Protein AF-0000000082845065 (afdb_homodimer)

Organism: NCBI:txid2654633

Sequence (536 aa):
MSRQDENAHIFEFKKENAKELAHMIKTLLFREFGVIYPYDKGLKITVDDGHCQQANAYLDSSIFTTFFCKENDLKLKVPLKTIAECLNICEGTVNSAKMSYAGFYDPMRILVEETDGPVIRAKIHVLVPEQELDFEFSDDNVTATCLMKTQLLKEIFKDFDASSRTVVITFDPNKLEFSTNGDVGEMIVSIPTRSLQMEKMDYSGPISHRYRLTLIQRMIPVITLGTKVILRIDDRGVLCAQFTVEHGDNKNSYIEFLTVPDDENFTDMSRQDENAHIFEFKKENAKELAHMIKTLLFREFGVIYPYDKGLKITVDDGHCQQANAYLDSSIFTTFFCKENDLKLKVPLKTIAECLNICEGTVNSAKMSYAGFYDPMRILVEETDGPVIRAKIHVLVPEQELDFEFSDDNVTATCLMKTQLLKEIFKDFDASSRTVVITFDPNKLEFSTNGDVGEMIVSIPTRSLQMEKMDYSGPISHRYRLTLIQRMIPVITLGTKVILRIDDRGVLCAQFTVEHGDNKNSYIEFLTVPDDENFTD

InterPro domains:
  IPR003021 Rad1/Rec1/Rad17 [PF02144] (10-244)
  IPR003021 Rad1/Rec1/Rad17 [PR01245] (13-30)
  IPR003021 Rad1/Rec1/Rad17 [PR01245] (38-55)
  IPR003021 Rad1/Rec1/Rad17 [PR01245] (55-71)
  IPR003021 Rad1/Rec1/Rad17 [PR01245] (97-114)
  IPR003021 Rad1/Rec1/Rad17 [PR01245] (117-137)
  IPR003021 Rad1/Rec1/Rad17 [PR01245] (211-228)
  IPR003021 Rad1/Rec1/Rad17 [PR01245] (228-245)
  IPR003021 Rad1/Rec1/Rad17 [PR01245] (249-264)
  IPR003021 Rad1/Rec1/Rad17 [PTHR10870] (3-265)
  IPR046938 DNA clamp superfamily [SSF55979] (139-264)

Foldseek 3Di:
DPPPPPVQFQWKFKAWQLLLVLLVLVLQPPDQKWKWWDDAFFIKIWDDPVPFKMKIKTAGNVRTPDTDHNDDGDIWIWRSNVVSCQSNVDPDRGKMKMWTHRDPQFWIWMWIDHDVDDIDIDTTTTDDDDDDDDPVDDPVQWFKKWKFWLVVVLVVLVPDDPQFQKWKWKDAPFWIKIWTQGPVGIDIDIGTCPDPGTDDIDGNHIDMFMFGSVLVSSNNSVSVQFTMWMWTAGPQGWIKIKGWHDDDPPGIMIMIMTGGTDPVPPDD/DPPPPPVQFQWKFKAAQLLLVLLVLVLQPPDQKWKWWDDAFFIWIWDDPVPFKMKIKTAGNVRTPDTDHNDHGDIWIWRSNVVSCQSNVDPDRGKMKMWTHRDPQFFIWMWIDHDVDDIDIDTTTTDDDDDDDDPVDDPVQWFKKWKFWLVVVLVVLVPDDPQFQKWKWKDAPFWIKIWTQGPVGIDIDIGTCPDPGTDDIDGNHIDMFMFGSVLVSSNNSVSVQFTMWMWTAGPQGWIKIKGWHDDDPPGIMIMIMTGGTDPVPPPD

Radius of gyration: 27.58 Å; Cα contacts (8 Å, |Δi|>4): 1266; chains: 2; bounding box: 65×75×54 Å

pLDDT: mean 91.18, std 12.07, range [26.44, 98.69]

Solvent-accessible surface area (backbone atoms only — not comparable to full-atom values): 28066 Å² total; per-residue (Å²): 124,92,79,71,69,66,88,52,43,40,32,38,38,28,29,70,40,28,46,61,57,17,54,59,51,55,39,49,57,86,48,57,51,29,34,41,33,49,39,84,64,25,37,38,38,40,27,61,75,85,79,51,40,37,33,37,35,41,39,45,39,83,74,30,82,38,68,51,38,76,48,84,82,44,64,38,19,32,54,46,53,47,52,25,48,60,37,47,48,67,83,68,77,60,27,33,29,35,42,38,30,51,52,95,75,43,49,34,38,38,39,34,42,32,75,99,46,44,38,37,37,35,39,34,63,52,42,80,64,70,89,73,86,77,84,79,79,49,79,88,45,48,42,32,38,36,31,29,41,18,75,67,47,45,61,54,63,70,64,52,58,82,69,18,65,40,33,35,45,32,44,44,97,61,29,42,35,41,35,34,59,27,86,92,42,76,46,77,49,74,43,50,52,83,35,90,56,38,76,44,77,48,61,82,54,77,44,75,46,40,27,45,30,72,67,59,54,54,45,51,57,41,34,71,66,23,57,31,32,38,41,32,26,30,82,84,42,37,33,38,40,38,29,36,32,77,75,56,94,88,38,58,30,38,39,33,38,42,35,50,48,53,67,78,75,69,70,125,127,90,79,68,67,68,88,53,42,40,30,40,38,28,26,69,38,27,46,60,56,18,53,58,50,57,40,51,59,88,45,58,52,29,34,40,34,50,39,83,64,24,36,37,36,38,26,60,75,84,79,53,40,35,33,37,36,41,39,46,39,80,74,30,82,39,68,51,38,75,48,84,83,43,64,38,19,33,54,45,54,47,51,23,49,62,38,46,49,65,82,66,76,62,29,32,30,34,41,37,30,52,52,94,77,44,46,33,36,37,39,34,42,32,75,97,45,44,38,37,38,34,40,34,62,50,42,79,62,72,89,73,85,77,83,80,80,48,78,88,44,48,42,34,37,37,31,32,39,20,72,70,47,46,61,54,63,70,64,50,58,81,72,18,64,40,33,34,45,32,45,45,96,62,28,41,32,41,35,33,60,27,86,92,42,75,46,78,48,75,42,49,53,85,36,89,55,38,75,44,77,47,61,81,56,76,43,73,46,40,28,44,32,72,65,60,53,55,44,51,57,42,34,69,66,24,57,32,33,38,40,33,28,29,81,84,42,38,33,37,42,37,28,36,32,77,75,56,96,87,38,60,30,39,40,33,39,39,35,51,48,51,67,78,77,69,71,124

Structure (mmCIF, N/CA/C/O backbone):
data_AF-0000000082845065-model_v1
#
loop_
_entity.id
_entity.type
_entity.pdbx_description
1 polymer 'Proliferating cell nuclear antigen'
#
loop_
_atom_site.group_PDB
_atom_site.id
_atom_site.type_symbol
_atom_site.label_atom_id
_atom_site.label_alt_id
_atom_site.label_comp_id
_atom_site.label_asym_id
_atom_site.label_entity_id
_atom_site.label_seq_id
_atom_site.pdbx_PDB_ins_code
_atom_site.Cartn_x
_atom_site.Cartn_y
_atom_site.Cartn_z
_atom_site.occupancy
_atom_site.B_iso_or_equiv
_atom_site.auth_seq_id
_atom_site.auth_comp_id
_atom_site.auth_asym_id
_atom_site.auth_atom_id
_atom_site.pdbx_PDB_model_num
ATOM 1 N N . MET A 1 1 ? 27.406 3.943 -14.336 1 26.44 1 MET A N 1
ATOM 2 C CA . MET A 1 1 ? 26.844 2.684 -13.852 1 26.44 1 MET A CA 1
ATOM 3 C C . MET A 1 1 ? 27.953 1.688 -13.523 1 26.44 1 MET A C 1
ATOM 5 O O . MET A 1 1 ? 28.75 1.337 -14.391 1 26.44 1 MET A O 1
ATOM 9 N N . SER A 1 2 ? 28.484 1.608 -12.328 1 33.88 2 SER A N 1
ATOM 10 C CA . SER A 1 2 ? 29.719 0.857 -12.141 1 33.88 2 SER A CA 1
ATOM 11 C C . SER A 1 2 ? 29.625 -0.529 -12.766 1 33.88 2 SER A C 1
ATOM 13 O O . SER A 1 2 ? 28.703 -1.288 -12.477 1 33.88 2 SER A O 1
ATOM 15 N N . ARG A 1 3 ? 29.938 -0.814 -13.875 1 33.53 3 ARG A N 1
ATOM 16 C CA . ARG A 1 3 ? 30.219 -1.958 -14.734 1 33.53 3 ARG A CA 1
ATOM 17 C C . ARG A 1 3 ? 30.766 -3.131 -13.93 1 33.53 3 ARG A C 1
ATOM 19 O O . ARG A 1 3 ? 31.312 -4.082 -14.5 1 33.53 3 ARG A O 1
ATOM 26 N N . GLN A 1 4 ? 31.234 -2.916 -12.758 1 40.22 4 GLN A N 1
ATOM 27 C CA . GLN A 1 4 ? 32.219 -3.846 -12.219 1 40.22 4 GLN A CA 1
ATOM 28 C C . GLN A 1 4 ? 31.672 -5.27 -12.188 1 40.22 4 GLN A C 1
ATOM 30 O O . GLN A 1 4 ? 32.312 -6.195 -12.703 1 40.22 4 GLN A O 1
ATOM 35 N N . ASP A 1 5 ? 31.094 -6.055 -10.836 1 43.34 5 ASP A N 1
ATOM 36 C CA . ASP A 1 5 ? 31.312 -7.418 -10.359 1 43.34 5 ASP A CA 1
ATOM 37 C C . ASP A 1 5 ? 30.266 -8.375 -10.906 1 43.34 5 ASP A C 1
ATOM 39 O O . ASP A 1 5 ? 29.312 -8.727 -10.203 1 43.34 5 ASP A O 1
ATOM 43 N N . GLU A 1 6 ? 29.812 -8.227 -11.953 1 50.25 6 GLU A N 1
ATOM 44 C CA . GLU A 1 6 ? 29.062 -9.297 -12.594 1 50.25 6 GLU A CA 1
ATOM 45 C C . GLU A 1 6 ? 29.547 -10.672 -12.148 1 50.25 6 GLU A C 1
ATOM 47 O O . GLU A 1 6 ? 28.75 -11.602 -12 1 50.25 6 GLU A O 1
ATOM 52 N N . ASN A 1 7 ? 30.859 -10.703 -12.133 1 57.91 7 ASN A N 1
ATOM 53 C CA . ASN A 1 7 ? 31.469 -11.992 -11.859 1 57.91 7 ASN A CA 1
ATOM 54 C C . ASN A 1 7 ? 31.172 -12.469 -10.445 1 57.91 7 ASN A C 1
ATOM 56 O O . ASN A 1 7 ? 31.312 -13.656 -10.141 1 57.91 7 ASN A O 1
ATOM 60 N N . ALA A 1 8 ? 30.406 -11.469 -9.664 1 80.12 8 ALA A N 1
ATOM 61 C CA . ALA A 1 8 ? 30.344 -11.773 -8.234 1 80.12 8 ALA A CA 1
ATOM 62 C C . ALA A 1 8 ? 28.969 -12.305 -7.836 1 80.12 8 ALA A C 1
ATOM 64 O O . ALA A 1 8 ? 28.812 -12.867 -6.75 1 80.12 8 ALA A O 1
ATOM 65 N N . HIS A 1 9 ? 28 -12.297 -8.938 1 92.69 9 HIS A N 1
ATOM 66 C CA . HIS A 1 9 ? 26.688 -12.766 -8.523 1 92.69 9 HIS A CA 1
ATOM 67 C C . HIS A 1 9 ? 26.391 -14.156 -9.07 1 92.69 9 HIS A C 1
ATOM 69 O O . HIS A 1 9 ? 26.781 -14.477 -10.195 1 92.69 9 HIS A O 1
ATOM 75 N N . ILE A 1 10 ? 25.75 -14.953 -8.375 1 95.06 10 ILE A N 1
ATOM 76 C CA . ILE A 1 10 ? 25.391 -16.297 -8.828 1 95.06 10 ILE A CA 1
ATOM 77 C C . ILE A 1 10 ? 23.984 -16.266 -9.422 1 95.06 10 ILE A C 1
ATOM 79 O O . ILE A 1 10 ? 23.594 -17.188 -10.148 1 95.06 10 ILE A O 1
ATOM 83 N N . PHE A 1 11 ? 23.281 -15.344 -9.086 1 96.25 11 PHE A N 1
ATOM 84 C CA . PHE A 1 11 ? 21.938 -15.148 -9.617 1 96.25 11 PHE A CA 1
ATOM 85 C C . PHE A 1 11 ? 21.656 -13.672 -9.852 1 96.25 11 PHE A C 1
ATOM 87 O O . PHE A 1 11 ? 22 -12.828 -9.023 1 96.25 11 PHE A O 1
ATOM 94 N N . GLU A 1 12 ? 21 -13.328 -11.008 1 97.25 12 GLU A N 1
ATOM 95 C CA . GLU A 1 12 ? 20.625 -11.953 -11.305 1 97.25 12 GLU A CA 1
ATOM 96 C C . GLU A 1 12 ? 19.531 -11.898 -12.375 1 97.25 12 GLU A C 1
ATOM 98 O O . GLU A 1 12 ? 19.547 -12.688 -13.32 1 97.25 12 GLU A O 1
ATOM 103 N N . PHE A 1 13 ? 18.656 -10.914 -12.227 1 97.88 13 PHE A N 1
ATOM 104 C CA . PHE A 1 13 ? 17.75 -10.594 -13.328 1 97.88 13 PHE A CA 1
ATOM 105 C C . PHE A 1 13 ? 17.484 -9.094 -13.391 1 97.88 13 PHE A C 1
ATOM 107 O O . PHE A 1 13 ? 17.719 -8.375 -12.414 1 97.88 13 PHE A O 1
ATOM 114 N N . LYS A 1 14 ? 17.141 -8.625 -14.492 1 98.06 14 LYS A N 1
ATOM 115 C CA . LYS A 1 14 ? 16.625 -7.273 -14.719 1 98.06 14 LYS A CA 1
ATOM 116 C C . LYS A 1 14 ? 15.305 -7.301 -15.477 1 98.06 14 LYS A C 1
ATOM 118 O O . LYS A 1 14 ? 15.141 -8.086 -16.406 1 98.06 14 LYS A O 1
ATOM 123 N N . LYS A 1 15 ? 14.422 -6.531 -15.07 1 96.81 15 LYS A N 1
ATOM 124 C CA . LYS A 1 15 ? 13.117 -6.461 -15.711 1 96.81 15 LYS A CA 1
ATOM 125 C C . LYS A 1 15 ? 12.664 -5.012 -15.883 1 96.81 15 LYS A C 1
ATOM 127 O O . LYS A 1 15 ? 12.781 -4.207 -14.953 1 96.81 15 LYS A O 1
ATOM 132 N N . GLU A 1 16 ? 12.148 -4.727 -17.062 1 94.94 16 GLU A N 1
ATOM 133 C CA . GLU A 1 16 ? 11.438 -3.469 -17.266 1 94.94 16 GLU A CA 1
ATOM 134 C C . GLU A 1 16 ? 10.023 -3.549 -16.703 1 94.94 16 GLU A C 1
ATOM 136 O O . GLU A 1 16 ? 9.398 -4.613 -16.719 1 94.94 16 GLU A O 1
ATOM 141 N N . ASN A 1 17 ? 9.492 -2.434 -16.203 1 93.69 17 ASN A N 1
ATOM 142 C CA . ASN A 1 17 ? 8.172 -2.379 -15.594 1 93.69 17 ASN A CA 1
ATOM 143 C C . ASN A 1 17 ? 8.094 -3.24 -14.336 1 93.69 17 ASN A C 1
ATOM 145 O O . ASN A 1 17 ? 7.418 -4.27 -14.32 1 93.69 17 ASN A O 1
ATOM 149 N N . ALA A 1 18 ? 8.727 -2.785 -13.336 1 95 18 ALA A N 1
ATOM 150 C CA . ALA A 1 18 ? 8.875 -3.484 -12.062 1 95 18 ALA A CA 1
ATOM 151 C C . ALA A 1 18 ? 7.516 -3.822 -11.461 1 95 18 ALA A C 1
ATOM 153 O O . ALA A 1 18 ? 7.371 -4.832 -10.766 1 95 18 ALA A O 1
ATOM 154 N N . LYS A 1 19 ? 6.535 -3.062 -11.734 1 94.19 19 LYS A N 1
ATOM 155 C CA . LYS A 1 19 ? 5.215 -3.211 -11.133 1 94.19 19 LYS A CA 1
ATOM 156 C C . LYS A 1 19 ? 4.57 -4.535 -11.539 1 94.19 19 LYS A C 1
ATOM 158 O O . LYS A 1 19 ? 3.83 -5.137 -10.758 1 94.19 19 LYS A O 1
ATOM 163 N N . GLU A 1 20 ? 4.844 -4.941 -12.758 1 94.56 20 GLU A N 1
ATOM 164 C CA . GLU A 1 20 ? 4.305 -6.219 -13.219 1 94.56 20 GLU A CA 1
ATOM 165 C C . GLU A 1 20 ? 4.758 -7.363 -12.312 1 94.56 20 GLU A C 1
ATOM 167 O O . GLU A 1 20 ? 3.955 -8.227 -11.953 1 94.56 20 GLU A O 1
ATOM 172 N N . LEU A 1 21 ? 6.004 -7.312 -12 1 96.56 21 LEU A N 1
ATOM 173 C CA . LEU A 1 21 ? 6.539 -8.336 -11.109 1 96.56 21 LEU A CA 1
ATOM 174 C C . LEU A 1 21 ? 5.941 -8.203 -9.711 1 96.56 21 LEU A C 1
ATOM 176 O O . LEU A 1 21 ? 5.602 -9.211 -9.078 1 96.56 21 LEU A O 1
ATOM 180 N N . ALA A 1 22 ? 5.84 -6.988 -9.258 1 96.94 22 ALA A N 1
ATOM 181 C CA . ALA A 1 22 ? 5.234 -6.734 -7.953 1 96.94 22 ALA A CA 1
ATOM 182 C C . ALA A 1 22 ? 3.826 -7.32 -7.879 1 96.94 22 ALA A C 1
ATOM 184 O O . ALA A 1 22 ? 3.467 -7.973 -6.895 1 96.94 22 ALA A O 1
ATOM 185 N N . HIS A 1 23 ? 3.057 -7.129 -8.922 1 96.56 23 HIS A N 1
ATOM 186 C CA . HIS A 1 23 ? 1.683 -7.617 -8.969 1 96.56 23 HIS A CA 1
ATOM 187 C C . HIS A 1 23 ? 1.637 -9.141 -8.906 1 96.56 23 HIS A C 1
ATOM 189 O O . HIS A 1 23 ? 0.801 -9.711 -8.195 1 96.56 23 HIS A O 1
ATOM 195 N N . MET A 1 24 ? 2.5 -9.758 -9.594 1 97.75 24 MET A N 1
ATOM 196 C CA . MET A 1 24 ? 2.537 -11.219 -9.578 1 97.75 24 MET A CA 1
ATOM 197 C C . MET A 1 24 ? 2.889 -11.742 -8.188 1 97.75 24 MET A C 1
ATOM 199 O O . MET A 1 24 ? 2.236 -12.648 -7.676 1 97.75 24 MET A O 1
ATOM 203 N N . ILE A 1 25 ? 3.873 -11.094 -7.598 1 98.25 25 ILE A N 1
ATOM 204 C CA . ILE A 1 25 ? 4.297 -11.531 -6.27 1 98.25 25 ILE A CA 1
ATOM 205 C C . ILE A 1 25 ? 3.162 -11.312 -5.27 1 98.25 25 ILE A C 1
ATOM 207 O O . ILE A 1 25 ? 2.93 -12.141 -4.391 1 98.25 25 ILE A O 1
ATOM 211 N N . LYS A 1 26 ? 2.453 -10.266 -5.43 1 97.69 26 LYS A N 1
ATOM 212 C CA . LYS A 1 26 ? 1.373 -9.922 -4.512 1 97.69 26 LYS A CA 1
ATOM 213 C C . LYS A 1 26 ? 0.274 -10.977 -4.531 1 97.69 26 LYS A C 1
ATOM 215 O O . LYS A 1 26 ? -0.423 -11.18 -3.531 1 97.69 26 LYS A O 1
ATOM 220 N N . THR A 1 27 ? 0.095 -11.625 -5.629 1 98.19 27 THR A N 1
ATOM 221 C CA . THR A 1 27 ? -0.935 -12.656 -5.723 1 98.19 27 THR A CA 1
ATOM 222 C C . THR A 1 27 ? -0.588 -13.852 -4.84 1 98.19 27 THR A C 1
ATOM 224 O O . THR A 1 27 ? -1.45 -14.68 -4.539 1 98.19 27 THR A O 1
ATOM 227 N N . LEU A 1 28 ? 0.641 -13.922 -4.355 1 98 28 LEU A N 1
ATOM 228 C CA . LEU A 1 28 ? 1.119 -15.062 -3.582 1 98 28 LEU A CA 1
ATOM 229 C C . LEU A 1 28 ? 1.161 -14.734 -2.094 1 98 28 LEU A C 1
ATOM 231 O O . LEU A 1 28 ? 1.527 -15.578 -1.274 1 98 28 LEU A O 1
ATOM 235 N N . LEU A 1 29 ? 0.771 -13.508 -1.755 1 96.44 29 LEU A N 1
ATOM 236 C CA . LEU A 1 29 ? 1.119 -12.977 -0.443 1 96.44 29 LEU A CA 1
ATOM 237 C C . LEU A 1 29 ? 0.061 -13.344 0.592 1 96.44 29 LEU A C 1
ATOM 239 O O . LEU A 1 29 ? -0.464 -12.469 1.287 1 96.44 29 LEU A O 1
ATOM 243 N N . PHE A 1 30 ? -0.156 -14.625 0.77 1 96 30 PHE A N 1
ATOM 244 C CA . PHE A 1 30 ? -0.953 -15.039 1.918 1 96 30 PHE A CA 1
ATOM 245 C C . PHE A 1 30 ? -0.055 -15.422 3.09 1 96 30 PHE A C 1
ATOM 247 O O . PHE A 1 30 ? -0.542 -15.695 4.188 1 96 30 PHE A O 1
ATOM 254 N N . ARG A 1 31 ? 1.261 -15.422 2.83 1 94.12 31 ARG A N 1
ATOM 255 C CA . ARG A 1 31 ? 2.318 -15.469 3.834 1 94.12 31 ARG A CA 1
ATOM 256 C C . ARG A 1 31 ? 3.389 -14.422 3.551 1 94.12 31 ARG A C 1
ATOM 258 O O . ARG A 1 31 ? 3.588 -14.023 2.4 1 94.12 31 ARG A O 1
ATOM 265 N N . GLU A 1 32 ? 4.09 -14.102 4.586 1 91.38 32 GLU A N 1
ATOM 266 C CA . GLU A 1 32 ? 5.105 -13.062 4.445 1 91.38 32 GLU A CA 1
ATOM 267 C C . GLU A 1 32 ? 6.309 -13.562 3.656 1 91.38 32 GLU A C 1
ATOM 269 O O . GLU A 1 32 ? 6.859 -12.836 2.826 1 91.38 32 GLU A O 1
ATOM 274 N N . PHE A 1 33 ? 6.664 -14.836 3.949 1 95.38 33 PHE A N 1
ATOM 275 C CA . PHE A 1 33 ? 7.867 -15.383 3.344 1 95.38 33 PHE A CA 1
ATOM 276 C C . PHE A 1 33 ? 7.516 -16.344 2.219 1 95.38 33 PHE A C 1
ATOM 278 O O . PHE A 1 33 ? 6.461 -16.984 2.246 1 95.38 33 PHE A O 1
ATOM 285 N N . GLY A 1 34 ? 8.305 -16.391 1.264 1 96.69 34 GLY A N 1
ATOM 286 C CA . GLY A 1 34 ? 8.297 -17.375 0.19 1 96.69 34 GLY A CA 1
ATOM 287 C C . GLY A 1 34 ? 9.68 -17.812 -0.232 1 96.69 34 GLY A C 1
ATOM 288 O O . GLY A 1 34 ? 10.68 -17.328 0.302 1 96.69 34 GLY A O 1
ATOM 289 N N . VAL A 1 35 ? 9.719 -18.781 -1.074 1 97.12 35 VAL A N 1
ATOM 290 C CA . VAL A 1 35 ? 10.992 -19.297 -1.555 1 97.12 35 VAL A CA 1
ATOM 291 C C . VAL A 1 35 ? 11.117 -19.047 -3.057 1 97.12 35 VAL A C 1
ATOM 293 O O . VAL A 1 35 ? 10.203 -19.344 -3.822 1 97.12 35 VAL A O 1
ATOM 296 N N . ILE A 1 36 ? 12.188 -18.453 -3.426 1 97.62 36 ILE A N 1
ATOM 297 C CA . ILE A 1 36 ? 12.516 -18.234 -4.832 1 97.62 36 ILE A CA 1
ATOM 298 C C . ILE A 1 36 ? 13.477 -19.328 -5.312 1 97.62 36 ILE A C 1
ATOM 300 O O . ILE A 1 36 ? 14.492 -19.594 -4.668 1 97.62 36 ILE A O 1
ATOM 304 N N . TYR A 1 37 ? 13.148 -19.953 -6.418 1 96.75 37 TYR A N 1
ATOM 305 C CA . TYR A 1 37 ? 13.969 -20.969 -7.074 1 96.75 37 TYR A CA 1
ATOM 306 C C . TYR A 1 37 ? 14.406 -20.5 -8.453 1 96.75 37 TYR A C 1
ATOM 308 O O . TYR A 1 37 ? 13.719 -20.734 -9.453 1 96.75 37 TYR A O 1
ATOM 316 N N . PRO A 1 38 ? 15.492 -19.812 -8.539 1 97.06 38 PRO A N 1
ATOM 317 C CA . PRO A 1 38 ? 16.016 -19.5 -9.875 1 97.06 38 PRO A CA 1
ATOM 318 C C . PRO A 1 38 ? 16.578 -20.719 -10.586 1 97.06 38 PRO A C 1
ATOM 320 O O . PRO A 1 38 ? 17.203 -21.578 -9.945 1 97.06 38 PRO A O 1
ATOM 323 N N . TYR A 1 39 ? 16.312 -20.859 -11.828 1 94.94 39 TYR A N 1
ATOM 324 C CA . TYR A 1 39 ? 16.922 -21.875 -12.695 1 94.94 39 TYR A CA 1
ATOM 325 C C . TYR A 1 39 ? 17.156 -21.312 -14.094 1 94.94 39 TYR A C 1
ATOM 327 O O . TYR A 1 39 ? 16.859 -20.156 -14.367 1 94.94 39 TYR A O 1
ATOM 335 N N . ASP A 1 40 ? 17.766 -22.016 -14.922 1 92.69 40 ASP A N 1
ATOM 336 C CA . ASP A 1 40 ? 18.297 -21.516 -16.188 1 92.69 40 ASP A CA 1
ATOM 337 C C . ASP A 1 40 ? 17.188 -20.906 -17.047 1 92.69 40 ASP A C 1
ATOM 339 O O . ASP A 1 40 ? 17.391 -19.906 -17.734 1 92.69 40 ASP A O 1
ATOM 343 N N . LYS A 1 41 ? 15.977 -21.469 -16.859 1 94.25 41 LYS A N 1
ATOM 344 C CA . LYS A 1 41 ? 14.906 -21.062 -17.766 1 94.25 41 LYS A CA 1
ATOM 345 C C . LYS A 1 41 ? 13.984 -20.031 -17.125 1 94.25 41 LYS A C 1
ATOM 347 O O . LYS A 1 41 ? 13.047 -19.547 -17.75 1 94.25 41 LYS A O 1
ATOM 352 N N . GLY A 1 42 ? 14.203 -19.75 -15.852 1 96.69 42 GLY A N 1
ATOM 353 C CA . GLY A 1 42 ? 13.336 -18.766 -15.227 1 96.69 42 GLY A CA 1
ATOM 354 C C . GLY A 1 42 ? 13.344 -18.844 -13.711 1 96.69 42 GLY A C 1
ATOM 355 O O . GLY A 1 42 ? 14.375 -19.141 -13.102 1 96.69 42 GLY A O 1
ATOM 356 N N . LEU A 1 43 ? 12.211 -18.406 -13.164 1 96.12 43 LEU A N 1
ATOM 357 C CA . LEU A 1 43 ? 12.07 -18.297 -11.719 1 96.12 43 LEU A CA 1
ATOM 358 C C . LEU A 1 43 ? 10.773 -18.953 -11.25 1 96.12 43 LEU A C 1
ATOM 360 O O . LEU A 1 43 ? 9.727 -18.781 -11.867 1 96.12 43 LEU A O 1
ATOM 364 N N . LYS A 1 44 ? 10.961 -19.812 -10.266 1 97.25 44 LYS A N 1
ATOM 365 C CA . LYS A 1 44 ? 9.781 -20.297 -9.547 1 97.25 44 LYS A CA 1
ATOM 366 C C . LYS A 1 44 ? 9.688 -19.656 -8.164 1 97.25 44 LYS A C 1
ATOM 368 O O . LYS A 1 44 ? 10.688 -19.547 -7.461 1 97.25 44 LYS A O 1
ATOM 373 N N . ILE A 1 45 ? 8.562 -19.234 -7.773 1 98.19 45 ILE A N 1
ATOM 374 C CA . ILE A 1 45 ? 8.305 -18.703 -6.438 1 98.19 45 ILE A CA 1
ATOM 375 C C . ILE A 1 45 ? 7.223 -19.531 -5.754 1 98.19 45 ILE A C 1
ATOM 377 O O . ILE A 1 45 ? 6.168 -19.781 -6.34 1 98.19 45 ILE A O 1
ATOM 381 N N . THR A 1 46 ? 7.496 -19.938 -4.57 1 97.19 46 THR A N 1
ATOM 382 C CA . THR A 1 46 ? 6.547 -20.781 -3.848 1 97.19 46 THR A CA 1
ATOM 383 C C . THR A 1 46 ? 6.203 -20.156 -2.492 1 97.19 46 THR A C 1
ATOM 385 O O . THR A 1 46 ? 7.086 -19.688 -1.781 1 97.19 46 THR A O 1
ATOM 388 N N . VAL A 1 47 ? 4.961 -20.109 -2.213 1 96.94 47 VAL A N 1
ATOM 389 C CA . VAL A 1 47 ? 4.453 -19.766 -0.888 1 96.94 47 VAL A CA 1
ATOM 390 C C . VAL A 1 47 ? 3.494 -20.859 -0.404 1 96.94 47 VAL A C 1
ATOM 392 O O . VAL A 1 47 ? 2.627 -21.312 -1.155 1 96.94 47 VAL A O 1
ATOM 395 N N . ASP A 1 48 ? 3.672 -21.344 0.748 1 93.94 48 ASP A N 1
ATOM 396 C CA . ASP A 1 48 ? 2.74 -22.328 1.284 1 93.94 48 ASP A CA 1
ATOM 397 C C . ASP A 1 48 ? 2.371 -22 2.73 1 93.94 48 ASP A C 1
ATOM 399 O O . ASP A 1 48 ? 3.096 -21.281 3.414 1 93.94 48 ASP A O 1
ATOM 403 N N . ASP A 1 49 ? 1.176 -22.422 3.111 1 91.12 49 ASP A N 1
ATOM 404 C CA . ASP A 1 49 ? 0.725 -22.109 4.465 1 91.12 49 ASP A CA 1
ATOM 405 C C . ASP A 1 49 ? 1.02 -23.266 5.422 1 91.12 49 ASP A C 1
ATOM 407 O O . ASP A 1 49 ? 0.488 -23.312 6.535 1 91.12 49 ASP A O 1
ATOM 411 N N . GLY A 1 50 ? 1.815 -24.25 4.949 1 86.75 50 GLY A N 1
ATOM 412 C CA . GLY A 1 50 ? 2.285 -25.344 5.797 1 86.75 50 GLY A CA 1
ATOM 413 C C . GLY A 1 50 ? 1.304 -26.484 5.891 1 86.75 50 GLY A C 1
ATOM 414 O O . GLY A 1 50 ? 1.656 -27.578 6.355 1 86.75 50 GLY A O 1
ATOM 415 N N . HIS A 1 51 ? 0.058 -26.406 5.355 1 87.44 51 HIS A N 1
ATOM 416 C CA . HIS A 1 51 ? -0.933 -27.438 5.645 1 87.44 51 HIS A CA 1
ATOM 417 C C . HIS A 1 51 ? -1.888 -27.625 4.469 1 87.44 51 HIS A C 1
ATOM 419 O O . HIS A 1 51 ? -2.076 -28.75 3.992 1 87.44 51 HIS A O 1
ATOM 425 N N . CYS A 1 52 ? -2.42 -26.531 3.959 1 93 52 CYS A N 1
ATOM 426 C CA . CYS A 1 52 ? -3.629 -26.688 3.16 1 93 52 CYS A CA 1
ATOM 427 C C . CYS A 1 52 ? -3.432 -26.125 1.758 1 93 52 CYS A C 1
ATOM 429 O O . CYS A 1 52 ? -4.168 -26.469 0.833 1 93 52 CYS A O 1
ATOM 431 N N . GLN A 1 53 ? -2.496 -25.266 1.592 1 96.44 53 GLN A N 1
ATOM 432 C CA . GLN A 1 53 ? -2.418 -24.609 0.289 1 96.44 53 GLN A CA 1
ATOM 433 C C . GLN A 1 53 ? -0.987 -24.188 -0.026 1 96.44 53 GLN A C 1
ATOM 435 O O . GLN A 1 53 ? -0.239 -23.797 0.871 1 96.44 53 GLN A O 1
ATOM 440 N N . GLN A 1 54 ? -0.666 -24.328 -1.299 1 96.81 54 GLN A N 1
ATOM 441 C CA . GLN A 1 54 ? 0.599 -23.859 -1.857 1 96.81 54 GLN A CA 1
ATOM 442 C C . GLN A 1 54 ? 0.375 -23.078 -3.148 1 96.81 54 GLN A C 1
ATOM 444 O O . GLN A 1 54 ? -0.45 -23.453 -3.98 1 96.81 54 GLN A O 1
ATOM 449 N N . ALA A 1 55 ? 0.982 -21.984 -3.25 1 97.44 55 ALA A N 1
ATOM 450 C CA . ALA A 1 55 ? 0.961 -21.203 -4.48 1 97.44 55 ALA A CA 1
ATOM 451 C C . ALA A 1 55 ? 2.34 -21.156 -5.133 1 97.44 55 ALA A C 1
ATOM 453 O O . ALA A 1 55 ? 3.355 -21.031 -4.445 1 97.44 55 ALA A O 1
ATOM 454 N N . ASN A 1 56 ? 2.352 -21.297 -6.434 1 97.5 56 ASN A N 1
ATOM 455 C CA . ASN A 1 56 ? 3.574 -21.266 -7.227 1 97.5 56 ASN A CA 1
ATOM 456 C C . ASN A 1 56 ? 3.457 -20.297 -8.391 1 97.5 56 ASN A C 1
ATOM 458 O O . ASN A 1 56 ? 2.457 -20.297 -9.109 1 97.5 56 ASN A O 1
ATOM 462 N N . ALA A 1 57 ? 4.391 -19.5 -8.523 1 98.5 57 ALA A N 1
ATOM 463 C CA . ALA A 1 57 ? 4.523 -18.688 -9.727 1 98.5 57 ALA A CA 1
ATOM 464 C C . ALA A 1 57 ? 5.691 -19.156 -10.586 1 98.5 57 ALA A C 1
ATOM 466 O O . ALA A 1 57 ? 6.77 -19.453 -10.07 1 98.5 57 ALA A O 1
ATOM 467 N N . TYR A 1 58 ? 5.445 -19.266 -11.836 1 98.31 58 TYR A N 1
ATOM 468 C CA . TYR A 1 58 ? 6.461 -19.625 -12.82 1 98.31 58 TYR A CA 1
ATOM 469 C C . TYR A 1 58 ? 6.703 -18.484 -13.797 1 98.31 58 TYR A C 1
ATOM 471 O O . TYR A 1 58 ? 5.832 -18.156 -14.602 1 98.31 58 TYR A O 1
ATOM 479 N N . LEU A 1 59 ? 7.832 -17.938 -13.75 1 98.06 59 LEU A N 1
ATOM 480 C CA . LEU A 1 59 ? 8.203 -16.828 -14.617 1 98.06 59 LEU A CA 1
ATOM 481 C C . LEU A 1 59 ? 9.289 -17.25 -15.602 1 98.06 59 LEU A C 1
ATOM 483 O O . LEU A 1 59 ? 10.375 -17.672 -15.188 1 98.06 59 LEU A O 1
ATOM 487 N N . ASP A 1 60 ? 8.977 -17.094 -16.797 1 96.94 60 ASP A N 1
ATOM 488 C CA . ASP A 1 60 ? 9.938 -17.453 -17.844 1 96.94 60 ASP A CA 1
ATOM 489 C C . ASP A 1 60 ? 11.039 -16.406 -17.953 1 96.94 60 ASP A C 1
ATOM 491 O O . ASP A 1 60 ? 10.789 -15.203 -17.828 1 96.94 60 ASP A O 1
ATOM 495 N N . SER A 1 61 ? 12.273 -16.828 -18.281 1 96.62 61 SER A N 1
ATOM 496 C CA . SER A 1 61 ? 13.414 -15.914 -18.375 1 96.62 61 SER A CA 1
ATOM 497 C C . SER A 1 61 ? 13.203 -14.883 -19.469 1 96.62 61 SER A C 1
ATOM 499 O O . SER A 1 61 ? 13.805 -13.805 -19.438 1 96.62 61 SER A O 1
ATOM 501 N N . SER A 1 62 ? 12.328 -15.164 -20.422 1 96.12 62 SER A N 1
ATOM 502 C CA . SER A 1 62 ? 12.102 -14.305 -21.578 1 96.12 62 SER A CA 1
ATOM 503 C C . SER A 1 62 ? 11.445 -12.992 -21.172 1 96.12 62 SER A C 1
ATOM 505 O O . SER A 1 62 ? 11.469 -12.016 -21.922 1 96.12 62 SER A O 1
ATOM 507 N N . ILE A 1 63 ? 10.828 -12.883 -20 1 96.56 63 ILE A N 1
ATOM 508 C CA . ILE A 1 63 ? 10.141 -11.656 -19.609 1 96.56 63 ILE A CA 1
ATOM 509 C C . ILE A 1 63 ? 11.133 -10.688 -18.969 1 96.56 63 ILE A C 1
ATOM 511 O O . ILE A 1 63 ? 10.781 -9.555 -18.641 1 96.56 63 ILE A O 1
ATOM 515 N N . PHE A 1 64 ? 12.367 -11.164 -18.828 1 96.94 64 PHE A N 1
ATOM 516 C CA . PHE A 1 64 ? 13.43 -10.352 -18.25 1 96.94 64 PHE A CA 1
ATOM 517 C C . PHE A 1 64 ? 14.398 -9.883 -19.328 1 96.94 64 PHE A C 1
ATOM 519 O O . PHE A 1 64 ? 14.633 -10.586 -20.312 1 96.94 64 PHE A O 1
ATOM 526 N N . THR A 1 65 ? 14.914 -8.703 -19.172 1 96.5 65 THR A N 1
ATOM 527 C CA . THR A 1 65 ? 15.914 -8.188 -20.094 1 96.5 65 THR A CA 1
ATOM 528 C C . THR A 1 65 ? 17.266 -8.875 -19.891 1 96.5 65 THR A C 1
ATOM 530 O O . THR A 1 65 ? 17.984 -9.133 -20.844 1 96.5 65 THR A O 1
ATOM 533 N N . THR A 1 66 ? 17.609 -9.078 -18.641 1 96.06 66 THR A N 1
ATOM 534 C CA . THR A 1 66 ? 18.75 -9.891 -18.234 1 96.06 66 THR A CA 1
ATOM 535 C C . THR A 1 66 ? 18.312 -10.953 -17.234 1 96.06 66 THR A C 1
ATOM 537 O O . THR A 1 66 ? 17.5 -10.695 -16.344 1 96.06 66 THR A O 1
ATOM 540 N N . PHE A 1 67 ? 18.906 -12.172 -17.484 1 97.25 67 PHE A N 1
ATOM 541 C CA . PHE A 1 67 ? 18.609 -13.258 -16.562 1 97.25 67 PHE A CA 1
ATOM 542 C C . PHE A 1 67 ? 19.719 -14.297 -16.578 1 97.25 67 PHE A C 1
ATOM 544 O O . PHE A 1 67 ? 20.094 -14.805 -17.625 1 97.25 67 PHE A O 1
ATOM 551 N N . PHE A 1 68 ? 20.219 -14.609 -15.375 1 95.62 68 PHE A N 1
ATOM 552 C CA . PHE A 1 68 ? 21.125 -15.75 -15.312 1 95.62 68 PHE A CA 1
ATOM 553 C C . PHE A 1 68 ? 21.141 -16.344 -13.906 1 95.62 68 PHE A C 1
ATOM 555 O O . PHE A 1 68 ? 20.859 -15.656 -12.93 1 95.62 68 PHE A O 1
ATOM 562 N N . CYS A 1 69 ? 21.359 -17.531 -13.82 1 95.88 69 CYS A N 1
ATOM 563 C CA . CYS A 1 69 ? 21.547 -18.312 -12.602 1 95.88 69 CYS A CA 1
ATOM 564 C C . CYS A 1 69 ? 22.672 -19.344 -12.789 1 95.88 69 CYS A C 1
ATOM 566 O O . CYS A 1 69 ? 22.562 -20.234 -13.625 1 95.88 69 CYS A O 1
ATOM 568 N N . LYS A 1 70 ? 23.703 -19.203 -12.023 1 93.38 70 LYS A N 1
ATOM 569 C CA . LYS A 1 70 ? 24.891 -20.031 -12.203 1 93.38 70 LYS A CA 1
ATOM 570 C C . LYS A 1 70 ? 24.812 -21.297 -11.352 1 93.38 70 LYS A C 1
ATOM 572 O O . LYS A 1 70 ? 25.609 -22.219 -11.547 1 93.38 70 LYS A O 1
ATOM 577 N N . GLU A 1 71 ? 24.016 -21.375 -10.367 1 91.12 71 GLU A N 1
ATOM 578 C CA . GLU A 1 71 ? 23.891 -22.516 -9.461 1 91.12 71 GLU A CA 1
ATOM 579 C C . GLU A 1 71 ? 22.625 -23.312 -9.758 1 91.12 71 GLU A C 1
ATOM 581 O O . GLU A 1 71 ? 21.578 -22.75 -10.047 1 91.12 71 GLU A O 1
ATOM 586 N N . ASN A 1 72 ? 22.938 -24.625 -9.539 1 88.5 72 ASN A N 1
ATOM 587 C CA . ASN A 1 72 ? 21.781 -25.5 -9.664 1 88.5 72 ASN A CA 1
ATOM 588 C C . ASN A 1 72 ? 21.062 -25.688 -8.328 1 88.5 72 ASN A C 1
ATOM 590 O O . ASN A 1 72 ? 21.703 -25.703 -7.277 1 88.5 72 ASN A O 1
ATOM 594 N N . ASP A 1 73 ? 19.797 -25.609 -8.172 1 90.69 73 ASP A N 1
ATOM 595 C CA . ASP A 1 73 ? 18.984 -25.906 -7.004 1 90.69 73 ASP A CA 1
ATOM 596 C C . ASP A 1 73 ? 19.062 -24.766 -5.98 1 90.69 73 ASP A C 1
ATOM 598 O O . ASP A 1 73 ? 19.141 -25.016 -4.777 1 90.69 73 ASP A O 1
ATOM 602 N N . LEU A 1 74 ? 19.359 -23.641 -6.422 1 93.88 74 LEU A N 1
ATOM 603 C CA . LEU A 1 74 ? 19.344 -22.469 -5.547 1 93.88 74 LEU A CA 1
ATOM 604 C C . LEU A 1 74 ? 17.938 -22.266 -4.961 1 93.88 74 LEU A C 1
ATOM 606 O O . LEU A 1 74 ? 16.953 -22.328 -5.684 1 93.88 74 LEU A O 1
ATOM 610 N N . LYS A 1 75 ? 17.859 -22.203 -3.596 1 95.69 75 LYS A N 1
ATOM 611 C CA . LYS A 1 75 ? 16.625 -21.922 -2.857 1 95.69 75 LYS A CA 1
ATOM 612 C C . LYS A 1 75 ? 16.812 -20.75 -1.909 1 95.69 75 LYS A C 1
ATOM 614 O O . LYS A 1 75 ? 17.641 -20.781 -1.006 1 95.69 75 LYS A O 1
ATOM 619 N N . LEU A 1 76 ? 16.031 -19.75 -2.135 1 96.56 76 LEU A N 1
ATOM 620 C CA . LEU A 1 76 ? 16.203 -18.531 -1.363 1 96.56 76 LEU A CA 1
ATOM 621 C C . LEU A 1 76 ? 14.898 -18.156 -0.646 1 96.56 76 LEU A C 1
ATOM 623 O O . LEU A 1 76 ? 13.945 -17.703 -1.278 1 96.56 76 LEU A O 1
ATOM 627 N N . LYS A 1 77 ? 14.875 -18.391 0.619 1 96.69 77 LYS A N 1
ATOM 628 C CA . LYS A 1 77 ? 13.727 -17.938 1.399 1 96.69 77 LYS A CA 1
ATOM 629 C C . LYS A 1 77 ? 13.844 -16.453 1.731 1 96.69 77 LYS A C 1
ATOM 631 O O . LYS A 1 77 ? 14.82 -16.031 2.348 1 96.69 77 LYS A O 1
ATOM 636 N N . VAL A 1 78 ? 12.859 -15.688 1.33 1 96.69 78 VAL A N 1
ATOM 637 C CA . VAL A 1 78 ? 12.938 -14.234 1.437 1 96.69 78 VAL A CA 1
ATOM 638 C C . VAL A 1 78 ? 11.586 -13.672 1.854 1 96.69 78 VAL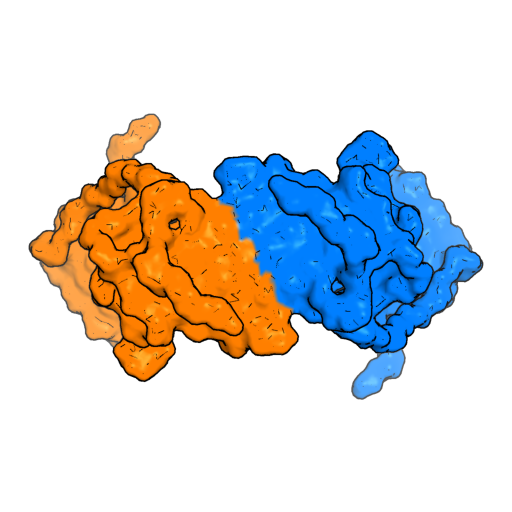 A C 1
ATOM 640 O O . VAL A 1 78 ? 10.547 -14.312 1.661 1 96.69 78 VAL A O 1
ATOM 643 N N . PRO A 1 79 ? 11.594 -12.484 2.494 1 96.19 79 PRO A N 1
ATOM 644 C CA . PRO A 1 79 ? 10.32 -11.789 2.734 1 96.19 79 PRO A CA 1
ATOM 645 C C . PRO A 1 79 ? 9.711 -11.219 1.457 1 96.19 79 PRO A C 1
ATOM 647 O O . PRO A 1 79 ? 10 -10.078 1.091 1 96.19 79 PRO A O 1
ATOM 650 N N . LEU A 1 80 ? 8.82 -11.938 0.846 1 97.19 80 LEU A N 1
ATOM 651 C CA . LEU A 1 80 ? 8.258 -11.586 -0.453 1 97.19 80 LEU A CA 1
ATOM 652 C C . LEU A 1 80 ? 7.473 -10.281 -0.371 1 97.19 80 LEU A C 1
ATOM 654 O O . LEU A 1 80 ? 7.441 -9.508 -1.329 1 97.19 80 LEU A O 1
ATOM 658 N N . LYS A 1 81 ? 6.801 -10.109 0.722 1 95.38 81 LYS A N 1
ATOM 659 C CA . LYS A 1 81 ? 6.043 -8.875 0.891 1 95.38 81 LYS A CA 1
ATOM 660 C C . LYS A 1 81 ? 6.949 -7.648 0.766 1 95.38 81 LYS A C 1
ATOM 662 O O . LYS A 1 81 ? 6.613 -6.691 0.069 1 95.38 81 LYS A O 1
ATOM 667 N N . THR A 1 82 ? 8.07 -7.684 1.435 1 95.81 82 THR A N 1
ATOM 668 C CA . THR A 1 82 ? 9.055 -6.609 1.37 1 95.81 82 THR A CA 1
ATOM 669 C C . THR A 1 82 ? 9.516 -6.387 -0.065 1 95.81 82 THR A C 1
ATOM 671 O O . THR A 1 82 ? 9.617 -5.246 -0.522 1 95.81 82 THR A O 1
ATOM 674 N N . ILE A 1 83 ? 9.75 -7.449 -0.754 1 97.31 83 ILE A N 1
ATOM 675 C CA . ILE A 1 83 ? 10.211 -7.375 -2.135 1 97.31 83 ILE A CA 1
ATOM 676 C C . ILE A 1 83 ? 9.133 -6.746 -3.012 1 97.31 83 ILE A C 1
ATOM 678 O O . ILE A 1 83 ? 9.414 -5.84 -3.799 1 97.31 83 ILE A O 1
ATOM 682 N N . ALA A 1 84 ? 7.953 -7.219 -2.828 1 97.06 84 ALA A N 1
ATOM 683 C CA . ALA A 1 84 ? 6.84 -6.688 -3.609 1 97.06 84 ALA A CA 1
ATOM 684 C C . ALA A 1 84 ? 6.664 -5.191 -3.369 1 97.06 84 ALA A C 1
ATOM 686 O O . ALA A 1 84 ? 6.43 -4.426 -4.309 1 97.06 84 ALA A O 1
ATOM 687 N N . GLU A 1 85 ? 6.75 -4.77 -2.154 1 95.31 85 GLU A N 1
ATOM 688 C CA . GLU A 1 85 ? 6.609 -3.361 -1.801 1 95.31 85 GLU A CA 1
ATOM 689 C C . GLU A 1 85 ? 7.707 -2.518 -2.441 1 95.31 85 GLU A C 1
ATOM 691 O O . GLU A 1 85 ? 7.445 -1.421 -2.939 1 95.31 85 GLU A O 1
ATOM 696 N N . CYS A 1 86 ? 8.93 -3 -2.412 1 96 86 CYS A N 1
ATOM 697 C CA . CYS A 1 86 ? 10.047 -2.303 -3.047 1 96 86 CYS A CA 1
ATOM 698 C C . CYS A 1 86 ? 9.797 -2.121 -4.539 1 96 86 CYS A C 1
ATOM 700 O O . CYS A 1 86 ? 9.992 -1.031 -5.078 1 96 86 CYS A O 1
ATOM 702 N N . LEU A 1 87 ? 9.32 -3.154 -5.121 1 96.75 87 LEU A N 1
ATOM 703 C CA . LEU A 1 87 ? 9.102 -3.16 -6.566 1 96.75 87 LEU A CA 1
ATOM 704 C C . LEU A 1 87 ? 7.941 -2.246 -6.945 1 96.75 87 LEU A C 1
ATOM 706 O O . LEU A 1 87 ? 7.844 -1.803 -8.094 1 96.75 87 LEU A O 1
ATOM 710 N N . ASN A 1 88 ? 7.145 -1.952 -5.984 1 94.56 88 ASN A N 1
ATOM 711 C CA . ASN A 1 88 ? 5.91 -1.225 -6.254 1 94.56 88 ASN A CA 1
ATOM 712 C C . ASN A 1 88 ? 6.059 0.264 -5.949 1 94.56 88 ASN A C 1
ATOM 714 O O . ASN A 1 88 ? 5.094 1.023 -6.059 1 94.56 88 ASN A O 1
ATOM 718 N N . ILE A 1 89 ? 7.145 0.752 -5.574 1 93.38 89 ILE A N 1
ATOM 719 C CA . ILE A 1 89 ? 7.336 2.104 -5.059 1 93.38 89 ILE A CA 1
ATOM 720 C C . ILE A 1 89 ? 7.211 3.113 -6.199 1 93.38 89 ILE A C 1
ATOM 722 O O . ILE A 1 89 ? 6.594 4.168 -6.039 1 93.38 89 ILE A O 1
ATOM 726 N N . CYS A 1 90 ? 7.75 2.744 -7.379 1 88.75 90 CYS A N 1
ATOM 727 C CA . CYS A 1 90 ? 7.719 3.686 -8.492 1 88.75 90 CYS A CA 1
ATOM 728 C C . CYS A 1 90 ? 6.316 3.795 -9.07 1 88.75 90 CYS A C 1
ATOM 730 O O . CYS A 1 90 ? 5.602 2.797 -9.172 1 88.75 90 CYS A O 1
ATOM 732 N N . GLU A 1 91 ? 5.902 4.906 -9.312 1 80 91 GLU A N 1
ATOM 733 C CA . GLU A 1 91 ? 4.555 5.133 -9.828 1 80 91 GLU A CA 1
ATOM 734 C C . GLU A 1 91 ? 4.547 5.211 -11.352 1 80 91 GLU A C 1
ATOM 736 O O . GLU A 1 91 ? 3.529 4.934 -11.984 1 80 91 GLU A O 1
ATOM 741 N N . GLY A 1 92 ? 5.668 5.582 -11.875 1 80.88 92 GLY A N 1
ATOM 742 C CA . GLY A 1 92 ? 5.715 5.738 -13.32 1 80.88 92 GLY A CA 1
ATOM 743 C C . GLY A 1 92 ? 5.793 4.414 -14.062 1 80.88 92 GLY A C 1
ATOM 744 O O . GLY A 1 92 ? 6.023 3.369 -13.453 1 80.88 92 GLY A O 1
ATOM 745 N N . THR A 1 93 ? 5.535 4.527 -15.344 1 77.94 93 THR A N 1
ATOM 746 C CA . THR A 1 93 ? 5.504 3.324 -16.172 1 77.94 93 THR A CA 1
ATOM 747 C C . THR A 1 93 ? 6.887 3.018 -16.734 1 77.94 93 THR A C 1
ATOM 749 O O . THR A 1 93 ? 7.152 1.897 -17.172 1 77.94 93 THR A O 1
ATOM 752 N N . VAL A 1 94 ? 7.75 3.951 -16.719 1 91.31 94 VAL A N 1
ATOM 753 C CA . VAL A 1 94 ? 9.078 3.711 -17.266 1 91.31 94 VAL A CA 1
ATOM 754 C C . VAL A 1 94 ? 10.086 3.498 -16.141 1 91.31 94 VAL A C 1
ATOM 756 O O . VAL A 1 94 ? 10.711 4.449 -15.672 1 91.31 94 VAL A O 1
ATOM 759 N N . ASN A 1 95 ? 10.156 2.307 -15.688 1 95.31 95 ASN A N 1
ATOM 760 C CA . ASN A 1 95 ? 11.055 1.922 -14.602 1 95.31 95 ASN A CA 1
ATOM 761 C C . ASN A 1 95 ? 11.617 0.518 -14.812 1 95.31 95 ASN A C 1
ATOM 763 O O . ASN A 1 95 ? 11.211 -0.184 -15.742 1 95.31 95 ASN A O 1
ATOM 767 N N . SER A 1 96 ? 12.594 0.187 -14.062 1 96.69 96 SER A N 1
ATOM 768 C CA . SER A 1 96 ? 13.219 -1.131 -14.125 1 96.69 96 SER A CA 1
ATOM 769 C C . SER A 1 96 ? 13.594 -1.627 -12.727 1 96.69 96 SER A C 1
ATOM 771 O O . SER A 1 96 ? 13.758 -0.829 -11.805 1 96.69 96 SER A O 1
ATOM 773 N N . ALA A 1 97 ? 13.648 -2.891 -12.633 1 97.62 97 ALA A N 1
ATOM 774 C CA . ALA A 1 97 ? 14.086 -3.535 -11.398 1 97.62 97 ALA A CA 1
ATOM 775 C C . ALA A 1 97 ? 15.195 -4.551 -11.664 1 97.62 97 ALA A C 1
ATOM 777 O O . ALA A 1 97 ? 15.164 -5.262 -12.672 1 97.62 97 ALA A O 1
ATOM 778 N N . LYS A 1 98 ? 16.125 -4.574 -10.82 1 98.06 98 LYS A N 1
ATOM 779 C CA . LYS A 1 98 ? 17.203 -5.559 -10.828 1 98.06 98 LYS A CA 1
ATOM 780 C C . LYS A 1 98 ? 17.312 -6.258 -9.477 1 98.06 98 LYS A C 1
ATOM 782 O O . LYS A 1 98 ? 17.234 -5.613 -8.43 1 98.06 98 LYS A O 1
ATOM 787 N N . MET A 1 99 ? 17.375 -7.527 -9.508 1 98.06 99 MET A N 1
ATOM 788 C CA . MET A 1 99 ? 17.625 -8.328 -8.312 1 98.06 99 MET A CA 1
ATOM 789 C C . MET A 1 99 ? 18.875 -9.188 -8.484 1 98.06 99 MET A C 1
ATOM 791 O O . MET A 1 99 ? 19.094 -9.773 -9.547 1 98.06 99 MET A O 1
ATOM 795 N N . SER A 1 100 ? 19.703 -9.195 -7.496 1 97.62 100 SER A N 1
ATOM 796 C CA . SER A 1 100 ? 20.953 -9.953 -7.594 1 97.62 100 SER A CA 1
ATOM 797 C C . SER A 1 100 ? 21.297 -10.609 -6.266 1 97.62 100 SER A C 1
ATOM 799 O O . SER A 1 100 ? 20.906 -10.125 -5.203 1 97.62 100 SER A O 1
ATOM 801 N N . TYR A 1 101 ? 21.953 -11.695 -6.352 1 97.19 101 TYR A N 1
ATOM 802 C CA . TYR A 1 101 ? 22.391 -12.5 -5.215 1 97.19 101 TYR A CA 1
ATOM 803 C C . TYR A 1 101 ? 23.781 -13.086 -5.453 1 97.19 101 TYR A C 1
ATOM 805 O O . TYR A 1 101 ? 24.016 -13.734 -6.477 1 97.19 101 TYR A O 1
ATOM 813 N N . ALA A 1 102 ? 24.703 -12.82 -4.516 1 95.31 102 ALA A N 1
ATOM 814 C CA . ALA A 1 102 ? 26.109 -13.211 -4.699 1 95.31 102 ALA A CA 1
ATOM 815 C C . ALA A 1 102 ? 26.375 -14.578 -4.086 1 95.31 102 ALA A C 1
ATOM 817 O O . ALA A 1 102 ? 27.422 -15.172 -4.328 1 95.31 102 ALA A O 1
ATOM 818 N N . GLY A 1 103 ? 25.516 -15.078 -3.242 1 92.31 103 GLY A N 1
ATOM 8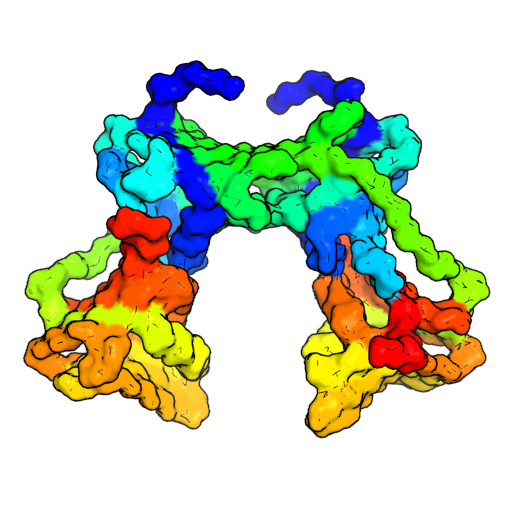19 C CA . GLY A 1 103 ? 25.719 -16.344 -2.559 1 92.31 103 GLY A CA 1
ATOM 820 C C . GLY A 1 103 ? 26.281 -16.188 -1.158 1 92.31 103 GLY A C 1
ATOM 821 O O . GLY A 1 103 ? 26.312 -15.078 -0.624 1 92.31 103 GLY A O 1
ATOM 822 N N . PHE A 1 104 ? 26.562 -17.25 -0.419 1 84.06 104 PHE A N 1
ATOM 823 C CA . PHE A 1 104 ? 27.281 -17.312 0.847 1 84.06 104 PHE A CA 1
ATOM 824 C C . PHE A 1 104 ? 26.578 -16.5 1.92 1 84.06 104 PHE A C 1
ATOM 826 O O . PHE A 1 104 ? 27.219 -15.789 2.695 1 84.06 104 PHE A O 1
ATOM 833 N N . TYR A 1 105 ? 25.312 -16.453 1.941 1 85 105 TYR A N 1
ATOM 834 C CA . TYR A 1 105 ? 24.484 -15.812 2.961 1 85 105 TYR A CA 1
ATOM 835 C C . TYR A 1 105 ? 24.516 -14.297 2.811 1 85 105 TYR A C 1
ATOM 837 O O . TYR A 1 105 ? 24.172 -13.562 3.74 1 85 105 TYR A O 1
ATOM 845 N N . ASP A 1 106 ? 25.125 -13.922 1.684 1 92.5 106 ASP A N 1
ATOM 846 C CA . ASP A 1 106 ? 24.984 -12.5 1.366 1 92.5 106 ASP A CA 1
ATOM 847 C C . ASP A 1 106 ? 23.516 -12.109 1.236 1 92.5 106 ASP A C 1
ATOM 849 O O . ASP A 1 106 ? 22.672 -12.945 0.917 1 92.5 106 ASP A O 1
ATOM 853 N N . PRO A 1 107 ? 23.266 -10.867 1.479 1 96.19 107 PRO A N 1
ATOM 854 C CA . PRO A 1 107 ? 21.891 -10.422 1.248 1 96.19 107 PRO A CA 1
ATOM 855 C C . PRO A 1 107 ? 21.547 -10.312 -0.235 1 96.19 107 PRO A C 1
ATOM 857 O O . PRO A 1 107 ? 22.422 -10.117 -1.068 1 96.19 107 PRO A O 1
ATOM 860 N N . MET A 1 108 ? 20.328 -10.523 -0.49 1 97.06 108 MET A N 1
ATOM 861 C CA . MET A 1 108 ? 19.797 -10.211 -1.814 1 97.06 108 MET A CA 1
ATOM 862 C C . MET A 1 108 ? 19.703 -8.703 -2.027 1 97.06 108 MET A C 1
ATOM 864 O O . MET A 1 108 ? 19.281 -7.973 -1.13 1 97.06 108 MET A O 1
ATOM 868 N N . ARG A 1 109 ? 20.109 -8.273 -3.213 1 98 109 ARG A N 1
ATOM 869 C CA . ARG A 1 109 ? 20.094 -6.848 -3.533 1 98 109 ARG A CA 1
ATOM 870 C C . ARG A 1 109 ? 19.031 -6.539 -4.582 1 98 109 ARG A C 1
ATOM 872 O O . ARG A 1 109 ? 18.891 -7.27 -5.566 1 98 109 ARG A O 1
ATOM 879 N N . ILE A 1 110 ? 18.266 -5.473 -4.375 1 98.25 110 ILE A N 1
ATOM 880 C CA . ILE A 1 110 ? 17.234 -5.012 -5.309 1 98.25 110 ILE A CA 1
ATOM 881 C C . ILE A 1 110 ? 17.5 -3.557 -5.688 1 98.25 110 ILE A C 1
ATOM 883 O O . ILE A 1 110 ? 17.812 -2.729 -4.824 1 98.25 110 ILE A O 1
ATOM 887 N N . LEU A 1 111 ? 17.516 -3.305 -6.906 1 98.44 111 LEU A N 1
ATOM 888 C CA . LEU A 1 111 ? 17.609 -1.954 -7.445 1 98.44 111 LEU A CA 1
ATOM 889 C C . LEU A 1 111 ? 16.391 -1.609 -8.297 1 98.44 111 LEU A C 1
ATOM 891 O O . LEU A 1 111 ? 16.078 -2.32 -9.25 1 98.44 111 LEU A O 1
ATOM 895 N N . VAL A 1 112 ? 15.648 -0.595 -7.914 1 97.62 112 VAL A N 1
ATOM 896 C CA . VAL A 1 112 ? 14.547 -0.078 -8.711 1 97.62 112 VAL A CA 1
ATOM 897 C C . VAL A 1 112 ? 14.859 1.344 -9.172 1 97.62 112 VAL A C 1
ATOM 899 O O . VAL A 1 112 ? 15.203 2.203 -8.359 1 97.62 112 VAL A O 1
ATOM 902 N N . GLU A 1 113 ? 14.75 1.551 -10.438 1 96.38 113 GLU A N 1
ATOM 903 C CA . GLU A 1 113 ? 15.062 2.857 -11.008 1 96.38 113 GLU A CA 1
ATOM 904 C C . GLU A 1 113 ? 13.953 3.344 -11.93 1 96.38 113 GLU A C 1
ATOM 906 O O . GLU A 1 113 ? 13.43 2.576 -12.742 1 96.38 113 GLU A O 1
ATOM 911 N N . GLU A 1 114 ? 13.602 4.566 -11.727 1 93.81 114 GLU A N 1
ATOM 912 C CA . GLU A 1 114 ? 12.641 5.238 -12.602 1 93.81 114 GLU A CA 1
ATOM 913 C C . GLU A 1 114 ? 13.289 6.398 -13.344 1 93.81 114 GLU A C 1
ATOM 915 O O . GLU A 1 114 ? 14.094 7.137 -12.773 1 93.81 114 GLU A O 1
ATOM 920 N N . THR A 1 115 ? 12.938 6.512 -14.609 1 89.38 115 THR A N 1
ATOM 921 C CA . THR A 1 115 ? 13.461 7.637 -15.375 1 89.38 115 THR A CA 1
ATOM 922 C C . THR A 1 115 ? 13.039 8.961 -14.75 1 89.38 115 THR A C 1
ATOM 924 O O . THR A 1 115 ? 11.852 9.211 -14.547 1 89.38 115 THR A O 1
ATOM 927 N N . ASP A 1 116 ? 13.969 9.789 -14.422 1 86.12 116 ASP A N 1
ATOM 928 C CA . ASP A 1 116 ? 13.75 11.094 -13.805 1 86.12 116 ASP A CA 1
ATOM 929 C C . ASP A 1 116 ? 13.008 10.953 -12.477 1 86.12 116 ASP A C 1
ATOM 931 O O . ASP A 1 116 ? 12.297 11.875 -12.062 1 86.12 116 ASP A O 1
ATOM 935 N N . GLY A 1 117 ? 13.102 9.766 -11.953 1 91 117 GLY A N 1
ATOM 936 C CA . GLY A 1 117 ? 12.414 9.484 -10.703 1 91 117 GLY A CA 1
ATOM 937 C C . GLY A 1 117 ? 13.328 8.922 -9.625 1 91 117 GLY A C 1
ATOM 938 O O . GLY A 1 117 ? 14.539 9.125 -9.68 1 91 117 GLY A O 1
ATOM 939 N N . PRO A 1 118 ? 12.789 8.32 -8.68 1 94.12 118 PRO A N 1
ATOM 940 C CA . PRO A 1 118 ? 13.57 7.828 -7.543 1 94.12 118 PRO A CA 1
ATOM 941 C C . PRO A 1 118 ? 14.406 6.598 -7.891 1 94.12 118 PRO A C 1
ATOM 943 O O . PRO A 1 118 ? 14.078 5.875 -8.836 1 94.12 118 PRO A O 1
ATOM 946 N N . VAL A 1 119 ? 15.477 6.434 -7.195 1 96.81 119 VAL A N 1
ATOM 947 C CA . VAL A 1 119 ? 16.281 5.219 -7.199 1 96.81 119 VAL A CA 1
ATOM 948 C C . VAL A 1 119 ? 16.203 4.539 -5.836 1 96.81 119 VAL A C 1
ATOM 950 O O . VAL A 1 119 ? 16.516 5.148 -4.809 1 96.81 119 VAL A O 1
ATOM 953 N N . ILE A 1 120 ? 15.766 3.291 -5.797 1 97.25 120 ILE A N 1
ATOM 954 C CA . ILE A 1 120 ? 15.594 2.537 -4.559 1 97.25 120 ILE A CA 1
ATOM 955 C C . ILE A 1 120 ? 16.547 1.351 -4.535 1 97.25 120 ILE A C 1
ATOM 957 O O . ILE A 1 120 ? 16.641 0.594 -5.508 1 97.25 120 ILE A O 1
ATOM 961 N N . ARG A 1 121 ? 17.281 1.246 -3.51 1 97.94 121 ARG A N 1
ATOM 962 C CA . ARG A 1 121 ? 18.141 0.091 -3.264 1 97.94 121 ARG A CA 1
ATOM 963 C C . ARG A 1 121 ? 17.75 -0.622 -1.977 1 97.94 121 ARG A C 1
ATOM 965 O O . ARG A 1 121 ? 17.484 0.024 -0.958 1 97.94 121 ARG A O 1
ATOM 972 N N . ALA A 1 122 ? 17.703 -1.902 -2.084 1 97.69 122 ALA A N 1
ATOM 973 C CA . ALA A 1 122 ? 17.344 -2.676 -0.898 1 97.69 122 ALA A CA 1
ATOM 974 C C . ALA A 1 122 ? 18.297 -3.863 -0.714 1 97.69 122 ALA A C 1
ATOM 976 O O . ALA A 1 122 ? 18.719 -4.477 -1.692 1 97.69 122 ALA A O 1
ATOM 977 N N . LYS A 1 123 ? 18.641 -4.066 0.485 1 97.44 123 LYS A N 1
ATOM 978 C CA . LYS A 1 123 ? 19.312 -5.289 0.903 1 97.44 123 LYS A CA 1
ATOM 979 C C . LYS A 1 123 ? 18.406 -6.152 1.778 1 97.44 123 LYS A C 1
ATOM 981 O O . LYS A 1 123 ? 17.953 -5.707 2.832 1 97.44 123 LYS A O 1
ATOM 986 N N . ILE A 1 124 ? 18.188 -7.395 1.364 1 96.19 124 ILE A N 1
ATOM 987 C CA . ILE A 1 124 ? 17.234 -8.289 2.029 1 96.19 124 ILE A CA 1
ATOM 988 C C . ILE A 1 124 ? 17.953 -9.578 2.445 1 96.19 124 ILE A C 1
ATOM 990 O O . ILE A 1 124 ? 18.562 -10.25 1.613 1 96.19 124 ILE A O 1
ATOM 994 N N . HIS A 1 125 ? 17.828 -9.93 3.695 1 94.19 125 HIS A N 1
ATOM 995 C CA . HIS A 1 125 ? 18.453 -11.164 4.172 1 94.19 125 HIS A CA 1
ATOM 996 C C . HIS A 1 125 ? 17.766 -12.391 3.576 1 94.19 125 HIS A C 1
ATOM 998 O O . HIS A 1 125 ? 16.531 -12.422 3.459 1 94.19 125 HIS A O 1
ATOM 1004 N N . VAL A 1 126 ? 18.578 -13.312 3.205 1 95.62 126 VAL A N 1
ATOM 1005 C CA . VAL A 1 126 ? 18.094 -14.57 2.641 1 95.62 126 VAL A CA 1
ATOM 1006 C C . VAL A 1 126 ? 18.219 -15.68 3.678 1 95.62 126 VAL A C 1
ATOM 1008 O O . VAL A 1 126 ? 19.25 -15.812 4.332 1 95.62 126 VAL A O 1
ATOM 1011 N N . LEU A 1 127 ? 17.156 -16.422 3.83 1 94.19 127 LEU A N 1
ATOM 1012 C CA . LEU A 1 127 ? 17.156 -17.531 4.77 1 94.19 127 LEU A CA 1
ATOM 1013 C C . LEU A 1 127 ? 17.188 -18.875 4.035 1 94.19 127 LEU A C 1
ATOM 1015 O O . LEU A 1 127 ? 16.969 -18.922 2.822 1 94.19 127 LEU A O 1
ATOM 1019 N N . VAL A 1 128 ? 17.516 -19.875 4.754 1 91.44 128 VAL A N 1
ATOM 1020 C CA . VAL A 1 128 ? 17.469 -21.234 4.227 1 91.44 128 VAL A CA 1
ATOM 1021 C C . VAL A 1 128 ? 16.062 -21.797 4.383 1 91.44 128 VAL A C 1
ATOM 1023 O O . VAL A 1 128 ? 15.508 -21.812 5.484 1 91.44 128 VAL A O 1
ATOM 1026 N N . PRO A 1 129 ? 15.5 -22.125 3.256 1 91.81 129 PRO A N 1
ATOM 1027 C CA . PRO A 1 129 ? 14.117 -22.609 3.363 1 91.81 129 PRO A CA 1
ATOM 1028 C C . PRO A 1 129 ? 14.023 -23.938 4.117 1 91.81 129 PRO A C 1
ATOM 1030 O O . PRO A 1 129 ? 14.969 -24.734 4.102 1 91.81 129 PRO A O 1
ATOM 1033 N N . GLU A 1 130 ? 12.828 -24.062 4.785 1 85.25 130 GLU A N 1
ATOM 1034 C CA . GLU A 1 130 ? 12.484 -25.344 5.363 1 85.25 130 GLU A CA 1
ATOM 1035 C C . GLU A 1 130 ? 11.898 -26.281 4.309 1 85.25 130 GLU A C 1
ATOM 1037 O O . GLU A 1 130 ? 11.797 -25.922 3.137 1 85.25 130 GLU A O 1
ATOM 1042 N N . GLN A 1 131 ? 11.617 -27.469 4.699 1 80.12 131 GLN A N 1
ATOM 1043 C CA . GLN A 1 131 ? 11.008 -28.422 3.785 1 80.12 131 GLN A CA 1
ATOM 1044 C C . GLN A 1 131 ? 9.68 -27.906 3.246 1 80.12 131 GLN A C 1
ATOM 1046 O O . GLN A 1 131 ? 8.867 -27.359 3.996 1 80.12 131 GLN A O 1
ATOM 1051 N N . GLU A 1 132 ? 9.625 -27.922 1.947 1 74.88 132 GLU A N 1
ATOM 1052 C CA . GLU A 1 132 ? 8.383 -27.484 1.312 1 74.88 132 GLU A CA 1
ATOM 1053 C C . GLU A 1 132 ? 7.316 -28.578 1.392 1 74.88 132 GLU A C 1
ATOM 1055 O O . GLU A 1 132 ? 7.637 -29.766 1.488 1 74.88 132 GLU A O 1
ATOM 1060 N N . LEU A 1 133 ? 6.117 -28.094 1.35 1 78.94 133 LEU A N 1
ATOM 1061 C CA . LEU A 1 133 ? 4.988 -29.016 1.237 1 78.94 133 LEU A CA 1
ATOM 1062 C C . LEU A 1 133 ? 4.973 -29.688 -0.13 1 78.94 133 LEU A C 1
ATOM 1064 O O . LEU A 1 133 ? 5.293 -29.062 -1.141 1 78.94 133 LEU A O 1
ATOM 1068 N N . ASP A 1 134 ? 4.816 -30.938 -0.115 1 83.56 134 ASP A N 1
ATOM 1069 C CA . ASP A 1 134 ? 4.598 -31.672 -1.358 1 83.56 134 ASP A CA 1
ATOM 1070 C C . ASP A 1 134 ? 3.172 -32.219 -1.429 1 83.56 134 ASP A C 1
ATOM 1072 O O . ASP A 1 134 ? 2.814 -33.125 -0.682 1 83.56 134 ASP A O 1
ATOM 1076 N N . PHE A 1 135 ? 2.346 -31.656 -2.26 1 85.25 135 PHE A N 1
ATOM 1077 C CA . PHE A 1 135 ? 0.952 -32.062 -2.41 1 85.25 135 PHE A CA 1
ATOM 1078 C C . PHE A 1 135 ? 0.837 -33.281 -3.301 1 85.25 135 PHE A C 1
ATOM 1080 O O . PHE A 1 135 ? -0.238 -33.875 -3.418 1 85.25 135 PHE A O 1
ATOM 1087 N N . GLU A 1 136 ? 1.9 -33.656 -3.893 1 84.94 136 GLU A N 1
ATOM 1088 C CA . GLU A 1 136 ? 1.994 -34.844 -4.754 1 84.94 136 GLU A CA 1
ATOM 1089 C C . GLU A 1 136 ? 0.925 -34.812 -5.844 1 84.94 136 GLU A C 1
ATOM 1091 O O . GLU A 1 136 ? 0.303 -35.844 -6.133 1 84.94 136 GLU A O 1
ATOM 1096 N N . PHE A 1 137 ? 0.666 -33.594 -6.277 1 91.5 137 PHE A N 1
ATOM 1097 C CA . PHE A 1 137 ? -0.31 -33.469 -7.352 1 91.5 137 PHE A CA 1
ATOM 1098 C C . PHE A 1 137 ? 0.282 -33.906 -8.68 1 91.5 137 PHE A C 1
ATOM 1100 O O . PHE A 1 137 ? 1.406 -33.531 -9.023 1 91.5 137 PHE A O 1
ATOM 1107 N N . SER A 1 138 ? -0.432 -34.812 -9.336 1 90 138 SER A N 1
ATOM 1108 C CA . SER A 1 138 ? 0.013 -35.344 -10.625 1 90 138 SER A CA 1
ATOM 1109 C C . SER A 1 138 ? -1.113 -35.312 -11.648 1 90 138 SER A C 1
ATOM 1111 O O . SER A 1 138 ? -2.258 -35.656 -11.336 1 90 138 SER A O 1
ATOM 1113 N N . ASP A 1 139 ? -0.72 -35.031 -12.812 1 90.12 139 ASP A N 1
ATOM 1114 C CA . ASP A 1 139 ? -1.683 -34.969 -13.906 1 90.12 139 ASP A CA 1
ATOM 1115 C C . ASP A 1 139 ? -2.254 -36.375 -14.195 1 90.12 139 ASP A C 1
ATOM 1117 O O . ASP A 1 139 ? -3.355 -36.5 -14.734 1 90.12 139 ASP A O 1
ATOM 1121 N N . ASP A 1 140 ? -1.494 -37.312 -13.758 1 91.44 140 ASP A N 1
ATOM 1122 C CA . ASP A 1 140 ? -1.904 -38.688 -14.031 1 91.44 140 ASP A CA 1
ATOM 1123 C C . ASP A 1 140 ? -3.172 -39.062 -13.266 1 91.44 140 ASP A C 1
ATOM 1125 O O . ASP A 1 140 ? -3.91 -39.969 -13.656 1 91.44 140 ASP A O 1
ATOM 1129 N N . ASN A 1 141 ? -3.451 -38.375 -12.242 1 92.25 141 ASN A N 1
ATOM 1130 C CA . ASN A 1 141 ? -4.566 -38.719 -11.367 1 92.25 141 ASN A CA 1
ATOM 1131 C C . ASN A 1 141 ? -5.688 -37.688 -11.445 1 92.25 141 ASN A C 1
ATOM 1133 O O . ASN A 1 141 ? -6.57 -37.656 -10.594 1 92.25 141 ASN A O 1
ATOM 1137 N N . VAL A 1 142 ? -5.594 -36.875 -12.453 1 94.5 142 VAL A N 1
ATOM 1138 C CA . VAL A 1 142 ? -6.594 -35.812 -12.594 1 94.5 142 VAL A CA 1
ATOM 1139 C C . VAL A 1 142 ? -7.91 -36.406 -13.086 1 94.5 142 VAL A C 1
ATOM 1141 O O . VAL A 1 142 ? -7.93 -37.188 -14.055 1 94.5 142 VAL A O 1
ATOM 1144 N N . THR A 1 143 ? -9.031 -36.094 -12.438 1 93.56 143 THR A N 1
ATOM 1145 C CA . THR A 1 143 ? -10.344 -36.656 -12.75 1 93.56 143 THR A CA 1
ATOM 1146 C C . THR A 1 143 ? -11.234 -35.625 -13.438 1 93.56 143 THR A C 1
ATOM 1148 O O . THR A 1 143 ? -12.234 -35.969 -14.055 1 93.56 143 THR A O 1
ATOM 1151 N N . ALA A 1 144 ? -10.906 -34.406 -13.273 1 93.12 144 ALA A N 1
ATOM 1152 C CA . ALA A 1 144 ? -11.688 -33.344 -13.914 1 93.12 144 ALA A CA 1
ATOM 1153 C C . ALA A 1 144 ? -10.797 -32.156 -14.297 1 93.12 144 ALA A C 1
ATOM 1155 O O . ALA A 1 144 ? -9.883 -31.797 -13.555 1 93.12 144 ALA A O 1
ATOM 1156 N N . THR A 1 145 ? -11.055 -31.609 -15.461 1 93.69 145 THR A N 1
ATOM 1157 C CA . THR A 1 145 ? -10.328 -30.438 -15.953 1 93.69 145 THR A CA 1
ATOM 1158 C C . THR A 1 145 ? -11.289 -29.438 -16.594 1 93.69 145 THR A C 1
ATOM 1160 O O . THR A 1 145 ? -12.203 -29.812 -17.312 1 93.69 145 THR A O 1
ATOM 1163 N N . CYS A 1 146 ? -11.109 -28.234 -16.266 1 93.5 146 CYS A N 1
ATOM 1164 C CA . CYS A 1 146 ? -11.891 -27.156 -16.859 1 93.5 146 CYS A CA 1
ATOM 1165 C C . CYS A 1 146 ? -11 -25.969 -17.219 1 93.5 146 CYS A C 1
ATOM 1167 O O . CYS A 1 146 ? -10.211 -25.516 -16.391 1 93.5 146 CYS A O 1
ATOM 1169 N N . LEU A 1 147 ? -11.047 -25.547 -18.469 1 95.5 147 LEU A N 1
ATOM 1170 C CA . LEU A 1 147 ? -10.328 -24.375 -18.938 1 95.5 147 LEU A CA 1
ATOM 1171 C C . LEU A 1 147 ? -11.297 -23.234 -19.266 1 95.5 147 LEU A C 1
ATOM 1173 O O . LEU A 1 147 ? -12.25 -23.438 -20.031 1 95.5 147 LEU A O 1
ATOM 1177 N N . MET A 1 148 ? -11.094 -22.078 -18.688 1 94.94 148 MET A N 1
ATOM 1178 C CA . MET A 1 148 ? -12 -20.969 -18.938 1 94.94 148 MET A CA 1
ATOM 1179 C C . MET A 1 148 ? -11.289 -19.625 -18.766 1 94.94 148 MET A C 1
ATOM 1181 O O . MET A 1 148 ? -10.141 -19.594 -18.328 1 94.94 148 MET A O 1
ATOM 1185 N N . LYS A 1 149 ? -11.938 -18.547 -19.141 1 95.38 149 LYS A N 1
ATOM 1186 C CA . LYS A 1 149 ? -11.445 -17.203 -18.875 1 95.38 149 LYS A CA 1
ATOM 1187 C C . LYS A 1 149 ? -11.641 -16.797 -17.422 1 95.38 149 LYS A C 1
ATOM 1189 O O . LYS A 1 149 ? -12.664 -17.141 -16.812 1 95.38 149 LYS A O 1
ATOM 1194 N N . THR A 1 150 ? -10.711 -16.031 -16.844 1 95.94 150 THR A N 1
ATOM 1195 C CA . THR A 1 150 ? -10.75 -15.695 -15.422 1 95.94 150 THR A CA 1
ATOM 1196 C C . THR A 1 150 ? -11.898 -14.734 -15.125 1 95.94 150 THR A C 1
ATOM 1198 O O . THR A 1 150 ? -12.406 -14.68 -14 1 95.94 150 THR A O 1
ATOM 1201 N N . GLN A 1 151 ? -12.305 -13.945 -16.109 1 92.19 151 GLN A N 1
ATOM 1202 C CA . GLN A 1 151 ? -13.344 -12.938 -15.922 1 92.19 151 GLN A CA 1
ATOM 1203 C C . GLN A 1 151 ? -14.609 -13.555 -15.336 1 92.19 151 GLN A C 1
ATOM 1205 O O . GLN A 1 151 ? -15.297 -12.93 -14.523 1 92.19 151 GLN A O 1
ATOM 1210 N N . LEU A 1 152 ? -14.922 -14.773 -15.641 1 87.56 152 LEU A N 1
ATOM 1211 C CA . LEU A 1 152 ? -16.094 -15.484 -15.164 1 87.56 152 LEU A CA 1
ATOM 1212 C C . LEU A 1 152 ? -16 -15.742 -13.664 1 87.56 152 LEU A C 1
ATOM 1214 O O . LEU A 1 152 ? -17.016 -15.672 -12.953 1 87.56 152 LEU A O 1
ATOM 1218 N N . LEU A 1 153 ? -14.852 -15.914 -13.266 1 92.81 153 LEU A N 1
ATOM 1219 C CA . LEU A 1 153 ? -14.641 -16.297 -11.875 1 92.81 153 LEU A CA 1
ATOM 1220 C C . LEU A 1 153 ? -14.555 -15.055 -10.984 1 92.81 153 LEU A C 1
ATOM 1222 O O . LEU A 1 153 ? -14.836 -15.125 -9.789 1 92.81 153 LEU A O 1
ATOM 1226 N N . LYS A 1 154 ? -14.125 -13.961 -11.516 1 92.81 154 LYS A N 1
ATOM 1227 C CA . LYS A 1 154 ? -13.891 -12.742 -10.758 1 92.81 154 LYS A CA 1
ATOM 1228 C C . LYS A 1 154 ? -15.133 -12.344 -9.961 1 92.81 154 LYS A C 1
ATOM 1230 O O . LYS A 1 154 ? -15.078 -12.18 -8.742 1 92.81 154 LYS A O 1
ATOM 1235 N N . GLU A 1 155 ? -16.281 -12.258 -10.586 1 90.25 155 GLU A N 1
ATOM 1236 C CA . GLU A 1 155 ? -17.516 -11.852 -9.93 1 90.25 155 GLU A CA 1
ATOM 1237 C C . GLU A 1 155 ? -18.031 -12.945 -8.992 1 90.25 155 GLU A C 1
ATOM 1239 O O . GLU A 1 155 ? -18.516 -12.648 -7.898 1 90.25 155 GLU A O 1
ATOM 1244 N N . ILE A 1 156 ? -17.859 -14.156 -9.461 1 92.56 156 ILE A N 1
ATOM 1245 C CA . ILE A 1 156 ? -18.359 -15.289 -8.688 1 92.56 156 ILE A CA 1
ATOM 1246 C C . ILE A 1 156 ? -17.625 -15.359 -7.352 1 92.56 156 ILE A C 1
ATOM 1248 O O . ILE A 1 156 ? -18.25 -15.453 -6.297 1 92.56 156 ILE A O 1
ATOM 1252 N N . PHE A 1 157 ? -16.344 -15.266 -7.336 1 94.06 157 PHE A N 1
ATOM 1253 C CA . PHE A 1 157 ? -15.539 -15.43 -6.121 1 94.06 157 PHE A CA 1
ATOM 1254 C C . PHE A 1 157 ? -15.742 -14.242 -5.184 1 94.06 157 PHE A C 1
ATOM 1256 O O . PHE A 1 157 ? -15.711 -14.406 -3.961 1 94.06 157 PHE A O 1
ATOM 1263 N N . LYS A 1 158 ? -15.938 -13.094 -5.723 1 89.38 158 LYS A N 1
ATOM 1264 C CA . LYS A 1 158 ? -16.172 -11.906 -4.906 1 89.38 158 LYS A CA 1
ATOM 1265 C C . LYS A 1 158 ? -17.531 -11.953 -4.227 1 89.38 158 LYS A C 1
ATOM 1267 O O . LYS A 1 158 ? -17.719 -11.375 -3.154 1 89.38 158 LYS A O 1
ATOM 1272 N N . ASP A 1 159 ? -18.484 -12.648 -4.758 1 89.69 159 ASP A N 1
ATOM 1273 C CA . ASP A 1 159 ? -19.875 -12.625 -4.309 1 89.69 159 ASP A CA 1
ATOM 1274 C C . ASP A 1 159 ? -20.156 -13.766 -3.328 1 89.69 159 ASP A C 1
ATOM 1276 O O . ASP A 1 159 ? -21.266 -13.883 -2.797 1 89.69 159 ASP A O 1
ATOM 1280 N N . PHE A 1 160 ? -19.188 -14.578 -3.129 1 90.75 160 PHE A N 1
ATOM 1281 C CA . PHE A 1 160 ? -19.391 -15.672 -2.184 1 90.75 160 PHE A CA 1
ATOM 1282 C C . PHE A 1 160 ? -19.828 -15.125 -0.825 1 90.75 160 PHE A C 1
ATOM 1284 O O . PHE A 1 160 ? -19.359 -14.078 -0.392 1 90.75 160 PHE A O 1
ATOM 1291 N N . ASP A 1 161 ? -20.641 -15.875 -0.242 1 86.38 161 ASP A N 1
ATOM 1292 C CA . ASP A 1 161 ? -21.062 -15.547 1.117 1 86.38 161 ASP A CA 1
ATOM 1293 C C . ASP A 1 161 ? -19.922 -15.742 2.107 1 86.38 161 ASP A C 1
ATOM 1295 O O . ASP A 1 161 ? -19.547 -16.875 2.428 1 86.38 161 ASP A O 1
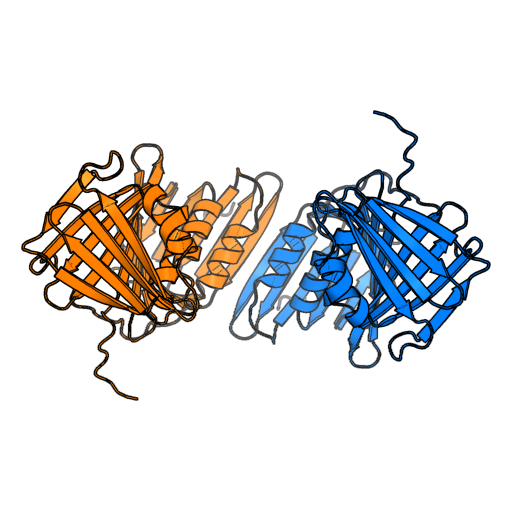ATOM 1299 N N . ALA A 1 162 ? -19.438 -14.688 2.658 1 85.44 162 ALA A N 1
ATOM 1300 C CA . ALA A 1 162 ? -18.266 -14.711 3.525 1 85.44 162 ALA A CA 1
ATOM 1301 C C . ALA A 1 162 ? -18.578 -15.414 4.844 1 85.44 162 ALA A C 1
ATOM 1303 O O . ALA A 1 162 ? -17.656 -15.82 5.566 1 85.44 162 ALA A O 1
ATOM 1304 N N . SER A 1 163 ? -19.766 -15.57 5.117 1 92 163 SER A N 1
ATOM 1305 C CA . SER A 1 163 ? -20.141 -16.266 6.352 1 92 163 SER A CA 1
ATOM 1306 C C . SER A 1 163 ? -20.062 -17.781 6.18 1 92 163 SER A C 1
ATOM 1308 O O . SER A 1 163 ? -20.125 -18.516 7.16 1 92 163 SER A O 1
ATOM 1310 N N . SER A 1 164 ? -19.906 -18.234 4.973 1 93.81 164 SER A N 1
ATOM 1311 C CA . SER A 1 164 ? -19.734 -19.672 4.734 1 93.81 164 SER A CA 1
ATOM 1312 C C . SER A 1 164 ? -18.312 -20.125 5.09 1 93.81 164 SER A C 1
ATOM 1314 O O . SER A 1 164 ? -17.344 -19.406 4.836 1 93.81 164 SER A O 1
ATOM 1316 N N . ARG A 1 165 ? -18.25 -21.266 5.586 1 94.44 165 ARG A N 1
ATOM 1317 C CA . ARG A 1 165 ? -16.938 -21.828 5.918 1 94.44 165 ARG A CA 1
ATOM 1318 C C . ARG A 1 165 ? -16.297 -22.469 4.699 1 94.44 165 ARG A C 1
ATOM 1320 O O . ARG A 1 165 ? -15.07 -22.453 4.555 1 94.44 165 ARG A O 1
ATOM 1327 N N . THR A 1 166 ? -17.234 -23.016 3.801 1 96.25 166 THR A N 1
ATOM 1328 C CA . THR A 1 166 ? -16.719 -23.812 2.697 1 96.25 166 THR A CA 1
ATOM 1329 C C . THR A 1 166 ? -17.406 -23.453 1.39 1 96.25 166 THR A C 1
ATOM 1331 O O . THR A 1 166 ? -18.422 -22.734 1.395 1 96.25 166 THR A O 1
ATOM 1334 N N . VAL A 1 167 ? -16.828 -23.859 0.36 1 96.88 167 VAL A N 1
ATOM 1335 C CA . VAL A 1 167 ? -17.406 -23.828 -0.976 1 96.88 167 VAL A CA 1
ATOM 1336 C C . VAL A 1 167 ? -17.312 -25.219 -1.608 1 96.88 167 VAL A C 1
ATOM 1338 O O . VAL A 1 167 ? -16.297 -25.906 -1.472 1 96.88 167 VAL A O 1
ATOM 1341 N N . VAL A 1 168 ? -18.359 -25.609 -2.197 1 96.19 168 VAL A N 1
ATOM 1342 C CA . VAL A 1 168 ? -18.359 -26.875 -2.926 1 96.19 168 VAL A CA 1
ATOM 1343 C C . VAL A 1 168 ? -18.203 -26.609 -4.422 1 96.19 168 VAL A C 1
ATOM 1345 O O . VAL A 1 168 ? -18.906 -25.766 -4.988 1 96.19 168 VAL A O 1
ATOM 1348 N N . ILE A 1 169 ? -17.281 -27.266 -5.004 1 95.94 169 ILE A N 1
ATOM 1349 C CA . ILE A 1 169 ? -17.078 -27.203 -6.449 1 95.94 169 ILE A CA 1
ATOM 1350 C C . ILE A 1 169 ? -17.531 -28.516 -7.086 1 95.94 169 ILE A C 1
ATOM 1352 O O . ILE A 1 169 ? -17.031 -29.594 -6.73 1 95.94 169 ILE A O 1
ATOM 1356 N N . THR A 1 170 ? -18.438 -28.375 -8 1 94.31 170 THR A N 1
ATOM 1357 C CA . THR A 1 170 ? -19 -29.547 -8.648 1 94.31 170 THR A CA 1
ATOM 1358 C C . THR A 1 170 ? -18.781 -29.5 -10.156 1 94.31 170 THR A C 1
ATOM 1360 O O . THR A 1 170 ? -19.109 -28.5 -10.797 1 94.31 170 THR A O 1
ATOM 1363 N N . PHE A 1 171 ? -18.141 -30.531 -10.633 1 91.75 171 PHE A N 1
ATOM 1364 C CA . PHE A 1 171 ? -18.016 -30.75 -12.062 1 91.75 171 PHE A CA 1
ATOM 1365 C C . PHE A 1 171 ? -19.109 -31.688 -12.57 1 91.75 171 PHE A C 1
ATOM 1367 O O . PHE A 1 171 ? -19.219 -32.812 -12.109 1 91.75 171 PHE A O 1
ATOM 1374 N N . ASP A 1 172 ? -19.875 -31.078 -13.461 1 86.88 172 ASP A N 1
ATOM 1375 C CA . ASP A 1 172 ? -20.938 -31.859 -14.117 1 86.88 172 ASP A CA 1
ATOM 1376 C C . ASP A 1 172 ? -20.844 -31.75 -15.633 1 86.88 172 ASP A C 1
ATOM 1378 O O . ASP A 1 172 ? -20.188 -30.844 -16.156 1 86.88 172 ASP A O 1
ATOM 1382 N N . PRO A 1 173 ? -21.391 -32.719 -16.406 1 79.88 173 PRO A N 1
ATOM 1383 C CA . PRO A 1 173 ? -21.297 -32.719 -17.859 1 79.88 173 PRO A CA 1
ATOM 1384 C C . PRO A 1 173 ? -21.781 -31.406 -18.484 1 79.88 173 PRO A C 1
ATOM 1386 O O . PRO A 1 173 ? -21.266 -30.984 -19.531 1 79.88 173 PRO A O 1
ATOM 1389 N N . ASN A 1 174 ? -22.625 -30.75 -17.844 1 84.56 174 ASN A N 1
ATOM 1390 C CA . ASN A 1 174 ? -23.234 -29.594 -18.5 1 84.56 174 ASN A CA 1
ATOM 1391 C C . ASN A 1 174 ? -22.859 -28.297 -17.812 1 84.56 174 ASN A C 1
ATOM 1393 O O . ASN A 1 174 ? -23.188 -27.203 -18.297 1 84.56 174 ASN A O 1
ATOM 1397 N N . LYS A 1 175 ? -22.125 -28.453 -16.688 1 90.19 175 LYS A N 1
ATOM 1398 C CA . LYS A 1 175 ? -21.891 -27.203 -15.977 1 90.19 175 LYS A CA 1
ATOM 1399 C C . LYS A 1 175 ? -20.781 -27.359 -14.945 1 90.19 175 LYS A C 1
ATOM 1401 O O . LYS A 1 175 ? -20.516 -28.469 -14.484 1 90.19 175 LYS A O 1
ATOM 1406 N N . LEU A 1 176 ? -20.172 -26.281 -14.609 1 93.19 176 LEU A N 1
ATOM 1407 C CA . LEU A 1 176 ? -19.359 -26.094 -13.406 1 93.19 176 LEU A CA 1
ATOM 1408 C C . LEU A 1 176 ? -20.141 -25.312 -12.352 1 93.19 176 LEU A C 1
ATOM 1410 O O . LEU A 1 176 ? -20.703 -24.25 -12.648 1 93.19 176 LEU A O 1
ATOM 1414 N N . GLU A 1 177 ? -20.172 -25.875 -11.188 1 94.38 177 GLU A N 1
ATOM 1415 C CA . GLU A 1 177 ? -21.016 -25.25 -10.188 1 94.38 177 GLU A CA 1
ATOM 1416 C C . GLU A 1 177 ? -20.25 -24.969 -8.906 1 94.38 177 GLU A C 1
ATOM 1418 O O . GLU A 1 177 ? -19.438 -25.797 -8.461 1 94.38 177 GLU A O 1
ATOM 1423 N N . PHE A 1 178 ? -20.547 -23.828 -8.328 1 95.88 178 PHE A N 1
ATOM 1424 C CA . PHE A 1 178 ? -20.047 -23.453 -7.012 1 95.88 178 PHE A CA 1
ATOM 1425 C C . PHE A 1 178 ? -21.203 -23.25 -6.035 1 95.88 178 PHE A C 1
ATOM 1427 O O . PHE A 1 178 ? -22.188 -22.578 -6.359 1 95.88 178 PHE A O 1
ATOM 1434 N N . SER A 1 179 ? -21.047 -23.766 -4.895 1 95.38 179 SER A N 1
ATOM 1435 C CA . SER A 1 179 ? -22.109 -23.625 -3.906 1 95.38 179 SER A CA 1
ATOM 1436 C C . SER A 1 179 ? -21.547 -23.312 -2.525 1 95.38 179 SER A C 1
ATOM 1438 O O . SER A 1 179 ? -20.531 -23.875 -2.117 1 95.38 179 SER A O 1
ATOM 1440 N N . THR A 1 180 ? -22.078 -22.344 -1.863 1 95.38 180 THR A N 1
ATOM 1441 C CA . THR A 1 180 ? -21.766 -21.984 -0.485 1 95.38 180 THR A CA 1
ATOM 1442 C C . THR A 1 180 ? -23 -22.047 0.395 1 95.38 180 THR A C 1
ATOM 1444 O O . THR A 1 180 ? -24.125 -22.016 -0.108 1 95.38 180 THR A O 1
ATOM 1447 N N . ASN A 1 181 ? -22.828 -22.297 1.676 1 94.19 181 ASN A N 1
ATOM 1448 C CA . ASN A 1 181 ? -23.891 -22.344 2.664 1 94.19 181 ASN A CA 1
ATOM 1449 C C . ASN A 1 181 ? -23.594 -21.469 3.869 1 94.19 181 ASN A C 1
ATOM 1451 O O . ASN A 1 181 ? -23 -21.922 4.848 1 94.19 181 ASN A O 1
ATOM 1455 N N . GLY A 1 182 ? -24.016 -20.188 3.785 1 91.44 182 GLY A N 1
ATOM 1456 C CA . GLY A 1 182 ? -23.766 -19.234 4.852 1 91.44 182 GLY A CA 1
ATOM 1457 C C . GLY A 1 182 ? -24.969 -19.016 5.746 1 91.44 182 GLY A C 1
ATOM 1458 O O . GLY A 1 182 ? -25.906 -19.812 5.75 1 91.44 182 GLY A O 1
ATOM 1459 N N . ASP A 1 183 ? -24.906 -17.953 6.48 1 90.38 183 ASP A N 1
ATOM 1460 C CA . ASP A 1 183 ? -25.922 -17.609 7.473 1 90.38 183 ASP A CA 1
ATOM 1461 C C . ASP A 1 183 ? -27.266 -17.344 6.809 1 90.38 183 ASP A C 1
ATOM 1463 O O . ASP A 1 183 ? -28.312 -17.703 7.359 1 90.38 183 ASP A O 1
ATOM 1467 N N . VAL A 1 184 ? -27.219 -16.734 5.672 1 86.62 184 VAL A N 1
ATOM 1468 C CA . VAL A 1 184 ? -28.438 -16.312 4.992 1 86.62 184 VAL A CA 1
ATOM 1469 C C . VAL A 1 184 ? -29 -17.484 4.172 1 86.62 184 VAL A C 1
ATOM 1471 O O . VAL A 1 184 ? -30.125 -17.406 3.664 1 86.62 184 VAL A O 1
ATOM 1474 N N . GLY A 1 185 ? -28.172 -18.547 3.914 1 90.19 185 GLY A N 1
ATOM 1475 C CA . GLY A 1 185 ? -28.625 -19.688 3.152 1 90.19 185 GLY A CA 1
ATOM 1476 C C . GLY A 1 185 ? -27.625 -20.141 2.104 1 90.19 185 GLY A C 1
ATOM 1477 O O . GLY A 1 185 ? -26.453 -19.781 2.164 1 90.19 185 GLY A O 1
ATOM 1478 N N . GLU A 1 186 ? -28.219 -20.922 1.208 1 92 186 GLU A N 1
ATOM 1479 C CA . GLU A 1 186 ? -27.359 -21.516 0.188 1 92 186 GLU A CA 1
ATOM 1480 C C . GLU A 1 186 ? -27.281 -20.641 -1.055 1 92 186 GLU A C 1
ATOM 1482 O O . GLU A 1 186 ? -28.297 -20.094 -1.492 1 92 186 GLU A O 1
ATOM 1487 N N . MET A 1 187 ? -26.125 -20.406 -1.53 1 93.19 187 MET A N 1
ATOM 1488 C CA . MET A 1 187 ? -25.859 -19.75 -2.801 1 93.19 187 MET A CA 1
ATOM 1489 C C . MET A 1 187 ? -25.281 -20.719 -3.816 1 93.19 187 MET A C 1
ATOM 1491 O O . MET A 1 187 ? -24.312 -21.438 -3.514 1 93.19 187 MET A O 1
ATOM 1495 N N . ILE A 1 188 ? -25.906 -20.812 -5.004 1 94.06 188 ILE A N 1
ATOM 1496 C CA . ILE A 1 188 ? -25.422 -21.688 -6.062 1 94.06 188 ILE A CA 1
ATOM 1497 C C . ILE A 1 188 ? -25.188 -20.891 -7.34 1 94.06 188 ILE A C 1
ATOM 1499 O O . ILE A 1 188 ? -26.062 -20.125 -7.77 1 94.06 188 ILE A O 1
ATOM 1503 N N . VAL A 1 189 ? -24.047 -20.953 -7.812 1 94.25 189 VAL A N 1
ATOM 1504 C CA . VAL A 1 189 ? -23.703 -20.344 -9.094 1 94.25 189 VAL A CA 1
ATOM 1505 C C . VAL A 1 189 ? -23.219 -21.422 -10.07 1 94.25 189 VAL A C 1
ATOM 1507 O O . VAL A 1 189 ? -22.359 -22.234 -9.727 1 94.25 189 VAL A O 1
ATOM 1510 N N . SER A 1 190 ? -23.766 -21.391 -11.281 1 92.12 190 SER A N 1
ATOM 1511 C CA . SER A 1 190 ? -23.422 -22.391 -12.281 1 92.12 190 SER A CA 1
ATOM 1512 C C . SER A 1 190 ? -22.906 -21.734 -13.562 1 92.12 190 SER A C 1
ATOM 1514 O O . SER A 1 190 ? -23.422 -20.688 -13.984 1 92.12 190 SER A O 1
ATOM 1516 N N . ILE A 1 191 ? -21.891 -22.312 -14.078 1 92.25 191 ILE A N 1
ATOM 1517 C CA . ILE A 1 191 ? -21.344 -21.922 -15.375 1 92.25 191 ILE A CA 1
ATOM 1518 C C . ILE A 1 191 ? -21.562 -23.047 -16.375 1 92.25 191 ILE A C 1
ATOM 1520 O O . ILE A 1 191 ? -20.938 -24.109 -16.297 1 92.25 191 ILE A O 1
ATOM 1524 N N . PRO A 1 192 ? -22.375 -22.688 -17.391 1 90.44 192 PRO A N 1
AT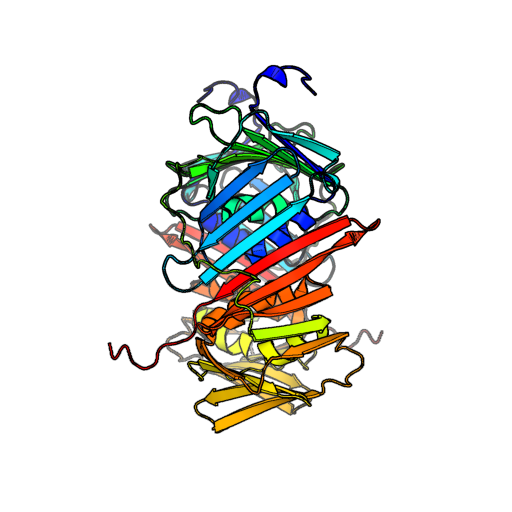OM 1525 C CA . PRO A 1 192 ? -22.594 -23.734 -18.391 1 90.44 192 PRO A CA 1
ATOM 1526 C C . PRO A 1 192 ? -21.344 -24.062 -19.203 1 90.44 192 PRO A C 1
ATOM 1528 O O . PRO A 1 192 ? -20.562 -23.156 -19.516 1 90.44 192 PRO A O 1
ATOM 1531 N N . THR A 1 193 ? -21.203 -25.344 -19.562 1 85.19 193 THR A N 1
ATOM 1532 C CA . THR A 1 193 ? -20.062 -25.781 -20.344 1 85.19 193 THR A CA 1
ATOM 1533 C C . THR A 1 193 ? -20.062 -25.156 -21.719 1 85.19 193 THR A C 1
ATOM 1535 O O . THR A 1 193 ? -19.016 -25 -22.344 1 85.19 193 THR A O 1
ATOM 1538 N N . ARG A 1 194 ? -21.188 -24.797 -22.219 1 82.75 194 ARG A N 1
ATOM 1539 C CA . ARG A 1 194 ? -21.328 -24.219 -23.547 1 82.75 194 ARG A CA 1
ATOM 1540 C C . ARG A 1 194 ? -21.156 -22.703 -23.516 1 82.75 194 ARG A C 1
ATOM 1542 O O . ARG A 1 194 ? -21.297 -22.047 -24.547 1 82.75 194 ARG A O 1
ATOM 1549 N N . SER A 1 195 ? -20.828 -22.25 -22.375 1 81.56 195 SER A N 1
ATOM 1550 C CA . SER A 1 195 ? -20.594 -20.812 -22.266 1 81.56 195 SER A CA 1
ATOM 1551 C C . SER A 1 195 ? -19.422 -20.375 -23.125 1 81.56 195 SER A C 1
ATOM 1553 O O . SER A 1 195 ? -18.469 -21.141 -23.344 1 81.56 195 SER A O 1
ATOM 1555 N N . LEU A 1 196 ? -19.422 -19.156 -23.703 1 81.25 196 LEU A N 1
ATOM 1556 C CA . LEU A 1 196 ? -18.375 -18.609 -24.547 1 81.25 196 LEU A CA 1
ATOM 1557 C C . LEU A 1 196 ? -17.062 -18.5 -23.797 1 81.25 196 LEU A C 1
ATOM 1559 O O . LEU A 1 196 ? -15.992 -18.547 -24.406 1 81.25 196 LEU A O 1
ATOM 1563 N N . GLN A 1 197 ? -17.156 -18.438 -22.516 1 82.56 197 GLN A N 1
ATOM 1564 C CA . GLN A 1 197 ? -15.953 -18.234 -21.719 1 82.56 197 GLN A CA 1
ATOM 1565 C C . GLN A 1 197 ? -15.367 -19.562 -21.266 1 82.56 197 GLN A C 1
ATOM 1567 O O . GLN A 1 197 ? -14.273 -19.594 -20.688 1 82.56 197 GLN A O 1
ATOM 1572 N N . MET A 1 198 ? -16.078 -20.656 -21.531 1 85.62 198 MET A N 1
ATOM 1573 C CA . MET A 1 198 ? -15.609 -22 -21.266 1 85.62 198 MET A CA 1
ATOM 1574 C C . MET A 1 198 ? -14.891 -22.578 -22.484 1 85.62 198 MET A C 1
ATOM 1576 O O . MET A 1 198 ? -15.469 -22.672 -23.562 1 85.62 198 MET A O 1
ATOM 1580 N N . GLU A 1 199 ? -13.648 -22.922 -22.312 1 86.69 199 GLU A N 1
ATOM 1581 C CA . GLU A 1 199 ? -12.875 -23.391 -23.469 1 86.69 199 GLU A CA 1
ATOM 1582 C C . GLU A 1 199 ? -12.812 -24.906 -23.516 1 86.69 199 GLU A C 1
ATOM 1584 O O . GLU A 1 199 ? -12.766 -25.5 -24.594 1 86.69 199 GLU A O 1
ATOM 1589 N N . LYS A 1 200 ? -12.727 -25.516 -22.375 1 86.81 200 LYS A N 1
ATOM 1590 C CA . LYS A 1 200 ? -12.609 -26.984 -22.312 1 86.81 200 LYS A CA 1
ATOM 1591 C C . LYS A 1 200 ? -13.148 -27.516 -20.984 1 86.81 200 LYS A C 1
ATOM 1593 O O . LYS A 1 200 ? -12.969 -26.891 -19.938 1 86.81 200 LYS A O 1
ATOM 1598 N N . MET A 1 201 ? -13.852 -28.578 -21.094 1 88 201 MET A N 1
ATOM 1599 C CA . MET A 1 201 ? -14.266 -29.328 -19.906 1 88 201 MET A CA 1
ATOM 1600 C C . MET A 1 201 ? -14.102 -30.828 -20.141 1 88 201 MET A C 1
ATOM 1602 O O . MET A 1 201 ? -14.609 -31.375 -21.109 1 88 201 MET A O 1
ATOM 1606 N N . ASP A 1 202 ? -13.281 -31.422 -19.281 1 86.5 202 ASP A N 1
ATOM 1607 C CA . ASP A 1 202 ? -13.062 -32.875 -19.312 1 86.5 202 ASP A CA 1
ATOM 1608 C C . ASP A 1 202 ? -13.258 -33.5 -17.922 1 86.5 202 ASP A C 1
ATOM 1610 O O . ASP A 1 202 ? -12.734 -32.969 -16.938 1 86.5 202 ASP A O 1
ATOM 1614 N N . TYR A 1 203 ? -14.078 -34.438 -17.828 1 82.88 203 TYR A N 1
ATOM 1615 C CA . TYR A 1 203 ? -14.266 -35.031 -16.516 1 82.88 203 TYR A CA 1
ATOM 1616 C C . TYR A 1 203 ? -14.664 -36.5 -16.641 1 82.88 203 TYR A C 1
ATOM 1618 O O . TYR A 1 203 ? -15.273 -36.906 -17.641 1 82.88 203 TYR A O 1
ATOM 1626 N N . SER A 1 204 ? -14.203 -37.312 -15.789 1 79.31 204 SER A N 1
ATOM 1627 C CA . SER A 1 204 ? -14.484 -38.75 -15.758 1 79.31 204 SER A CA 1
ATOM 1628 C C . SER A 1 204 ? -15.867 -39.031 -15.18 1 79.31 204 SER A C 1
ATOM 1630 O O . SER A 1 204 ? -16.375 -40.125 -15.273 1 79.31 204 SER A O 1
ATOM 1632 N N . GLY A 1 205 ? -16.562 -38.188 -14.602 1 78.94 205 GLY A N 1
ATOM 1633 C CA . GLY A 1 205 ? -17.859 -38.219 -13.953 1 78.94 205 GLY A CA 1
ATOM 1634 C C . GLY A 1 205 ? -18.141 -37.031 -13.094 1 78.94 205 GLY A C 1
ATOM 1635 O O . GLY A 1 205 ? -17.312 -36.125 -12.977 1 78.94 205 GLY A O 1
ATOM 1636 N N . PRO A 1 206 ? -19.391 -37 -12.656 1 82.69 206 PRO A N 1
ATOM 1637 C CA . PRO A 1 206 ? -19.688 -35.906 -11.734 1 82.69 206 PRO A CA 1
ATOM 1638 C C . PRO A 1 206 ? -18.875 -35.969 -10.445 1 82.69 206 PRO A C 1
ATOM 1640 O O . PRO A 1 206 ? -18.766 -37.031 -9.836 1 82.69 206 PRO A O 1
ATOM 1643 N N . ILE A 1 207 ? -18.156 -35 -10.18 1 90.69 207 ILE A N 1
ATOM 1644 C CA . ILE A 1 207 ? -17.359 -34.969 -8.969 1 90.69 207 ILE A CA 1
ATOM 1645 C C . ILE A 1 207 ? -17.672 -33.688 -8.188 1 90.69 207 ILE A C 1
ATOM 1647 O O . ILE A 1 207 ? -17.969 -32.656 -8.773 1 90.69 207 ILE A O 1
ATOM 1651 N N . SER A 1 208 ? -17.734 -33.875 -6.879 1 93.94 208 SER A N 1
ATOM 1652 C CA . SER A 1 208 ? -17.969 -32.75 -5.973 1 93.94 208 SER A CA 1
ATOM 1653 C C . SER A 1 208 ? -17 -32.781 -4.793 1 93.94 208 SER A C 1
ATOM 1655 O O . SER A 1 208 ? -16.859 -33.812 -4.129 1 93.94 208 SER A O 1
ATOM 1657 N N . HIS A 1 209 ? -16.312 -31.719 -4.617 1 95.38 209 HIS A N 1
ATOM 1658 C CA . HIS A 1 209 ? -15.406 -31.609 -3.479 1 95.38 209 HIS A CA 1
ATOM 1659 C C . HIS A 1 209 ? -15.609 -30.297 -2.73 1 95.38 209 HIS A C 1
ATOM 1661 O O . HIS A 1 209 ? -16.031 -29.297 -3.322 1 95.38 209 HIS A O 1
ATOM 1667 N N . ARG A 1 210 ? -15.312 -30.328 -1.512 1 96.94 210 ARG A N 1
ATOM 1668 C CA . ARG A 1 210 ? -15.5 -29.188 -0.623 1 96.94 210 ARG A CA 1
ATOM 1669 C C . ARG A 1 210 ? -14.156 -28.594 -0.201 1 96.94 210 ARG A C 1
ATOM 1671 O O . ARG A 1 210 ? -13.234 -29.344 0.161 1 96.94 210 ARG A O 1
ATOM 1678 N N . TYR A 1 211 ? -14.094 -27.297 -0.272 1 97.38 211 TYR A N 1
ATOM 1679 C CA . TYR A 1 211 ? -12.875 -26.594 0.1 1 97.38 211 TYR A CA 1
ATOM 1680 C C . TYR A 1 211 ? -13.164 -25.484 1.091 1 97.38 211 TYR A C 1
ATOM 1682 O O . TYR A 1 211 ? -14.258 -24.906 1.088 1 97.38 211 TYR A O 1
ATOM 1690 N N . ARG A 1 212 ? -12.188 -25.234 1.938 1 96.5 212 ARG A N 1
ATOM 1691 C CA . ARG A 1 212 ? -12.32 -24.04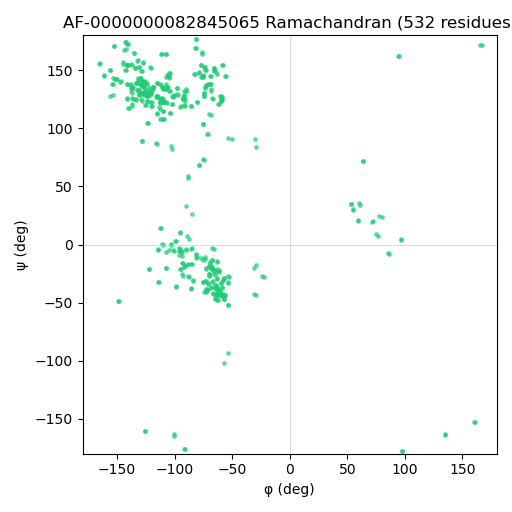7 2.787 1 96.5 212 ARG A CA 1
ATOM 1692 C C . ARG A 1 212 ? -12.438 -22.781 1.947 1 96.5 212 ARG A C 1
ATOM 1694 O O . ARG A 1 212 ? -11.602 -22.531 1.077 1 96.5 212 ARG A O 1
ATOM 1701 N N . LEU A 1 213 ? -13.43 -22 2.195 1 97 213 LEU A N 1
ATOM 1702 C CA . LEU A 1 213 ? -13.734 -20.828 1.368 1 97 213 LEU A CA 1
ATOM 1703 C C . LEU A 1 213 ? -12.602 -19.828 1.412 1 97 213 LEU A C 1
ATOM 1705 O O . LEU A 1 213 ? -12.258 -19.219 0.39 1 97 213 LEU A O 1
ATOM 1709 N N . THR A 1 214 ? -11.977 -19.609 2.584 1 95.94 214 THR A N 1
ATOM 1710 C CA . THR A 1 214 ? -10.906 -18.641 2.762 1 95.94 214 THR A CA 1
ATOM 1711 C C . THR A 1 214 ? -9.719 -18.969 1.854 1 95.94 214 THR A C 1
ATOM 1713 O O . THR A 1 214 ? -9.062 -18.062 1.334 1 95.94 214 THR A O 1
ATOM 1716 N N . LEU A 1 215 ? -9.461 -20.25 1.59 1 96.94 215 LEU A N 1
ATOM 1717 C CA . LEU A 1 215 ? -8.359 -20.656 0.726 1 96.94 215 LEU A CA 1
ATOM 1718 C C . LEU A 1 215 ? -8.664 -20.344 -0.733 1 96.94 215 LEU A C 1
ATOM 1720 O O . LEU A 1 215 ? -7.785 -19.891 -1.473 1 96.94 215 LEU A O 1
ATOM 1724 N N . ILE A 1 216 ? -9.914 -20.547 -1.081 1 97.31 216 ILE A N 1
ATOM 1725 C CA . ILE A 1 216 ? -10.344 -20.281 -2.447 1 97.31 216 ILE A CA 1
ATOM 1726 C C . ILE A 1 216 ? -10.305 -18.766 -2.703 1 97.31 216 ILE A C 1
ATOM 1728 O O . ILE A 1 216 ? -9.898 -18.328 -3.779 1 97.31 216 ILE A O 1
ATOM 1732 N N . GLN A 1 217 ? -10.656 -18.031 -1.71 1 96.25 217 GLN A N 1
ATOM 1733 C CA . GLN A 1 217 ? -10.688 -16.578 -1.832 1 96.25 217 GLN A CA 1
ATOM 1734 C C . GLN A 1 217 ? -9.281 -16 -1.974 1 96.25 217 GLN A C 1
ATOM 1736 O O . GLN A 1 217 ? -9.109 -14.891 -2.473 1 96.25 217 GLN A O 1
ATOM 1741 N N . ARG A 1 218 ? -8.242 -16.703 -1.594 1 97 218 ARG A N 1
ATOM 1742 C CA . ARG A 1 218 ? -6.859 -16.281 -1.765 1 97 218 ARG A CA 1
ATOM 1743 C C . ARG A 1 218 ? -6.504 -16.141 -3.242 1 97 218 ARG A C 1
ATOM 1745 O O . ARG A 1 218 ? -5.516 -15.5 -3.592 1 97 218 ARG A O 1
ATOM 1752 N N . MET A 1 219 ? -7.367 -16.703 -4.109 1 97.75 219 MET A N 1
ATOM 1753 C CA . MET A 1 219 ? -7.066 -16.703 -5.539 1 97.75 219 MET A CA 1
ATOM 1754 C C . MET A 1 219 ? -7.625 -15.453 -6.219 1 97.75 219 MET A C 1
ATOM 1756 O O . MET A 1 219 ? -7.379 -15.227 -7.402 1 97.75 219 MET A O 1
ATOM 1760 N N . ILE A 1 220 ? -8.344 -14.633 -5.477 1 97.19 220 ILE A N 1
ATOM 1761 C CA . ILE A 1 220 ? -9.023 -13.484 -6.062 1 97.19 220 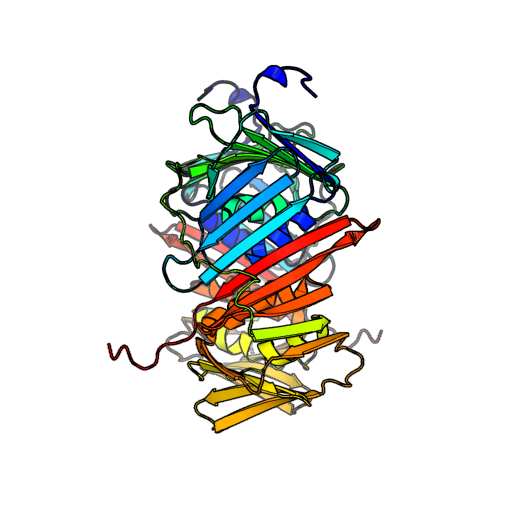ILE A CA 1
ATOM 1762 C C . ILE A 1 220 ? -7.996 -12.562 -6.715 1 97.19 220 ILE A C 1
ATOM 1764 O O . ILE A 1 220 ? -8.172 -12.133 -7.859 1 97.19 220 ILE A O 1
ATOM 1768 N N . PRO A 1 221 ? -6.844 -12.289 -6.055 1 97.5 221 PRO A N 1
ATOM 1769 C CA . PRO A 1 221 ? -5.875 -11.406 -6.703 1 97.5 221 PRO A CA 1
ATOM 1770 C C . PRO A 1 221 ? -5.367 -11.953 -8.039 1 97.5 221 PRO A C 1
ATOM 1772 O O . PRO A 1 221 ? -5.188 -11.195 -8.992 1 97.5 221 PRO A O 1
ATOM 1775 N N . VAL A 1 222 ? -5.141 -13.195 -8.133 1 98.06 222 VAL A N 1
ATOM 1776 C CA . VAL A 1 222 ? -4.598 -13.758 -9.367 1 98.06 222 VAL A CA 1
ATOM 1777 C C . VAL A 1 222 ? -5.691 -13.828 -10.43 1 98.06 222 VAL A C 1
ATOM 1779 O O . VAL A 1 222 ? -5.418 -13.688 -11.625 1 98.06 222 VAL A O 1
ATOM 1782 N N . ILE A 1 223 ? -6.941 -14.039 -10.008 1 97.62 223 ILE A N 1
ATOM 1783 C CA . ILE A 1 223 ? -8.062 -14.039 -10.93 1 97.62 223 ILE A CA 1
ATOM 1784 C C . ILE A 1 223 ? -8.148 -12.688 -11.641 1 97.62 223 ILE A C 1
ATOM 1786 O O . ILE A 1 223 ? -8.422 -12.625 -12.844 1 97.62 223 ILE A O 1
ATOM 1790 N N . THR A 1 224 ? -7.84 -11.641 -10.883 1 96.5 224 THR A N 1
ATOM 1791 C CA . THR A 1 224 ? -7.879 -10.289 -11.422 1 96.5 224 THR A CA 1
ATOM 1792 C C . THR A 1 224 ? -6.703 -10.047 -12.367 1 96.5 224 THR A C 1
ATOM 1794 O O . THR A 1 224 ? -6.828 -9.312 -13.352 1 96.5 224 THR A O 1
ATOM 1797 N N . LEU A 1 225 ? -5.625 -10.648 -12.148 1 97.25 225 LEU A N 1
ATOM 1798 C CA . LEU A 1 225 ? -4.391 -10.453 -12.906 1 97.25 225 LEU A CA 1
ATOM 1799 C C . LEU A 1 225 ? -4.371 -11.328 -14.148 1 97.25 225 LEU A C 1
ATOM 1801 O O . LEU A 1 225 ? -3.855 -10.922 -15.195 1 97.25 225 LEU A O 1
ATOM 1805 N N . GLY A 1 226 ? -4.887 -12.516 -14 1 97.62 226 GLY A N 1
ATOM 1806 C CA . GLY A 1 226 ? -4.777 -13.531 -15.031 1 97.62 226 GLY A CA 1
ATOM 1807 C C . GLY A 1 226 ? -5.824 -13.391 -16.125 1 97.62 226 GLY A C 1
ATOM 1808 O O . GLY A 1 226 ? -6.789 -12.633 -15.969 1 97.62 226 GLY A O 1
ATOM 1809 N N . THR A 1 227 ? -5.633 -14.156 -17.234 1 96.75 227 THR A N 1
ATOM 1810 C CA . THR A 1 227 ? -6.539 -14.094 -18.375 1 96.75 227 THR A CA 1
ATOM 1811 C C . THR A 1 227 ? -7.285 -15.414 -18.547 1 96.75 227 THR A C 1
ATOM 1813 O O . THR A 1 227 ? -8.445 -15.43 -18.969 1 96.75 227 THR A O 1
ATOM 1816 N N . LYS A 1 228 ? -6.613 -16.5 -18.188 1 96.69 228 LYS A N 1
ATOM 1817 C CA . LYS A 1 228 ? -7.195 -17.844 -18.281 1 96.69 228 LYS A CA 1
ATOM 1818 C C . LYS A 1 228 ? -6.863 -18.672 -17.047 1 96.69 228 LYS A C 1
ATOM 1820 O O . LYS A 1 228 ? -5.879 -18.406 -16.359 1 96.69 228 LYS A O 1
ATOM 1825 N N . VAL A 1 229 ? -7.715 -19.625 -16.812 1 97.88 229 VAL A N 1
ATOM 1826 C CA . VAL A 1 229 ? -7.461 -20.531 -15.711 1 97.88 229 VAL A CA 1
ATOM 1827 C C . VAL A 1 229 ? -7.793 -21.969 -16.125 1 97.88 229 VAL A C 1
ATOM 1829 O O . VAL A 1 229 ? -8.773 -22.188 -16.844 1 97.88 229 VAL A O 1
ATOM 1832 N N . ILE A 1 230 ? -6.977 -22.875 -15.766 1 97.06 230 ILE A N 1
ATOM 1833 C CA . ILE A 1 230 ? -7.27 -24.297 -15.867 1 97.06 230 ILE A CA 1
ATOM 1834 C C . ILE A 1 230 ? -7.461 -24.891 -14.469 1 97.06 230 ILE A C 1
ATOM 1836 O O . ILE A 1 230 ? -6.559 -24.828 -13.633 1 97.06 230 ILE A O 1
ATOM 1840 N N . LEU A 1 231 ? -8.648 -25.359 -14.156 1 96.44 231 LEU A N 1
ATOM 1841 C CA . LEU A 1 231 ? -8.953 -26.062 -12.922 1 96.44 231 LEU A CA 1
ATOM 1842 C C . LEU A 1 231 ? -8.812 -27.578 -13.117 1 96.44 231 LEU A C 1
ATOM 1844 O O . LEU A 1 231 ? -9.398 -28.141 -14.039 1 96.44 231 LEU A O 1
ATOM 1848 N N . ARG A 1 232 ? -8.039 -28.125 -12.273 1 96.25 232 ARG A N 1
ATOM 1849 C CA . ARG A 1 232 ? -7.895 -29.578 -12.273 1 96.25 232 ARG A CA 1
ATOM 1850 C C . ARG A 1 232 ? -8.102 -30.156 -10.875 1 96.25 232 ARG A C 1
ATOM 1852 O O . ARG A 1 232 ? -7.637 -29.578 -9.883 1 96.25 232 ARG A O 1
ATOM 1859 N N . ILE A 1 233 ? -8.797 -31.219 -10.789 1 95.75 233 ILE A N 1
ATOM 1860 C CA . ILE A 1 233 ? -8.977 -31.922 -9.531 1 95.75 233 ILE A CA 1
ATOM 1861 C C . ILE A 1 233 ? -8.492 -33.375 -9.68 1 95.75 233 ILE A C 1
ATOM 1863 O O . ILE A 1 233 ? -8.867 -34.062 -10.633 1 95.75 233 ILE A O 1
ATOM 1867 N N . ASP A 1 234 ? -7.66 -33.781 -8.758 1 94.88 234 ASP A N 1
ATOM 1868 C CA . ASP A 1 234 ? -7.188 -35.156 -8.844 1 94.88 234 ASP A CA 1
ATOM 1869 C C . ASP A 1 234 ? -8.086 -36.094 -8.039 1 94.88 234 ASP A C 1
ATOM 1871 O O . ASP A 1 234 ? -9.117 -35.688 -7.512 1 94.88 234 ASP A O 1
ATOM 1875 N N . ASP A 1 235 ? -7.738 -37.375 -7.945 1 92.75 235 ASP A N 1
ATOM 1876 C CA . ASP A 1 235 ? -8.602 -38.375 -7.359 1 92.75 235 ASP A CA 1
ATOM 1877 C C . ASP A 1 235 ? -8.672 -38.25 -5.844 1 92.75 235 ASP A C 1
ATOM 1879 O O . ASP A 1 235 ? -9.539 -38.844 -5.199 1 92.75 235 ASP A O 1
ATOM 1883 N N . ARG A 1 236 ? -7.809 -37.469 -5.227 1 93.5 236 ARG A N 1
ATOM 1884 C CA . ARG A 1 236 ? -7.848 -37.219 -3.789 1 93.5 236 ARG A CA 1
ATOM 1885 C C . ARG A 1 236 ? -8.641 -35.969 -3.475 1 93.5 236 ARG A C 1
ATOM 1887 O O . ARG A 1 236 ? -8.852 -35.625 -2.307 1 93.5 236 ARG A O 1
ATOM 1894 N N . GLY A 1 237 ? -8.992 -35.188 -4.547 1 94.69 237 GLY A N 1
ATOM 1895 C CA . GLY A 1 237 ? -9.75 -33.969 -4.375 1 94.69 237 GLY A CA 1
ATOM 1896 C C . GLY A 1 237 ? -8.875 -32.719 -4.324 1 94.69 237 GLY A C 1
ATOM 1897 O O . GLY A 1 237 ? -9.367 -31.625 -4.086 1 94.69 237 GLY A O 1
ATOM 1898 N N . VAL A 1 238 ? -7.598 -32.938 -4.523 1 96.19 238 VAL A N 1
ATOM 1899 C CA . VAL A 1 238 ? -6.711 -31.797 -4.539 1 96.19 238 VAL A CA 1
ATOM 1900 C C . VAL A 1 238 ? -7.008 -30.922 -5.758 1 96.19 238 VAL A C 1
ATOM 1902 O O . VAL A 1 238 ? -7.059 -31.422 -6.887 1 96.19 238 VAL A O 1
ATOM 1905 N N . LEU A 1 239 ? -7.25 -29.734 -5.484 1 97.38 239 LEU A N 1
ATOM 1906 C CA . LEU A 1 239 ? -7.535 -28.766 -6.543 1 97.38 239 LEU A CA 1
ATOM 1907 C C . LEU A 1 239 ? -6.258 -28.078 -7.016 1 97.38 239 LEU A C 1
ATOM 1909 O O . LEU A 1 239 ? -5.508 -27.531 -6.203 1 97.38 239 LEU A O 1
ATOM 1913 N N . CYS A 1 240 ? -5.992 -28.156 -8.273 1 98 240 CYS A N 1
ATOM 1914 C CA . CYS A 1 240 ? -4.941 -27.359 -8.914 1 98 240 CYS A CA 1
ATOM 1915 C C . CYS A 1 240 ? -5.539 -26.297 -9.812 1 98 240 CYS A C 1
ATOM 1917 O O . CYS A 1 240 ? -6.125 -26.594 -10.852 1 98 240 CYS A O 1
ATOM 1919 N N . ALA A 1 241 ? -5.461 -25.062 -9.406 1 98.38 241 ALA A N 1
ATOM 1920 C CA . ALA A 1 241 ? -5.887 -23.938 -10.227 1 98.38 241 ALA A CA 1
ATOM 1921 C C . ALA A 1 241 ? -4.688 -23.203 -10.82 1 98.38 241 ALA A C 1
ATOM 1923 O O . ALA A 1 241 ? -3.91 -22.578 -10.086 1 98.38 241 ALA A O 1
ATOM 1924 N N . GLN A 1 242 ? -4.539 -23.266 -12.109 1 98.31 242 GLN A N 1
ATOM 1925 C CA . GLN A 1 242 ? -3.414 -22.625 -12.773 1 98.31 242 GLN A CA 1
ATOM 1926 C C . GLN A 1 242 ? -3.881 -21.453 -13.633 1 98.31 242 GLN A C 1
ATOM 1928 O O . GLN A 1 242 ? -4.676 -21.641 -14.562 1 98.31 242 GLN A O 1
ATOM 1933 N N . PHE A 1 243 ? -3.334 -20.297 -13.391 1 98.62 243 PHE A N 1
ATOM 1934 C CA . PHE A 1 243 ? -3.713 -19.078 -14.078 1 98.62 243 PHE A CA 1
ATOM 1935 C C . PHE A 1 243 ? -2.627 -18.656 -15.062 1 98.62 243 PHE A C 1
ATOM 1937 O O . PHE A 1 243 ? -1.438 -18.734 -14.75 1 98.62 243 PHE A O 1
ATOM 1944 N N . THR A 1 244 ? -3.062 -18.234 -16.219 1 98.12 244 THR A N 1
ATOM 1945 C CA . THR A 1 244 ? -2.15 -17.672 -17.203 1 98.12 244 THR A CA 1
ATOM 1946 C C . THR A 1 244 ? -2.078 -16.156 -17.062 1 98.12 244 THR A C 1
ATOM 1948 O O . THR A 1 244 ? -3.107 -15.484 -17 1 98.12 244 THR A O 1
ATOM 1951 N N . VAL A 1 245 ? -0.88 -15.656 -16.906 1 97.75 245 VAL A N 1
ATOM 1952 C CA . VAL A 1 245 ? -0.638 -14.219 -16.906 1 97.75 245 VAL A CA 1
ATOM 1953 C C . VAL A 1 245 ? 0.11 -13.82 -18.188 1 97.75 245 VAL A C 1
ATOM 1955 O O . VAL A 1 245 ? 1.237 -14.266 -18.406 1 97.75 245 VAL A O 1
ATOM 1958 N N . GLU A 1 246 ? -0.435 -12.953 -18.922 1 96.81 246 GLU A N 1
ATOM 1959 C CA . GLU A 1 246 ? 0.131 -12.586 -20.219 1 96.81 246 GLU A CA 1
ATOM 1960 C C . GLU A 1 246 ? 0.958 -11.305 -20.109 1 96.81 246 GLU A C 1
ATOM 1962 O O . GLU A 1 246 ? 0.546 -10.344 -19.469 1 96.81 246 GLU A O 1
ATOM 1967 N N . HIS A 1 247 ? 2.152 -11.25 -20.703 1 94.44 247 HIS A N 1
ATOM 1968 C CA . HIS A 1 247 ? 3.062 -10.109 -20.672 1 94.44 247 HIS A CA 1
ATOM 1969 C C . HIS A 1 247 ? 3.17 -9.445 -22.047 1 94.44 247 HIS A C 1
ATOM 1971 O O . HIS A 1 247 ? 3.924 -8.484 -22.219 1 94.44 247 HIS A O 1
ATOM 1977 N N . GLY A 1 248 ? 2.529 -9.867 -23 1 91 248 GLY A N 1
ATOM 1978 C CA . GLY A 1 248 ? 2.688 -9.406 -24.375 1 91 248 GLY A CA 1
ATOM 1979 C C . GLY A 1 248 ? 3.656 -10.25 -25.188 1 91 248 GLY A C 1
ATOM 1980 O O . GLY A 1 248 ? 4.449 -11.008 -24.625 1 91 248 GLY A O 1
ATOM 1981 N N . ASP A 1 249 ? 3.662 -10.195 -26.5 1 92.12 249 ASP A N 1
ATOM 1982 C CA . ASP A 1 249 ? 4.562 -10.859 -27.438 1 92.12 249 ASP A CA 1
ATOM 1983 C C . ASP A 1 249 ? 4.582 -12.367 -27.203 1 92.12 249 ASP A C 1
ATOM 1985 O O . ASP A 1 249 ? 5.648 -12.992 -27.219 1 92.12 249 ASP A O 1
ATOM 1989 N N . ASN A 1 250 ? 3.547 -12.867 -26.75 1 90.44 250 ASN A N 1
ATOM 1990 C CA . ASN A 1 250 ? 3.352 -14.297 -26.547 1 90.44 250 ASN A CA 1
ATOM 1991 C C . ASN A 1 250 ? 4.168 -14.82 -25.375 1 90.44 250 ASN A C 1
ATOM 1993 O O . ASN A 1 250 ? 4.598 -15.977 -25.375 1 90.44 250 ASN A O 1
ATOM 1997 N N . LYS A 1 251 ? 4.543 -13.922 -24.531 1 94.62 251 LYS A N 1
ATOM 1998 C CA . LYS A 1 251 ? 5.199 -14.32 -23.281 1 94.62 251 LYS A CA 1
ATOM 1999 C C . LYS A 1 251 ? 4.188 -14.492 -22.156 1 94.62 251 LYS A C 1
ATOM 2001 O O . LYS A 1 251 ? 3.326 -13.633 -21.953 1 94.62 251 LYS A O 1
ATOM 2006 N N . ASN A 1 252 ? 4.293 -15.688 -21.516 1 96.12 252 ASN A N 1
ATOM 2007 C CA . ASN A 1 252 ? 3.338 -15.977 -20.453 1 96.12 252 ASN A CA 1
ATOM 2008 C C . ASN A 1 252 ? 4.043 -16.438 -19.172 1 96.12 252 ASN A C 1
ATOM 2010 O O . ASN A 1 252 ? 5.117 -17.031 -19.234 1 96.12 252 ASN A O 1
ATOM 2014 N N . SER A 1 253 ? 3.516 -16.047 -18.109 1 97.31 253 SER A N 1
ATOM 2015 C CA . SER A 1 253 ? 3.811 -16.641 -16.812 1 97.31 253 SER A CA 1
ATOM 2016 C C . SER A 1 253 ? 2.605 -17.391 -16.266 1 97.31 253 SER A C 1
ATOM 2018 O O . SER A 1 253 ? 1.493 -17.266 -16.781 1 97.31 253 SER A O 1
ATOM 2020 N N . TYR A 1 254 ? 2.885 -18.219 -15.281 1 98.19 254 TYR A N 1
ATOM 2021 C CA . TYR A 1 254 ? 1.815 -19.016 -14.703 1 98.19 254 TYR A CA 1
ATOM 2022 C C . TYR A 1 254 ? 1.828 -18.938 -13.18 1 98.19 254 TYR A C 1
ATOM 2024 O O . TYR A 1 254 ? 2.895 -18.938 -12.562 1 98.19 254 TYR A O 1
ATOM 2032 N N . ILE A 1 255 ? 0.681 -18.859 -12.648 1 98.69 255 ILE A N 1
ATOM 2033 C CA . ILE A 1 255 ? 0.512 -18.922 -11.203 1 98.69 255 ILE A CA 1
ATOM 2034 C C . ILE A 1 255 ? -0.458 -20.047 -10.844 1 98.69 255 ILE A C 1
ATOM 2036 O O . ILE A 1 255 ? -1.57 -20.094 -11.367 1 98.69 255 ILE A O 1
ATOM 2040 N N . GLU A 1 256 ? 0 -20.875 -9.93 1 98.12 256 GLU A N 1
ATOM 2041 C CA . GLU A 1 256 ? -0.736 -22.094 -9.602 1 98.12 256 GLU A CA 1
ATOM 2042 C C . GLU A 1 256 ? -1.026 -22.172 -8.109 1 98.12 256 GLU A C 1
ATOM 2044 O O . GLU A 1 256 ? -0.158 -21.875 -7.285 1 98.12 256 GLU A O 1
ATOM 2049 N N . PHE A 1 257 ? -2.242 -22.5 -7.777 1 98.38 257 PHE A N 1
ATOM 2050 C CA . PHE A 1 257 ? -2.619 -22.797 -6.398 1 98.38 257 PHE A CA 1
ATOM 2051 C C . PHE A 1 257 ? -2.98 -24.266 -6.242 1 98.38 257 PHE A C 1
ATOM 2053 O O . PHE A 1 257 ? -3.814 -24.797 -6.984 1 98.38 257 PHE A O 1
ATOM 2060 N N . LEU A 1 258 ? -2.359 -24.953 -5.336 1 97.75 258 LEU A N 1
ATOM 2061 C CA . LEU A 1 258 ? -2.738 -26.297 -4.906 1 97.75 258 LEU A CA 1
ATOM 2062 C C . LEU A 1 258 ? -3.465 -26.25 -3.568 1 97.75 258 LEU A C 1
ATOM 2064 O O . LEU A 1 258 ? -2.932 -25.734 -2.584 1 97.75 258 LEU A O 1
ATOM 2068 N N . THR A 1 259 ? -4.684 -26.75 -3.557 1 97.56 259 THR A N 1
ATOM 2069 C CA . THR A 1 259 ? -5.512 -26.656 -2.359 1 97.56 259 THR A CA 1
ATOM 2070 C C . THR A 1 259 ? -6.086 -28.031 -1.999 1 97.56 259 THR A C 1
ATOM 2072 O O . THR A 1 259 ? -6.664 -28.703 -2.848 1 97.56 259 THR A O 1
ATOM 2075 N N . VAL A 1 260 ? -5.945 -28.406 -0.773 1 96.25 260 VAL A N 1
ATOM 2076 C CA . VAL A 1 260 ? -6.492 -29.688 -0.334 1 96.25 260 VAL A CA 1
ATOM 2077 C C . VAL A 1 260 ? -7.973 -29.531 0.006 1 96.25 260 VAL A C 1
ATOM 2079 O O . VAL A 1 260 ? -8.406 -28.453 0.424 1 96.25 260 VAL A O 1
ATOM 2082 N N . PRO A 1 261 ? -8.773 -30.547 -0.225 1 96.5 261 PRO A N 1
ATOM 2083 C CA . PRO A 1 261 ? -10.18 -30.469 0.169 1 96.5 261 PRO A CA 1
ATOM 2084 C C . PRO A 1 261 ? -10.367 -30.406 1.683 1 96.5 261 PRO A C 1
ATOM 2086 O O . PRO A 1 261 ? -9.453 -30.75 2.438 1 96.5 261 PRO A O 1
ATOM 2089 N N . ASP A 1 262 ? -11.461 -29.766 2.092 1 93.81 262 ASP A N 1
ATOM 2090 C CA . ASP A 1 262 ? -11.805 -29.672 3.51 1 93.81 262 ASP A CA 1
ATOM 2091 C C . ASP A 1 262 ? -12.352 -31 4.031 1 93.81 262 ASP A C 1
ATOM 2093 O O . ASP A 1 262 ? -13.336 -31.516 3.5 1 93.81 262 ASP A O 1
ATOM 2097 N N . ASP A 1 263 ? -11.555 -31.828 4.816 1 76.94 263 ASP A N 1
ATOM 2098 C CA . ASP A 1 263 ? -12 -33.125 5.336 1 76.94 263 ASP A CA 1
ATOM 2099 C C . ASP A 1 263 ? -12.969 -32.938 6.496 1 76.94 263 ASP A C 1
ATOM 2101 O O . ASP A 1 263 ? -12.672 -32.219 7.457 1 76.94 263 ASP A O 1
ATOM 2105 N N . GLU A 1 264 ? -14.211 -32.531 6.426 1 58.12 264 GLU A N 1
ATOM 2106 C CA . GLU A 1 264 ? -15.133 -32.5 7.555 1 58.12 264 GLU A CA 1
ATOM 2107 C C . GLU A 1 264 ? -14.703 -33.469 8.664 1 58.12 264 GLU A C 1
ATOM 2109 O O . GLU A 1 264 ? -15.211 -33.375 9.781 1 58.12 264 GLU A O 1
ATOM 2114 N N . ASN A 1 265 ? -13.969 -34.625 8.391 1 46.88 265 ASN A N 1
ATOM 2115 C CA . ASN A 1 265 ? -13.961 -35.469 9.578 1 46.88 265 ASN A CA 1
ATOM 2116 C C . ASN A 1 265 ? -13.07 -34.906 10.672 1 46.88 265 ASN A C 1
ATOM 2118 O O . ASN A 1 265 ? -12.836 -35.562 11.695 1 46.88 265 ASN A O 1
ATOM 2122 N N . PHE A 1 266 ? -12.203 -34.125 10.445 1 38.84 266 PHE A N 1
ATOM 2123 C CA . PHE A 1 266 ? -11.367 -33.844 11.602 1 38.84 266 PHE A CA 1
ATOM 2124 C C . PHE A 1 266 ? -12.055 -32.875 12.547 1 38.84 266 PHE A C 1
ATOM 2126 O O . PHE A 1 266 ? -12.18 -31.672 12.227 1 38.84 266 PHE A O 1
ATOM 2133 N N . THR A 1 267 ? -13.156 -33.25 13.25 1 33.47 267 THR A N 1
ATOM 2134 C CA . THR A 1 267 ? -13.633 -32.625 14.492 1 33.47 267 THR A CA 1
ATOM 2135 C C . THR A 1 267 ? -12.461 -32.062 15.305 1 33.47 267 THR A C 1
ATOM 2137 O O . THR A 1 267 ? -11.516 -32.812 15.609 1 33.47 267 THR A O 1
ATOM 2140 N N . ASP A 1 268 ? -12.055 -30.844 15.141 1 30.03 268 ASP A N 1
ATOM 2141 C CA . ASP A 1 268 ? -11.391 -30.422 16.359 1 30.03 268 ASP A CA 1
ATOM 2142 C C . ASP A 1 268 ? -12.172 -30.875 17.594 1 30.03 268 ASP A C 1
ATOM 2144 O O . ASP A 1 268 ? -13.398 -30.766 17.625 1 30.03 268 ASP A O 1
ATOM 2148 N N . MET B 1 1 ? 29.875 2.088 9.836 1 26.55 1 MET B N 1
ATOM 2149 C CA . MET B 1 1 ? 28.844 3.086 9.578 1 26.55 1 MET B CA 1
ATOM 2150 C C . MET B 1 1 ? 29.469 4.418 9.172 1 26.55 1 MET B C 1
ATOM 2152 O O . MET B 1 1 ? 30.156 5.051 9.977 1 26.55 1 MET B O 1
ATOM 2156 N N . SER B 1 2 ? 29.938 4.73 8.008 1 31.25 2 SER B N 1
ATOM 2157 C CA . SER B 1 2 ? 30.891 5.797 7.762 1 31.25 2 SER B CA 1
ATOM 2158 C C . SER B 1 2 ? 30.406 7.125 8.336 1 31.25 2 SER B C 1
ATOM 2160 O O . SER B 1 2 ? 29.297 7.559 8.039 1 31.25 2 SER B O 1
ATOM 2162 N N . ARG B 1 3 ? 30.688 7.496 9.438 1 34.84 3 ARG B N 1
ATOM 2163 C CA . ARG B 1 3 ? 30.641 8.742 10.195 1 34.84 3 ARG B CA 1
ATOM 2164 C C . ARG B 1 3 ? 30.828 9.945 9.281 1 34.84 3 ARG B C 1
ATOM 2166 O O . ARG B 1 3 ? 31.109 11.055 9.758 1 34.84 3 ARG B O 1
ATOM 2173 N N . GLN B 1 4 ? 31.328 9.852 8.195 1 40.62 4 GLN B N 1
ATOM 2174 C CA . GLN B 1 4 ? 31.984 10.977 7.535 1 40.62 4 GLN B CA 1
ATOM 2175 C C . GLN B 1 4 ? 31.062 12.188 7.469 1 40.62 4 GLN B C 1
ATOM 2177 O O . GLN B 1 4 ? 31.453 13.297 7.852 1 40.62 4 GLN B O 1
ATOM 2182 N N . ASP B 1 5 ? 30.094 12.516 6.203 1 42.62 5 ASP B N 1
ATOM 2183 C CA . ASP B 1 5 ? 29.844 13.852 5.652 1 42.62 5 ASP B CA 1
ATOM 2184 C C . ASP B 1 5 ? 28.734 14.562 6.41 1 42.62 5 ASP B C 1
ATOM 2186 O O . ASP B 1 5 ? 27.656 14.805 5.859 1 42.62 5 ASP B O 1
ATOM 2190 N N . GLU B 1 6 ? 28.516 14.297 7.492 1 49.03 6 GLU B N 1
ATOM 2191 C CA . GLU B 1 6 ? 27.641 15.141 8.297 1 49.03 6 GLU B CA 1
ATOM 2192 C C . GLU B 1 6 ? 27.734 16.594 7.859 1 49.03 6 GLU B C 1
ATOM 2194 O O . GLU B 1 6 ? 26.734 17.312 7.875 1 49.03 6 GLU B O 1
ATOM 2199 N N . ASN B 1 7 ? 29 16.906 7.629 1 57.59 7 ASN B N 1
ATOM 2200 C CA . ASN B 1 7 ? 29.266 18.297 7.312 1 57.59 7 ASN B CA 1
ATOM 2201 C C . ASN B 1 7 ? 28.672 18.703 5.969 1 57.59 7 ASN B C 1
ATOM 2203 O O . ASN B 1 7 ? 28.484 19.891 5.691 1 57.59 7 ASN B O 1
ATOM 2207 N N . ALA B 1 8 ? 28.031 17.562 5.297 1 81.19 8 ALA B N 1
ATOM 2208 C CA . ALA B 1 8 ? 27.719 17.828 3.896 1 81.19 8 ALA B CA 1
ATOM 2209 C C . ALA B 1 8 ? 26.219 18.016 3.697 1 81.19 8 ALA B C 1
ATOM 2211 O O . ALA B 1 8 ? 25.781 18.516 2.656 1 81.19 8 ALA B O 1
ATOM 2212 N N . HIS B 1 9 ? 25.453 17.75 4.906 1 92.62 9 HIS B N 1
ATOM 2213 C CA . HIS B 1 9 ? 24.016 17.906 4.684 1 92.62 9 HIS B CA 1
ATOM 2214 C C . HIS B 1 9 ? 23.5 19.203 5.293 1 92.62 9 HIS B C 1
ATOM 2216 O O . HIS B 1 9 ? 23.953 19.609 6.363 1 92.62 9 HIS B O 1
ATOM 2222 N N . ILE B 1 10 ? 22.594 19.812 4.699 1 95 10 ILE B N 1
ATOM 2223 C CA . ILE B 1 10 ? 22 21.047 5.223 1 95 10 ILE B CA 1
ATOM 2224 C C . ILE B 1 10 ? 20.734 20.703 6.004 1 95 10 ILE B C 1
ATOM 2226 O O . ILE B 1 10 ? 20.25 21.516 6.805 1 95 10 ILE B O 1
ATOM 2230 N N . PHE B 1 11 ? 20.219 19.641 5.758 1 96.19 11 PHE B N 1
ATOM 2231 C CA . PHE B 1 11 ? 19.047 19.141 6.469 1 96.19 11 PHE B CA 1
ATOM 2232 C C . PHE B 1 11 ? 19.156 17.641 6.715 1 96.19 11 PHE B C 1
ATOM 2234 O O . PHE B 1 11 ? 19.578 16.891 5.828 1 96.19 11 PHE B O 1
ATOM 2241 N N . GLU B 1 12 ? 18.766 17.188 7.934 1 97.25 12 GLU B N 1
ATOM 2242 C CA . GLU B 1 12 ? 18.766 15.758 8.258 1 97.25 12 GLU B CA 1
ATOM 2243 C C . GLU B 1 12 ? 17.875 15.477 9.469 1 97.25 12 GLU B C 1
ATOM 2245 O O . GLU B 1 12 ? 17.844 16.266 10.414 1 97.25 12 GLU B O 1
ATOM 2250 N N . PHE B 1 13 ? 17.234 14.312 9.43 1 97.81 13 PHE B N 1
ATOM 2251 C CA . PHE B 1 13 ? 16.594 13.805 10.641 1 97.81 13 PHE B CA 1
ATOM 2252 C C . PHE B 1 13 ? 16.703 12.289 10.711 1 97.81 13 PHE B C 1
ATOM 2254 O O . PHE B 1 13 ? 16.969 11.633 9.703 1 97.81 13 PHE B O 1
ATOM 2261 N N . LYS B 1 14 ? 16.609 11.773 11.844 1 98.06 14 LYS B N 1
ATOM 2262 C CA . LYS B 1 14 ? 16.469 10.344 12.117 1 98.06 14 LYS B CA 1
ATOM 2263 C C . LYS B 1 14 ? 15.289 10.078 13.055 1 98.06 14 LYS B C 1
ATOM 2265 O O . LYS B 1 14 ? 15.078 10.82 14.016 1 98.06 14 LYS B O 1
ATOM 2270 N N . LYS B 1 15 ? 14.57 9.117 12.758 1 96.75 15 LYS B N 1
ATOM 2271 C CA . LYS B 1 15 ? 13.414 8.758 13.57 1 96.75 15 LYS B CA 1
ATOM 2272 C C . LYS B 1 15 ? 13.328 7.25 13.773 1 96.75 15 LYS B C 1
ATOM 2274 O O . LYS B 1 15 ? 13.508 6.48 12.828 1 96.75 15 LYS B O 1
ATOM 2279 N N . GLU B 1 16 ? 13.062 6.875 15.023 1 94.88 16 GLU B N 1
ATOM 2280 C CA . GLU B 1 16 ? 12.688 5.488 15.289 1 94.88 16 GLU B CA 1
ATOM 2281 C C . GLU B 1 16 ? 11.227 5.23 14.93 1 94.88 16 GLU B C 1
ATOM 2283 O O . GLU B 1 16 ? 10.391 6.129 15.039 1 94.88 16 GLU B O 1
ATOM 2288 N N . ASN B 1 17 ? 10.906 4.012 14.492 1 93.62 17 ASN B N 1
ATOM 2289 C CA . ASN B 1 17 ? 9.562 3.645 14.07 1 93.62 17 ASN B CA 1
ATOM 2290 C C . ASN B 1 17 ? 9.117 4.449 12.852 1 93.62 17 ASN B C 1
ATOM 2292 O O . ASN B 1 17 ? 8.234 5.301 12.953 1 93.62 17 ASN B O 1
ATOM 2296 N N . ALA B 1 18 ? 9.688 4.141 11.758 1 94.94 18 ALA B N 1
ATOM 2297 C CA . ALA B 1 18 ? 9.492 4.84 10.484 1 94.94 18 ALA B CA 1
ATOM 2298 C C . ALA B 1 18 ? 8.016 4.852 10.086 1 94.94 18 ALA B C 1
ATOM 2300 O O . ALA B 1 18 ? 7.551 5.789 9.438 1 94.94 18 ALA B O 1
ATOM 2301 N N . LYS B 1 19 ? 7.285 3.891 10.477 1 94.19 19 LYS B N 1
ATOM 2302 C CA . LYS B 1 19 ? 5.891 3.723 10.07 1 94.19 19 LYS B CA 1
ATOM 2303 C C . LYS B 1 19 ? 5.027 4.871 10.586 1 94.19 19 LYS B C 1
ATOM 2305 O O . LYS B 1 19 ? 4.066 5.273 9.93 1 94.19 19 LYS B O 1
ATOM 2310 N N . GLU B 1 20 ? 5.371 5.344 11.758 1 94.5 20 GLU B N 1
ATOM 2311 C CA . GLU B 1 20 ? 4.625 6.473 12.312 1 94.5 20 GLU B CA 1
ATOM 2312 C C . GLU B 1 20 ? 4.672 7.676 11.375 1 94.5 20 GLU B C 1
ATOM 2314 O O . GLU B 1 20 ? 3.652 8.328 11.148 1 94.5 20 GLU B O 1
ATOM 2319 N N . LEU B 1 21 ? 5.844 7.91 10.891 1 96.5 21 LEU B N 1
ATOM 2320 C CA . LEU B 1 21 ? 6.004 9.016 9.953 1 96.5 21 LEU B CA 1
ATOM 2321 C C . LEU B 1 21 ? 5.262 8.734 8.648 1 96.5 21 LEU B C 1
ATOM 2323 O O . LEU B 1 21 ? 4.613 9.625 8.094 1 96.5 21 LEU B O 1
ATOM 2327 N N . ALA B 1 22 ? 5.371 7.508 8.188 1 96.94 22 ALA B N 1
ATOM 2328 C CA . ALA B 1 22 ? 4.66 7.109 6.98 1 96.94 22 ALA B CA 1
ATOM 2329 C C . ALA B 1 22 ? 3.16 7.355 7.113 1 96.94 22 ALA B C 1
ATOM 2331 O O . ALA B 1 22 ? 2.529 7.895 6.203 1 96.94 22 ALA B O 1
ATOM 2332 N N . HIS B 1 23 ? 2.611 7.012 8.258 1 96.5 23 HIS B N 1
ATOM 2333 C CA . HIS B 1 23 ? 1.182 7.172 8.5 1 96.5 23 HIS B CA 1
ATOM 2334 C C . HIS B 1 23 ? 0.78 8.641 8.469 1 96.5 23 HIS B C 1
ATOM 2336 O O . HIS B 1 23 ? -0.257 9 7.902 1 96.5 23 HIS B O 1
ATOM 2342 N N . MET B 1 24 ? 1.558 9.453 9.047 1 97.69 24 MET B N 1
ATOM 2343 C CA . MET B 1 24 ? 1.261 10.883 9.055 1 97.69 24 MET B CA 1
ATOM 2344 C C . MET B 1 24 ? 1.287 11.453 7.637 1 97.69 24 MET B C 1
ATOM 2346 O O . MET B 1 24 ? 0.379 12.18 7.238 1 97.69 24 MET B O 1
ATOM 2350 N N . ILE B 1 25 ? 2.299 11.039 6.898 1 98.25 25 ILE B N 1
ATOM 2351 C CA . ILE B 1 25 ? 2.424 11.531 5.531 1 98.25 25 ILE B CA 1
ATOM 2352 C C . ILE B 1 25 ? 1.242 11.047 4.695 1 98.25 25 ILE B C 1
ATOM 2354 O O . ILE B 1 25 ? 0.709 11.789 3.867 1 98.25 25 ILE B O 1
ATOM 2358 N N . LYS B 1 26 ? 0.812 9.875 4.93 1 97.69 26 LYS B N 1
ATOM 2359 C CA . LYS B 1 26 ? -0.276 9.273 4.164 1 97.69 26 LYS B CA 1
ATOM 2360 C C . LYS B 1 26 ? -1.575 10.047 4.352 1 97.69 26 LYS B C 1
ATOM 2362 O O . LYS B 1 26 ? -2.432 10.062 3.465 1 97.69 26 LYS B O 1
ATOM 2367 N N . THR B 1 27 ? -1.738 10.664 5.473 1 98.19 27 THR B N 1
ATOM 2368 C CA . THR B 1 27 ? -2.951 11.43 5.727 1 98.19 27 THR B CA 1
ATOM 2369 C C . THR B 1 27 ? -3.014 12.656 4.824 1 98.19 27 THR B C 1
ATOM 2371 O O . THR B 1 27 ? -4.074 13.266 4.664 1 98.19 27 THR B O 1
ATOM 2374 N N . LEU B 1 28 ? -1.907 13 4.172 1 98 28 LEU B N 1
ATOM 2375 C CA . LEU B 1 28 ? -1.812 14.211 3.361 1 98 28 LEU B CA 1
ATOM 2376 C C . LEU B 1 28 ? -1.904 13.875 1.877 1 98 28 LEU B C 1
ATOM 2378 O O . LEU B 1 28 ? -1.864 14.773 1.03 1 98 28 LEU B O 1
ATOM 2382 N N . LEU B 1 29 ? -2.051 12.586 1.564 1 96.44 29 LEU B N 1
ATOM 2383 C CA . LEU B 1 29 ? -1.767 12.125 0.21 1 96.44 29 LEU B CA 1
ATOM 2384 C C . LEU B 1 29 ? -3.008 12.227 -0.671 1 96.44 29 LEU B C 1
ATOM 2386 O O . LEU B 1 29 ? -3.393 11.25 -1.325 1 96.44 29 LEU B O 1
ATOM 2390 N N . PHE B 1 30 ? -3.547 13.414 -0.771 1 95.94 30 PHE B N 1
ATOM 2391 C CA . PHE B 1 30 ? -4.57 13.625 -1.791 1 95.94 30 PHE B CA 1
ATOM 2392 C C . PHE B 1 30 ? -3.955 14.18 -3.068 1 95.94 30 PHE B C 1
ATOM 2394 O O . PHE B 1 30 ? -4.637 14.312 -4.086 1 95.94 30 PHE B O 1
ATOM 2401 N N . ARG B 1 31 ? -2.65 14.492 -3.006 1 94.12 31 ARG B N 1
ATOM 2402 C CA . ARG B 1 31 ? -1.781 14.758 -4.148 1 94.12 31 ARG B CA 1
ATOM 2403 C C . ARG B 1 31 ? -0.475 13.977 -4.035 1 94.12 31 ARG B C 1
ATOM 2405 O O . ARG B 1 31 ? -0.037 13.648 -2.932 1 94.12 31 ARG B O 1
ATOM 2412 N N . GLU B 1 32 ? 0.136 13.805 -5.16 1 91.56 32 GLU B N 1
ATOM 2413 C CA . GLU B 1 32 ? 1.368 13.023 -5.184 1 91.56 32 GLU B CA 1
ATOM 2414 C C . GLU B 1 32 ? 2.525 13.797 -4.559 1 91.56 32 GLU B C 1
ATOM 2416 O O . GLU B 1 32 ? 3.336 13.227 -3.826 1 91.56 32 GLU B O 1
ATOM 2421 N N . PHE B 1 33 ? 2.539 15.117 -4.867 1 95.44 33 PHE B N 1
ATOM 2422 C CA . PHE B 1 33 ? 3.66 15.938 -4.422 1 95.44 33 PHE B CA 1
ATOM 2423 C C . PHE B 1 33 ? 3.254 16.812 -3.242 1 95.44 33 PHE B C 1
ATOM 2425 O O . PHE B 1 33 ? 2.084 17.188 -3.109 1 95.44 33 PHE B O 1
ATOM 2432 N N . GLY B 1 34 ? 4.133 17.062 -2.402 1 96.69 34 GLY B N 1
ATOM 2433 C CA . GLY B 1 34 ? 4.051 18.031 -1.324 1 96.69 34 GLY B CA 1
ATOM 2434 C C . GLY B 1 34 ? 5.348 18.781 -1.094 1 96.69 34 GLY B C 1
ATOM 2435 O O . GLY B 1 34 ? 6.344 18.531 -1.772 1 96.69 34 GLY B O 1
ATOM 2436 N N . VAL B 1 35 ? 5.262 19.75 -0.244 1 97.19 35 VAL B N 1
ATOM 2437 C CA . VAL B 1 35 ? 6.445 20.547 0.063 1 97.19 35 VAL B CA 1
ATOM 2438 C C . VAL B 1 35 ? 6.832 20.359 1.527 1 97.19 35 VAL B C 1
ATOM 2440 O O . VAL B 1 35 ? 5.984 20.453 2.418 1 97.19 35 VAL B O 1
ATOM 2443 N N . ILE B 1 36 ? 8.062 20.031 1.734 1 97.62 36 ILE B N 1
ATOM 2444 C CA . ILE B 1 36 ? 8.625 19.906 3.076 1 97.62 36 ILE B CA 1
ATOM 2445 C C . ILE B 1 36 ? 9.359 21.203 3.439 1 97.62 36 ILE B C 1
ATOM 2447 O O . ILE B 1 36 ? 10.18 21.688 2.662 1 97.62 36 ILE B O 1
ATOM 2451 N N . TYR B 1 37 ? 9.039 21.766 4.594 1 96.75 37 TYR B N 1
ATOM 2452 C CA . TYR B 1 37 ? 9.688 22.953 5.152 1 96.75 37 TYR B CA 1
ATOM 2453 C C . TYR B 1 37 ? 10.414 22.625 6.449 1 96.75 37 TYR B C 1
ATOM 2455 O O . TYR B 1 37 ? 9.836 22.719 7.535 1 96.75 37 TYR B O 1
ATOM 2463 N N . PRO B 1 38 ? 11.641 22.188 6.367 1 97.06 38 PRO B N 1
ATOM 2464 C CA . PRO B 1 38 ? 12.398 22.016 7.609 1 97.06 38 PRO B CA 1
ATOM 2465 C C . PRO B 1 38 ? 12.766 23.359 8.258 1 97.06 38 PRO B C 1
ATOM 2467 O O . PRO B 1 38 ? 13.078 24.328 7.555 1 97.06 38 PRO B O 1
ATOM 2470 N N . TYR B 1 39 ? 12.641 23.453 9.531 1 94.88 39 TYR B N 1
ATOM 2471 C CA . TYR B 1 39 ? 13.109 24.594 10.32 1 94.88 39 TYR B CA 1
ATOM 2472 C C . TYR B 1 39 ? 13.672 24.125 11.664 1 94.88 39 TYR B C 1
ATOM 2474 O O . TYR B 1 39 ? 13.672 22.938 11.961 1 94.88 39 TYR B O 1
ATOM 2482 N N . ASP B 1 40 ? 14.203 24.953 12.414 1 92.62 40 ASP B N 1
ATOM 2483 C CA . ASP B 1 40 ? 14.992 24.609 13.594 1 92.62 40 ASP B CA 1
ATOM 2484 C C . ASP B 1 40 ? 14.18 23.781 14.578 1 92.62 40 ASP B C 1
ATOM 2486 O O . ASP B 1 40 ? 14.711 22.859 15.211 1 92.62 40 ASP B O 1
ATOM 2490 N N . LYS B 1 41 ? 12.867 24.031 14.578 1 94.06 41 LYS B N 1
ATOM 2491 C CA . LYS B 1 41 ? 12.055 23.406 15.617 1 94.06 41 LYS B CA 1
ATOM 2492 C C . LYS B 1 41 ? 11.312 22.188 15.078 1 94.06 41 LYS B C 1
ATOM 2494 O O . LYS B 1 41 ? 10.617 21.5 15.828 1 94.06 41 LYS B O 1
ATOM 2499 N N . GLY B 1 42 ? 11.414 21.938 13.789 1 96.62 42 GLY B N 1
ATOM 2500 C CA . GLY B 1 42 ? 10.727 20.781 13.266 1 96.62 42 GLY B CA 1
ATOM 2501 C C . GLY B 1 42 ? 10.5 20.828 11.766 1 96.62 42 GLY B C 1
ATOM 2502 O O . GLY B 1 42 ? 11.344 21.344 11.031 1 96.62 42 GLY B O 1
ATOM 2503 N N . LEU B 1 43 ? 9.438 20.141 11.375 1 96.06 43 LEU B N 1
ATOM 2504 C CA . LEU B 1 43 ? 9.125 19.984 9.961 1 96.06 43 LEU B CA 1
ATOM 2505 C C . LEU B 1 43 ? 7.66 20.312 9.688 1 96.06 43 LEU B C 1
ATOM 2507 O O . LEU B 1 43 ? 6.773 19.922 10.438 1 96.06 43 LEU B O 1
ATOM 2511 N N . LYS B 1 44 ? 7.508 21.172 8.695 1 97.25 44 LYS B N 1
ATOM 2512 C CA . LYS B 1 44 ? 6.164 21.375 8.156 1 97.25 44 LYS B CA 1
ATOM 2513 C C . LYS B 1 44 ? 6.023 20.703 6.785 1 97.25 44 LYS B C 1
ATOM 2515 O O . LYS B 1 44 ? 6.922 20.797 5.949 1 97.25 44 LYS B O 1
ATOM 2520 N N . ILE B 1 45 ? 4.977 20.016 6.551 1 98.19 45 ILE B N 1
ATOM 2521 C CA . ILE B 1 45 ? 4.668 19.422 5.254 1 98.19 45 ILE B CA 1
ATOM 2522 C C . ILE B 1 45 ? 3.338 19.969 4.738 1 98.19 45 ILE B C 1
ATOM 2524 O O . ILE B 1 45 ? 2.344 19.984 5.469 1 98.19 45 ILE B O 1
ATOM 2528 N N . THR B 1 46 ? 3.35 20.422 3.535 1 97.25 46 THR B N 1
ATOM 2529 C CA . THR B 1 46 ? 2.141 21 2.967 1 97.25 46 THR B CA 1
ATOM 2530 C C . THR B 1 46 ? 1.762 20.312 1.664 1 97.25 46 THR B C 1
ATOM 2532 O O . THR B 1 46 ? 2.625 20.031 0.83 1 97.25 46 THR B O 1
ATOM 2535 N N . VAL B 1 47 ? 0.524 19.969 1.561 1 97 47 VAL B N 1
ATOM 2536 C CA . VAL B 1 47 ? -0.07 19.5 0.314 1 97 47 VAL B CA 1
ATOM 2537 C C . VAL B 1 47 ? -1.306 20.328 -0.017 1 97 47 VAL B C 1
ATOM 2539 O O . VAL B 1 47 ? -2.145 20.578 0.852 1 97 47 VAL B O 1
ATOM 2542 N N . ASP B 1 48 ? -1.383 20.828 -1.176 1 93.94 48 ASP B N 1
ATOM 2543 C CA . ASP B 1 48 ? -2.582 21.578 -1.559 1 93.94 48 ASP B CA 1
ATOM 2544 C C . ASP B 1 48 ? -3.064 21.156 -2.947 1 93.94 48 ASP B C 1
ATOM 2546 O O . ASP B 1 48 ? -2.297 20.594 -3.734 1 93.94 48 ASP B O 1
ATOM 2550 N N . ASP B 1 49 ? -4.359 21.281 -3.164 1 91.12 49 ASP B N 1
ATOM 2551 C CA . ASP B 1 49 ? -4.91 20.859 -4.449 1 91.12 49 ASP B CA 1
ATOM 2552 C C . ASP B 1 49 ? -5.02 22.031 -5.414 1 91.12 49 ASP B C 1
ATOM 2554 O O . ASP B 1 49 ? -5.695 21.938 -6.441 1 91.12 49 ASP B O 1
ATOM 2558 N N . GLY B 1 50 ? -4.414 23.172 -5.031 1 86.69 50 GLY B N 1
ATOM 2559 C CA . GLY B 1 50 ? -4.32 24.328 -5.914 1 86.69 50 GLY B CA 1
ATOM 2560 C C . GLY B 1 50 ? -5.543 25.234 -5.852 1 86.69 50 GLY B C 1
ATOM 2561 O O . GLY B 1 50 ? -5.52 26.359 -6.344 1 86.69 50 GLY B O 1
ATOM 2562 N N . HIS B 1 51 ? -6.645 24.859 -5.16 1 87.56 51 HIS B N 1
ATOM 2563 C CA . HIS B 1 51 ? -7.875 25.641 -5.289 1 87.56 51 HIS B CA 1
ATOM 2564 C C . HIS B 1 51 ? -8.68 25.609 -3.994 1 87.56 51 HIS B C 1
ATOM 2566 O O . HIS B 1 51 ? -9.047 26.672 -3.469 1 87.56 51 HIS B O 1
ATOM 2572 N N . CYS B 1 52 ? -8.883 24.453 -3.434 1 93 52 CYS B N 1
ATOM 2573 C CA . CYS B 1 52 ? -9.969 24.328 -2.471 1 93 52 CYS B CA 1
ATOM 2574 C C . CYS B 1 52 ? -9.453 23.844 -1.12 1 93 52 CYS B C 1
ATOM 2576 O O . CYS B 1 52 ? -10.109 24.047 -0.096 1 93 52 CYS B O 1
ATOM 2578 N N . GLN B 1 53 ? -8.336 23.234 -1.09 1 96.5 53 GLN B N 1
ATOM 2579 C CA . GLN B 1 53 ? -7.93 22.641 0.177 1 96.5 53 GLN B CA 1
ATOM 2580 C C . GLN B 1 53 ? -6.41 22.547 0.282 1 96.5 53 GLN B C 1
ATOM 2582 O O . GLN B 1 53 ? -5.727 22.312 -0.717 1 96.5 53 GLN B O 1
ATOM 2587 N N . GLN B 1 54 ? -5.965 22.766 1.5 1 96.88 54 GLN B N 1
ATOM 2588 C CA . GLN B 1 54 ? -4.562 22.609 1.869 1 96.88 54 GLN B CA 1
ATOM 2589 C C . GLN B 1 54 ? -4.418 21.812 3.166 1 96.88 54 GLN B C 1
ATOM 2591 O O . GLN B 1 54 ? -5.188 22.016 4.109 1 96.88 54 GLN B O 1
ATOM 2596 N N . ALA B 1 55 ? -3.572 20.891 3.166 1 97.56 55 ALA B N 1
ATOM 2597 C CA . ALA B 1 55 ? -3.24 20.141 4.375 1 97.56 55 ALA B CA 1
ATOM 2598 C C . ALA B 1 55 ? -1.814 20.438 4.832 1 97.56 55 ALA B C 1
ATOM 2600 O O . ALA B 1 55 ? -0.902 20.531 4.008 1 97.56 55 ALA B O 1
ATOM 2601 N N . ASN B 1 56 ? -1.657 20.609 6.121 1 97.56 56 ASN B N 1
ATOM 2602 C CA . ASN B 1 56 ? -0.362 20.875 6.738 1 97.56 56 ASN B CA 1
ATOM 2603 C C . ASN B 1 56 ? -0.087 19.922 7.895 1 97.56 56 ASN B C 1
ATOM 2605 O O . ASN B 1 56 ? -0.945 19.719 8.758 1 97.56 56 ASN B O 1
ATOM 2609 N N . ALA B 1 57 ? 1.013 19.344 7.879 1 98.56 57 ALA B N 1
ATOM 2610 C CA . ALA B 1 57 ? 1.493 18.594 9.039 1 98.56 57 ALA B CA 1
ATOM 2611 C C . ALA B 1 57 ? 2.631 19.344 9.734 1 98.56 57 ALA B C 1
ATOM 2613 O O . ALA B 1 57 ? 3.531 19.875 9.078 1 98.56 57 ALA B O 1
ATOM 2614 N N . TYR B 1 58 ? 2.535 19.422 11.016 1 98.31 58 TYR B N 1
ATOM 2615 C CA . TYR B 1 58 ? 3.57 20.016 11.852 1 98.31 58 TYR B CA 1
ATOM 2616 C C . TYR B 1 58 ? 4.199 18.984 12.773 1 98.31 58 TYR B C 1
ATOM 2618 O O . TYR B 1 58 ? 3.547 18.469 13.688 1 98.31 58 TYR B O 1
ATOM 2626 N N . LEU B 1 59 ? 5.402 18.688 12.547 1 98.06 59 LEU B N 1
ATOM 2627 C CA . LEU B 1 59 ? 6.137 17.719 13.344 1 98.06 59 LEU B CA 1
ATOM 2628 C C . LEU B 1 59 ? 7.223 18.391 14.172 1 98.06 59 LEU B C 1
ATOM 2630 O O . LEU B 1 59 ? 8.109 19.047 13.625 1 98.06 59 LEU B O 1
ATOM 2634 N N . ASP B 1 60 ? 7.125 18.188 15.406 1 96.94 60 ASP B N 1
ATOM 2635 C CA . ASP B 1 60 ? 8.109 18.766 16.312 1 96.94 60 ASP B CA 1
ATOM 2636 C C . ASP B 1 60 ? 9.43 18 16.25 1 96.94 60 ASP B C 1
ATOM 2638 O O . ASP B 1 60 ? 9.438 16.781 16.125 1 96.94 60 ASP B O 1
ATOM 2642 N N . SER B 1 61 ? 10.57 18.703 16.391 1 96.62 61 SER B N 1
ATOM 2643 C CA . SER B 1 61 ? 11.883 18.078 16.312 1 96.62 61 SER B CA 1
ATOM 2644 C C . SER B 1 61 ? 12.07 17.031 17.406 1 96.62 61 SER B C 1
ATOM 2646 O O . SER B 1 61 ? 12.898 16.125 17.281 1 96.62 61 SER B O 1
ATOM 2648 N N . SER B 1 62 ? 11.297 17.125 18.484 1 96 62 SER B N 1
ATOM 2649 C CA . SER B 1 62 ? 11.438 16.25 19.656 1 96 62 SER B CA 1
ATOM 2650 C C . SER B 1 62 ? 11.055 14.82 19.312 1 96 62 SER B C 1
ATOM 2652 O O . SER B 1 62 ? 11.414 13.891 20.031 1 96 62 SER B O 1
ATOM 2654 N N . ILE B 1 63 ? 10.312 14.555 18.234 1 96.5 63 ILE B N 1
ATOM 2655 C CA . ILE B 1 63 ? 9.883 13.203 17.922 1 96.5 63 ILE B CA 1
ATOM 2656 C C . ILE B 1 63 ? 10.977 12.477 17.141 1 96.5 63 ILE B C 1
ATOM 2658 O O . ILE B 1 63 ? 10.844 11.281 16.844 1 96.5 63 ILE B O 1
ATOM 2662 N N . PHE B 1 64 ? 12.039 13.211 16.844 1 96.94 64 PHE B N 1
ATOM 2663 C CA . PHE B 1 64 ? 13.164 12.656 16.109 1 96.94 64 PHE B CA 1
ATOM 2664 C C . PHE B 1 64 ? 14.359 12.438 17.031 1 96.94 64 PHE B C 1
ATOM 2666 O O . PHE B 1 64 ? 14.555 13.195 17.984 1 96.94 64 PHE B O 1
ATOM 2673 N N . THR B 1 65 ? 15.109 11.414 16.781 1 96.5 65 THR B N 1
ATOM 2674 C CA . THR B 1 65 ? 16.312 11.156 17.562 1 96.5 65 THR B CA 1
ATOM 2675 C C . THR B 1 65 ? 17.422 12.133 17.172 1 96.5 65 THR B C 1
ATOM 2677 O O . THR B 1 65 ? 18.203 12.562 18.031 1 96.5 65 THR B O 1
ATOM 2680 N N . THR B 1 66 ? 17.531 12.383 15.898 1 96.06 66 THR B N 1
ATOM 2681 C CA . THR B 1 66 ? 18.391 13.43 15.352 1 96.06 66 THR B CA 1
ATOM 2682 C C . THR B 1 66 ? 17.594 14.352 14.438 1 96.06 66 THR B C 1
ATOM 2684 O O . THR B 1 66 ? 16.75 13.898 13.664 1 96.06 66 THR B O 1
ATOM 2687 N N . PHE B 1 67 ? 17.891 15.664 14.641 1 97.19 67 PHE B N 1
ATOM 2688 C CA . PHE B 1 67 ? 17.234 16.641 13.781 1 97.19 67 PHE B CA 1
ATOM 2689 C C . PHE B 1 67 ? 18.078 17.906 13.648 1 97.19 67 PHE B C 1
ATOM 2691 O O . PHE B 1 67 ? 18.484 18.5 14.648 1 97.19 67 PHE B O 1
ATOM 2698 N N . PHE B 1 68 ? 18.312 18.312 12.391 1 95.56 68 PHE B N 1
ATOM 2699 C CA . PHE B 1 68 ? 18.922 19.625 12.227 1 95.56 68 PHE B CA 1
ATOM 2700 C C . PHE B 1 68 ? 18.609 20.203 10.852 1 95.56 68 PHE B C 1
ATOM 2702 O O . PHE B 1 68 ? 18.359 19.453 9.898 1 95.56 68 PHE B O 1
ATOM 2709 N N . CYS B 1 69 ? 18.547 21.375 10.742 1 95.81 69 CYS B N 1
ATOM 2710 C CA . CYS B 1 69 ? 18.375 22.172 9.523 1 95.81 69 CYS B CA 1
ATOM 2711 C C . CYS B 1 69 ? 19.25 23.422 9.57 1 95.81 69 CYS B C 1
ATOM 2713 O O . CYS B 1 69 ? 19.047 24.281 10.438 1 95.81 69 CYS B O 1
ATOM 2715 N N . LYS B 1 70 ? 20.156 23.531 8.672 1 93.19 70 LYS B N 1
ATOM 2716 C CA . LYS B 1 70 ? 21.141 24.609 8.703 1 93.19 70 LYS B CA 1
ATOM 2717 C C . LYS B 1 70 ? 20.656 25.812 7.891 1 93.19 70 LYS B C 1
ATOM 2719 O O . LYS B 1 70 ? 21.219 26.906 7.988 1 93.19 70 LYS B O 1
ATOM 2724 N N . GLU B 1 71 ? 19.734 25.688 7.02 1 90.94 71 GLU B N 1
ATOM 2725 C CA . GLU B 1 71 ? 19.234 26.75 6.152 1 90.94 71 GLU B CA 1
ATOM 2726 C C . GLU B 1 71 ? 17.875 27.25 6.629 1 90.94 71 GLU B C 1
ATOM 2728 O O . GLU B 1 71 ? 17.031 26.453 7.055 1 90.94 71 GLU B O 1
ATOM 2733 N N . ASN B 1 72 ? 17.828 28.594 6.41 1 88.12 72 ASN B N 1
ATOM 2734 C CA . ASN B 1 72 ? 16.531 29.188 6.711 1 88.12 72 ASN B CA 1
ATOM 2735 C C . ASN B 1 72 ? 15.617 29.188 5.492 1 88.12 72 ASN B C 1
ATOM 2737 O O . ASN B 1 72 ? 16.078 29.328 4.359 1 88.12 72 ASN B O 1
ATOM 2741 N N . ASP B 1 73 ? 14.406 28.797 5.496 1 90.69 73 ASP B N 1
ATOM 2742 C CA . ASP B 1 73 ? 13.391 28.891 4.453 1 90.69 73 ASP B CA 1
ATOM 2743 C C . ASP B 1 73 ? 13.578 27.797 3.41 1 90.69 73 ASP B C 1
ATOM 2745 O O . ASP B 1 73 ? 13.445 28.031 2.211 1 90.69 73 ASP B O 1
ATOM 2749 N N . LEU B 1 74 ? 14.195 26.766 3.791 1 93.88 74 LEU B N 1
ATOM 2750 C CA . LEU B 1 74 ? 14.312 25.609 2.904 1 93.88 74 LEU B CA 1
ATOM 2751 C C . LEU B 1 74 ? 12.938 25.078 2.512 1 93.88 74 LEU B C 1
ATOM 2753 O O . LEU B 1 74 ? 12.07 24.922 3.367 1 93.88 74 LEU B O 1
ATOM 2757 N N . LYS B 1 75 ? 12.672 24.984 1.172 1 95.62 75 LYS B N 1
ATOM 2758 C CA . LYS B 1 75 ? 11.445 24.422 0.607 1 95.62 75 LYS B CA 1
ATOM 2759 C C . LYS B 1 75 ? 11.766 23.297 -0.376 1 95.62 75 LYS B C 1
ATOM 2761 O O . LYS B 1 75 ? 12.43 23.516 -1.387 1 95.62 75 LYS B O 1
ATOM 2766 N N . LEU B 1 76 ? 11.266 22.156 -0.066 1 96.56 76 LEU B N 1
ATOM 2767 C CA . LEU B 1 76 ? 11.602 20.984 -0.87 1 96.56 76 LEU B CA 1
ATOM 2768 C C . LEU B 1 76 ? 10.344 20.312 -1.406 1 96.56 76 LEU B C 1
ATOM 2770 O O . LEU B 1 76 ? 9.609 19.672 -0.653 1 96.56 76 LEU B O 1
ATOM 2774 N N . LYS B 1 77 ? 10.094 20.516 -2.658 1 96.69 77 LYS B N 1
ATOM 2775 C CA . LYS B 1 77 ? 8.984 19.797 -3.277 1 96.69 77 LYS B CA 1
ATOM 2776 C C . LYS B 1 77 ? 9.383 18.375 -3.648 1 96.69 77 LYS B C 1
ATOM 2778 O O . LYS B 1 77 ? 10.336 18.172 -4.402 1 96.69 77 LYS B O 1
ATOM 2783 N N . VAL B 1 78 ? 8.664 17.406 -3.129 1 96.69 78 VAL B N 1
ATOM 2784 C CA . VAL B 1 78 ? 9.062 16.016 -3.268 1 96.69 78 VAL B CA 1
ATOM 2785 C C . VAL B 1 78 ? 7.824 15.148 -3.5 1 96.69 78 VAL B C 1
ATOM 2787 O O . VAL B 1 78 ? 6.711 15.539 -3.15 1 96.69 78 VAL B O 1
ATOM 2790 N N . PRO B 1 79 ? 8.016 13.977 -4.156 1 96.25 79 PRO B N 1
ATOM 2791 C CA . PRO B 1 79 ? 6.918 13.008 -4.227 1 96.25 79 PRO B CA 1
ATOM 2792 C C . PRO B 1 79 ? 6.641 12.328 -2.885 1 96.25 79 PRO B C 1
ATOM 2794 O O . PRO B 1 79 ? 7.23 11.289 -2.58 1 96.25 79 PRO B O 1
ATOM 2797 N N . LEU B 1 80 ? 5.703 12.852 -2.143 1 97.12 80 LEU B N 1
ATOM 2798 C CA . LEU B 1 80 ? 5.426 12.398 -0.783 1 97.12 80 LEU B CA 1
ATOM 2799 C C . LEU B 1 80 ? 4.953 10.945 -0.777 1 97.12 80 LEU B C 1
ATOM 2801 O O . LEU B 1 80 ? 5.238 10.203 0.163 1 97.12 80 LEU B O 1
ATOM 2805 N N . LYS B 1 81 ? 4.195 10.617 -1.77 1 95.44 81 LYS B N 1
ATOM 2806 C CA . LYS B 1 81 ? 3.723 9.234 -1.851 1 95.44 81 LYS B CA 1
ATOM 2807 C C . LYS B 1 81 ? 4.891 8.25 -1.872 1 95.44 81 LYS B C 1
ATOM 2809 O O . LYS B 1 81 ? 4.883 7.254 -1.148 1 95.44 81 LYS B O 1
ATOM 2814 N N . THR B 1 82 ? 5.867 8.531 -2.689 1 95.88 82 THR B N 1
ATOM 2815 C CA . THR B 1 82 ? 7.062 7.707 -2.779 1 95.88 82 THR B CA 1
ATOM 2816 C C . THR B 1 82 ? 7.766 7.621 -1.427 1 95.88 82 THR B C 1
ATOM 2818 O O . THR B 1 82 ? 8.18 6.539 -1.004 1 95.88 82 THR B O 1
ATOM 2821 N N . ILE B 1 83 ? 7.855 8.727 -0.758 1 97.31 83 ILE B N 1
ATOM 2822 C CA . ILE B 1 83 ? 8.516 8.781 0.542 1 97.31 83 ILE B CA 1
ATOM 2823 C C . ILE B 1 83 ? 7.738 7.941 1.553 1 97.31 83 ILE B C 1
ATOM 2825 O O . ILE B 1 83 ? 8.32 7.137 2.283 1 97.31 83 ILE B O 1
ATOM 2829 N N . ALA B 1 84 ? 6.473 8.125 1.535 1 97.06 84 ALA B N 1
ATOM 2830 C CA . ALA B 1 84 ? 5.629 7.367 2.457 1 97.06 84 ALA B CA 1
ATOM 2831 C C . ALA B 1 84 ? 5.77 5.863 2.221 1 97.06 84 ALA B C 1
ATOM 2833 O O . ALA B 1 84 ? 5.848 5.086 3.172 1 97.06 84 ALA B O 1
ATOM 2834 N N . GLU B 1 85 ? 5.77 5.453 1.006 1 95.38 85 GLU B N 1
ATOM 2835 C CA . GLU B 1 85 ? 5.906 4.043 0.655 1 95.38 85 GLU B CA 1
ATOM 2836 C C . GLU B 1 85 ? 7.246 3.482 1.124 1 95.38 85 GLU B C 1
ATOM 2838 O O . GLU B 1 85 ? 7.309 2.365 1.64 1 95.38 85 GLU B O 1
ATOM 2843 N N . CYS B 1 86 ? 8.312 4.234 0.929 1 96 86 CYS B N 1
ATOM 2844 C CA . CYS B 1 86 ? 9.633 3.814 1.391 1 96 86 CYS B CA 1
ATOM 2845 C C . CYS B 1 86 ? 9.641 3.605 2.9 1 96 86 CYS B C 1
ATOM 2847 O O . CYS B 1 86 ? 10.156 2.598 3.389 1 96 86 CYS B O 1
ATOM 2849 N N . LEU B 1 87 ? 9.039 4.523 3.566 1 96.69 87 LEU B N 1
ATOM 2850 C CA . LEU B 1 87 ? 9.031 4.5 5.023 1 96.69 87 LEU B CA 1
ATOM 2851 C C . LEU B 1 87 ? 8.164 3.355 5.547 1 96.69 87 LEU B C 1
ATOM 2853 O O . LEU B 1 87 ? 8.328 2.922 6.688 1 96.69 87 LEU B O 1
ATOM 2857 N N . ASN B 1 88 ? 7.332 2.871 4.691 1 94.62 88 ASN B N 1
ATOM 2858 C CA . ASN B 1 88 ? 6.348 1.886 5.121 1 94.62 88 ASN B CA 1
ATOM 2859 C C . ASN B 1 88 ? 6.785 0.465 4.773 1 94.62 88 ASN B C 1
ATOM 2861 O O . ASN B 1 88 ? 6.043 -0.492 5.008 1 94.62 88 ASN B O 1
ATOM 2865 N N . ILE B 1 89 ? 7.883 0.238 4.25 1 93.5 89 ILE B N 1
ATOM 2866 C CA . ILE B 1 89 ? 8.297 -1.044 3.689 1 93.5 89 ILE B CA 1
ATOM 2867 C C . ILE B 1 89 ? 8.562 -2.037 4.82 1 93.5 89 ILE B C 1
ATOM 2869 O O . ILE B 1 89 ? 8.18 -3.205 4.727 1 93.5 89 ILE B O 1
ATOM 2873 N N . CYS B 1 90 ? 9.18 -1.545 5.918 1 88.81 90 CYS B N 1
ATOM 2874 C CA . CYS B 1 90 ? 9.516 -2.453 7.008 1 88.81 90 CYS B CA 1
ATOM 2875 C C . CYS B 1 90 ? 8.273 -2.861 7.781 1 88.81 90 CYS B C 1
ATOM 2877 O O . CYS B 1 90 ? 7.375 -2.045 8 1 88.81 90 CYS B O 1
ATOM 2879 N N . GLU B 1 91 ? 8.156 -4.027 8.055 1 80 91 GLU B N 1
ATOM 2880 C CA . GLU B 1 91 ? 6.977 -4.539 8.75 1 80 91 GLU B CA 1
ATOM 2881 C C . GLU B 1 91 ? 7.195 -4.57 10.258 1 80 91 GLU B C 1
ATOM 2883 O O . GLU B 1 91 ? 6.242 -4.492 11.031 1 80 91 GLU B O 1
ATOM 2888 N N . GLY B 1 92 ? 8.43 -4.688 10.625 1 80.75 92 GLY B N 1
ATOM 2889 C CA . GLY B 1 92 ? 8.703 -4.785 12.047 1 80.75 92 GLY B CA 1
ATOM 2890 C C . GLY B 1 92 ? 8.609 -3.455 12.773 1 80.75 92 GLY B C 1
ATOM 2891 O O . GLY B 1 92 ? 8.547 -2.4 12.133 1 80.75 92 GLY B O 1
ATOM 2892 N N . THR B 1 93 ? 8.523 -3.578 14.086 1 77.62 93 THR B N 1
ATOM 2893 C CA . THR B 1 93 ? 8.367 -2.381 14.906 1 77.62 93 THR B CA 1
ATOM 2894 C C . THR B 1 93 ? 9.719 -1.795 15.281 1 77.62 93 THR B C 1
ATOM 2896 O O . THR B 1 93 ? 9.812 -0.633 15.688 1 77.62 93 THR B O 1
ATOM 2899 N N . VAL B 1 94 ? 10.75 -2.539 15.148 1 90.94 94 VAL B N 1
ATOM 2900 C CA . VAL B 1 94 ? 12.062 -2.027 15.516 1 90.94 94 VAL B CA 1
ATOM 2901 C C . VAL B 1 94 ? 12.836 -1.618 14.266 1 90.94 94 VAL B C 1
ATOM 2903 O O . VAL B 1 94 ? 13.594 -2.416 13.711 1 90.94 94 VAL B O 1
ATOM 2906 N N . ASN B 1 95 ? 12.555 -0.45 13.812 1 95.31 95 ASN B N 1
ATOM 2907 C CA . ASN B 1 95 ? 13.195 0.109 12.625 1 95.31 95 ASN B CA 1
ATOM 2908 C C . ASN B 1 95 ? 13.453 1.606 12.781 1 95.31 95 ASN B C 1
ATOM 2910 O O . ASN B 1 95 ? 13.039 2.213 13.773 1 95.31 95 ASN B O 1
ATOM 2914 N N . SER B 1 96 ? 14.211 2.148 11.906 1 96.56 96 SER B N 1
ATOM 2915 C CA . SER B 1 96 ? 14.516 3.574 11.898 1 96.56 96 SER B CA 1
ATOM 2916 C C . SER B 1 96 ? 14.57 4.121 10.477 1 96.56 96 SER B C 1
ATOM 2918 O O . SER B 1 96 ? 14.773 3.367 9.523 1 96.56 96 SER B O 1
ATOM 2920 N N . ALA B 1 97 ? 14.32 5.359 10.391 1 97.56 97 ALA B N 1
ATOM 2921 C CA . ALA B 1 97 ? 14.422 6.066 9.117 1 97.56 97 ALA B CA 1
ATOM 2922 C C . ALA B 1 97 ? 15.297 7.309 9.25 1 97.56 97 ALA B C 1
ATOM 2924 O O . ALA B 1 97 ? 15.25 8.008 10.266 1 97.56 97 ALA B O 1
ATOM 2925 N N . LYS B 1 98 ? 16.062 7.547 8.281 1 98 98 LYS B N 1
ATOM 2926 C CA . LYS B 1 98 ? 16.875 8.75 8.156 1 98 98 LYS B CA 1
ATOM 2927 C C . LYS B 1 98 ? 16.625 9.438 6.812 1 98 98 LYS B C 1
ATOM 2929 O O . LYS B 1 98 ? 16.531 8.781 5.777 1 98 98 LYS B O 1
ATOM 2934 N N . MET B 1 99 ? 16.406 10.68 6.859 1 98 99 MET B N 1
ATOM 2935 C CA . MET B 1 99 ? 16.297 11.5 5.656 1 98 99 MET B CA 1
ATOM 2936 C C . MET B 1 99 ? 17.328 12.617 5.664 1 98 99 MET B C 1
ATOM 2938 O O . MET B 1 99 ? 17.562 13.25 6.695 1 98 99 MET B O 1
ATOM 2942 N N . SER B 1 100 ? 17.984 12.812 4.566 1 97.62 100 SER B N 1
ATOM 2943 C CA . SER B 1 100 ? 19.031 13.828 4.504 1 97.62 100 SER B CA 1
ATOM 2944 C C . SER B 1 100 ? 19.031 14.531 3.148 1 97.62 100 SER B C 1
ATOM 2946 O O . SER B 1 100 ? 18.609 13.953 2.143 1 97.62 100 SER B O 1
ATOM 2948 N N . TYR B 1 101 ? 19.422 15.734 3.162 1 97.19 101 TYR B N 1
ATOM 2949 C CA . TYR B 1 101 ? 19.5 16.594 1.989 1 97.19 101 TYR B CA 1
ATOM 2950 C C . TYR B 1 101 ? 20.734 17.484 2.045 1 97.19 101 TYR B C 1
ATOM 2952 O O . TYR B 1 101 ? 20.953 18.188 3.035 1 97.19 101 TYR B O 1
ATOM 2960 N N . ALA B 1 102 ? 21.547 17.438 0.982 1 95.31 102 ALA B N 1
ATOM 2961 C CA . ALA B 1 102 ? 22.828 18.141 0.979 1 95.31 102 ALA B CA 1
ATOM 2962 C C . ALA B 1 102 ? 22.688 19.531 0.358 1 95.31 102 ALA B C 1
ATOM 2964 O O . ALA B 1 102 ? 23.594 20.344 0.461 1 95.31 102 ALA B O 1
ATOM 2965 N N . GLY B 1 103 ? 21.625 19.797 -0.345 1 92.19 103 GLY B N 1
ATOM 2966 C CA . GLY B 1 103 ? 21.438 21.062 -1.033 1 92.19 103 GLY B CA 1
ATOM 2967 C C . GLY B 1 103 ? 21.812 21.016 -2.498 1 92.19 103 GLY B C 1
ATOM 2968 O O . GLY B 1 103 ? 22.047 19.938 -3.049 1 92.19 103 GLY B O 1
ATOM 2969 N N . PHE B 1 104 ? 21.75 22.094 -3.268 1 83.75 104 PHE B N 1
ATOM 2970 C CA . PHE B 1 104 ? 22.266 22.312 -4.617 1 83.75 104 PHE B CA 1
ATOM 2971 C C . PHE B 1 104 ? 21.625 21.344 -5.598 1 83.75 104 PHE B C 1
ATOM 2973 O O . PHE B 1 104 ? 22.312 20.797 -6.469 1 83.75 104 PHE B O 1
ATOM 2980 N N . TYR B 1 105 ? 20.422 20.984 -5.441 1 84.81 105 TYR B N 1
ATOM 2981 C CA . TYR B 1 105 ? 19.641 20.156 -6.352 1 84.81 105 TYR B CA 1
ATOM 2982 C C . TYR B 1 105 ? 20.031 18.688 -6.227 1 84.81 105 TYR B C 1
ATOM 2984 O O . TYR B 1 105 ? 19.734 17.891 -7.117 1 84.81 105 TYR B O 1
ATOM 2992 N N . ASP B 1 106 ? 20.875 18.5 -5.203 1 92.5 106 ASP B N 1
ATOM 2993 C CA . ASP B 1 106 ? 21.094 17.078 -4.891 1 92.5 106 ASP B CA 1
ATOM 2994 C C . ASP B 1 106 ? 19.781 16.375 -4.566 1 92.5 106 ASP B C 1
ATOM 2996 O O . ASP B 1 106 ? 18.812 17.016 -4.129 1 92.5 106 ASP B O 1
ATOM 3000 N N . PRO B 1 107 ? 19.781 15.102 -4.785 1 96.19 107 PRO B N 1
ATOM 3001 C CA . PRO B 1 107 ? 18.578 14.359 -4.375 1 96.19 107 PRO B CA 1
ATOM 3002 C C . PRO B 1 107 ? 18.484 14.203 -2.859 1 96.19 107 PRO B C 1
ATOM 3004 O O . PRO B 1 107 ? 19.5 14.234 -2.158 1 96.19 107 PRO B O 1
ATOM 3007 N N . MET B 1 108 ? 17.297 14.133 -2.432 1 97.06 108 MET B N 1
ATOM 3008 C CA . MET B 1 108 ? 17.047 13.734 -1.051 1 97.06 108 MET B CA 1
ATOM 3009 C C . MET B 1 108 ? 17.312 12.25 -0.853 1 97.06 108 MET B C 1
ATOM 3011 O O . MET B 1 108 ? 16.953 11.422 -1.697 1 97.06 108 MET B O 1
ATOM 3015 N N . ARG B 1 109 ? 17.969 11.938 0.258 1 98.06 109 ARG B N 1
ATOM 3016 C CA . ARG B 1 109 ? 18.312 10.555 0.553 1 98.06 109 ARG B CA 1
ATOM 3017 C C . ARG B 1 109 ? 17.516 10.023 1.735 1 98.06 109 ARG B C 1
ATOM 3019 O O . ARG B 1 109 ? 17.344 10.719 2.74 1 98.06 109 ARG B O 1
ATOM 3026 N N . ILE B 1 110 ? 17 8.805 1.61 1 98.25 110 ILE B N 1
ATOM 3027 C CA . ILE B 1 110 ? 16.25 8.133 2.672 1 98.25 110 ILE B CA 1
ATOM 3028 C C . ILE B 1 110 ? 16.906 6.785 2.98 1 98.25 110 ILE B C 1
ATOM 3030 O O . ILE B 1 110 ? 17.266 6.039 2.066 1 98.25 110 ILE B O 1
ATOM 3034 N N . LEU B 1 111 ? 17.125 6.566 4.188 1 98.44 111 LEU B N 1
ATOM 3035 C CA . LEU B 1 111 ? 17.609 5.281 4.684 1 98.44 111 LEU B CA 1
ATOM 3036 C C . LEU B 1 111 ? 16.641 4.68 5.688 1 98.44 111 LEU B C 1
ATOM 3038 O O . LEU B 1 111 ? 16.297 5.316 6.691 1 98.44 111 LEU B O 1
ATOM 3042 N N . VAL B 1 112 ? 16.109 3.506 5.402 1 97.62 112 VAL B N 1
ATOM 3043 C CA . VAL B 1 112 ? 15.273 2.76 6.34 1 97.62 112 VAL B CA 1
ATOM 3044 C C . VAL B 1 112 ? 15.969 1.456 6.727 1 97.62 112 VAL B C 1
ATOM 3046 O O . VAL B 1 112 ? 16.375 0.686 5.859 1 97.62 112 VAL B O 1
ATOM 3049 N N . GLU B 1 113 ? 16.078 1.253 7.984 1 96.31 113 GLU B N 1
ATOM 3050 C CA . GLU B 1 113 ? 16.766 0.063 8.484 1 96.31 113 GLU B CA 1
ATOM 3051 C C . GLU B 1 113 ? 15.93 -0.649 9.547 1 96.31 113 GLU B C 1
ATOM 3053 O O . GLU B 1 113 ? 15.383 -0.007 10.438 1 96.31 113 GLU B O 1
ATOM 3058 N N . GLU B 1 114 ? 15.844 -1.928 9.367 1 93.81 114 GLU B N 1
ATOM 3059 C CA 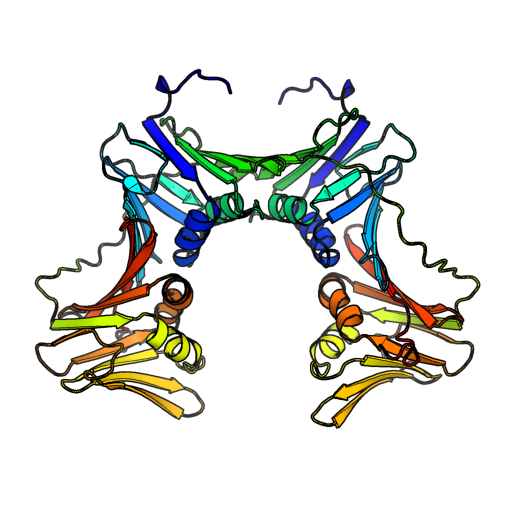. GLU B 1 114 ? 15.195 -2.783 10.359 1 93.81 114 GLU B CA 1
ATOM 3060 C C . GLU B 1 114 ? 16.203 -3.752 10.984 1 93.81 114 GLU B C 1
ATOM 3062 O O . GLU B 1 114 ? 17.062 -4.293 10.289 1 93.81 114 GLU B O 1
ATOM 3067 N N . THR B 1 115 ? 16.062 -3.916 12.289 1 89.06 115 THR B N 1
ATOM 3068 C CA . THR B 1 115 ? 16.938 -4.875 12.953 1 89.06 115 THR B CA 1
ATOM 3069 C C . THR B 1 115 ? 16.75 -6.273 12.375 1 89.06 115 THR B C 1
ATOM 3071 O O . THR B 1 115 ? 15.633 -6.793 12.344 1 89.06 115 THR B O 1
ATOM 3074 N N . ASP B 1 116 ? 17.797 -6.863 11.898 1 86.06 116 ASP B N 1
ATOM 3075 C CA . ASP B 1 116 ? 17.797 -8.195 11.297 1 86.06 116 ASP B CA 1
ATOM 3076 C C . ASP B 1 116 ? 16.875 -8.258 10.094 1 86.06 116 ASP B C 1
ATOM 3078 O O . ASP B 1 116 ? 16.344 -9.32 9.766 1 86.06 116 ASP B O 1
ATOM 3082 N N . GLY B 1 117 ? 16.609 -7.09 9.586 1 91 117 GLY B N 1
ATOM 3083 C CA . GLY B 1 117 ? 15.703 -6.996 8.445 1 91 117 GLY B CA 1
ATOM 3084 C C . GLY B 1 117 ? 16.297 -6.258 7.27 1 91 117 GLY B C 1
ATOM 3085 O O . GLY B 1 117 ? 17.531 -6.176 7.141 1 91 117 GLY B O 1
ATOM 3086 N N . PRO B 1 118 ? 15.508 -5.801 6.418 1 94.19 118 PRO B N 1
ATOM 3087 C CA . PRO B 1 118 ? 15.992 -5.16 5.191 1 94.19 118 PRO B CA 1
ATOM 3088 C C . PRO B 1 118 ? 16.562 -3.768 5.441 1 94.19 118 PRO B C 1
ATOM 3090 O O . PRO B 1 118 ? 16.219 -3.123 6.434 1 94.19 118 PRO B O 1
ATOM 3093 N N . VAL B 1 119 ? 17.453 -3.371 4.602 1 96.75 119 VAL B N 1
ATOM 3094 C CA . VAL B 1 119 ? 17.969 -2.006 4.512 1 96.75 119 VAL B CA 1
ATOM 3095 C C . VAL B 1 119 ? 17.531 -1.383 3.184 1 96.75 119 VAL B C 1
ATOM 3097 O O . VAL B 1 119 ? 17.844 -1.92 2.115 1 96.75 119 VAL B O 1
ATOM 3100 N N . ILE B 1 120 ? 16.828 -0.279 3.221 1 97.25 120 ILE B N 1
ATOM 3101 C CA . ILE B 1 120 ? 16.312 0.394 2.035 1 97.25 120 ILE B CA 1
ATOM 3102 C C . ILE B 1 120 ? 16.953 1.771 1.899 1 97.25 120 ILE B C 1
ATOM 3104 O O . ILE B 1 120 ? 16.984 2.541 2.861 1 97.25 120 ILE B O 1
ATOM 3108 N N . ARG B 1 121 ? 17.5 2.039 0.781 1 97.88 121 ARG B N 1
ATOM 3109 C CA . ARG B 1 121 ? 18.016 3.357 0.438 1 97.88 121 ARG B CA 1
ATOM 3110 C C . ARG B 1 121 ? 17.297 3.938 -0.771 1 97.88 121 ARG B C 1
ATOM 3112 O O . ARG B 1 121 ? 17.062 3.236 -1.755 1 97.88 121 ARG B O 1
ATOM 3119 N N . ALA B 1 122 ? 16.969 5.168 -0.631 1 97.69 122 ALA B N 1
ATOM 3120 C CA . ALA B 1 122 ? 16.281 5.82 -1.743 1 97.69 122 ALA B CA 1
ATOM 3121 C C . ALA B 1 122 ? 16.891 7.188 -2.037 1 97.69 122 ALA B C 1
ATOM 3123 O O . ALA B 1 122 ? 17.312 7.898 -1.121 1 97.69 122 ALA B O 1
ATOM 3124 N N . LYS B 1 123 ? 17.016 7.449 -3.275 1 97.44 123 LYS B N 1
ATOM 3125 C CA . LYS B 1 123 ? 17.328 8.789 -3.764 1 97.44 123 LYS B CA 1
ATOM 3126 C C . LYS B 1 123 ? 16.141 9.406 -4.488 1 97.44 123 LYS B C 1
ATOM 3128 O O . LYS B 1 123 ? 15.648 8.852 -5.477 1 97.44 123 LYS B O 1
ATOM 3133 N N . ILE B 1 124 ? 15.688 10.562 -4.023 1 96.19 124 ILE B N 1
ATOM 3134 C CA . ILE B 1 124 ? 14.484 11.211 -4.531 1 96.19 124 ILE B CA 1
ATOM 3135 C C . ILE B 1 124 ? 14.828 12.617 -5.027 1 96.19 124 ILE B C 1
ATOM 3137 O O . ILE B 1 124 ? 15.391 13.422 -4.285 1 96.19 124 ILE B O 1
ATOM 3141 N N . HIS B 1 125 ? 14.438 12.914 -6.242 1 94.25 125 HIS B N 1
ATOM 3142 C CA . HIS B 1 125 ? 14.68 14.25 -6.781 1 94.25 125 HIS B CA 1
ATOM 3143 C C . HIS B 1 125 ? 13.82 15.289 -6.07 1 94.25 125 HIS B C 1
ATOM 3145 O O . HIS B 1 125 ? 12.648 15.047 -5.777 1 94.25 125 HIS B O 1
ATOM 3151 N N . VAL B 1 126 ? 14.453 16.375 -5.805 1 95.69 126 VAL B N 1
ATOM 3152 C CA . VAL B 1 126 ? 13.781 17.5 -5.16 1 95.69 126 VAL B CA 1
ATOM 3153 C C . VAL B 1 126 ? 13.5 18.594 -6.188 1 95.69 126 VAL B C 1
ATOM 3155 O O . VAL B 1 126 ? 14.383 18.969 -6.973 1 95.69 126 VAL B O 1
ATOM 3158 N N . LEU B 1 127 ? 12.289 19.078 -6.18 1 94.19 127 LEU B N 1
ATOM 3159 C CA . LEU B 1 127 ? 11.906 20.156 -7.094 1 94.19 127 LEU B CA 1
ATOM 3160 C C . LEU B 1 127 ? 11.742 21.469 -6.348 1 94.19 127 LEU B C 1
ATOM 3162 O O . LEU B 1 127 ? 11.68 21.484 -5.113 1 94.19 127 LEU B O 1
ATOM 3166 N N . VAL B 1 128 ? 11.719 22.516 -7.086 1 91.5 128 VAL B N 1
ATOM 3167 C CA . VAL B 1 128 ? 11.438 23.844 -6.535 1 91.5 128 VAL B CA 1
ATOM 3168 C C . VAL B 1 128 ? 9.922 24.062 -6.484 1 91.5 128 VAL B C 1
ATOM 3170 O O . VAL B 1 128 ? 9.234 23.922 -7.5 1 91.5 128 VAL B O 1
ATOM 3173 N N . PRO B 1 129 ? 9.461 24.266 -5.297 1 91.88 129 PRO B N 1
ATOM 3174 C CA . PRO B 1 129 ? 8.008 24.422 -5.203 1 91.88 129 PRO B CA 1
ATOM 3175 C C . PRO B 1 129 ? 7.5 25.672 -5.91 1 91.88 129 PRO B C 1
ATOM 3177 O O . PRO B 1 129 ? 8.227 26.656 -6.016 1 91.88 129 PRO B O 1
ATOM 3180 N N . GLU B 1 130 ? 6.23 25.484 -6.402 1 85.44 130 GLU B N 1
ATOM 3181 C CA . GLU B 1 130 ? 5.512 26.656 -6.906 1 85.44 130 GLU B CA 1
ATOM 3182 C C . GLU B 1 130 ? 4.883 27.453 -5.762 1 85.44 130 GLU B C 1
ATOM 3184 O O . GLU B 1 130 ? 5.039 27.094 -4.594 1 85.44 130 GLU B O 1
ATOM 3189 N N . GLN B 1 131 ? 4.289 28.516 -6.082 1 80.31 131 GLN B N 1
ATOM 3190 C CA . GLN B 1 131 ? 3.613 29.328 -5.078 1 80.31 131 GLN B CA 1
ATOM 3191 C C . GLN B 1 131 ? 2.529 28.531 -4.359 1 80.31 131 GLN B C 1
ATOM 3193 O O . GLN B 1 131 ? 1.772 27.781 -4.992 1 80.31 131 GLN B O 1
ATOM 3198 N N . GLU B 1 132 ? 2.643 28.547 -3.07 1 75.25 132 GLU B N 1
ATOM 3199 C CA . GLU B 1 132 ? 1.638 27.859 -2.27 1 75.25 132 GLU B CA 1
ATOM 3200 C C . GLU B 1 132 ? 0.348 28.672 -2.182 1 75.25 132 GLU B C 1
ATOM 3202 O O . GLU B 1 132 ? 0.367 29.891 -2.314 1 75.25 132 GLU B O 1
ATOM 3207 N N . LEU B 1 133 ? -0.684 27.938 -1.966 1 79.38 133 LEU B N 1
ATOM 3208 C CA . LEU B 1 133 ? -1.962 28.578 -1.68 1 79.38 133 LEU B CA 1
ATOM 3209 C C . LEU B 1 133 ? -1.932 29.266 -0.321 1 79.38 133 LEU B C 1
ATOM 3211 O O . LEU B 1 133 ? -1.315 28.766 0.622 1 79.38 133 LEU B O 1
ATOM 3215 N N . ASP B 1 134 ? -2.4 30.422 -0.307 1 84.31 134 ASP B N 1
ATOM 3216 C CA . ASP B 1 134 ? -2.604 31.125 0.961 1 84.31 134 ASP B CA 1
ATOM 3217 C C . ASP B 1 134 ? -4.09 31.328 1.243 1 84.31 134 ASP B C 1
ATOM 3219 O O . ASP B 1 134 ? -4.754 32.094 0.562 1 84.31 134 ASP B O 1
ATOM 3223 N N . PHE B 1 135 ? -4.637 30.625 2.172 1 86.25 135 PHE B N 1
ATOM 3224 C CA . PHE B 1 135 ? -6.051 30.688 2.525 1 86.25 135 PHE B CA 1
ATOM 3225 C C . PHE B 1 135 ? -6.32 31.875 3.439 1 86.25 135 PHE B C 1
ATOM 3227 O O . PHE B 1 135 ? -7.477 32.219 3.713 1 86.25 135 PHE B O 1
ATOM 3234 N N . GLU B 1 136 ? -5.281 32.5 3.881 1 85.75 136 GLU B N 1
ATOM 3235 C CA . GLU B 1 136 ? -5.34 33.688 4.734 1 85.75 136 GLU B CA 1
ATOM 3236 C C . GLU B 1 136 ? -6.207 33.438 5.965 1 85.75 136 GLU B C 1
ATOM 3238 O O . GLU B 1 136 ? -7.004 34.281 6.355 1 85.75 136 GLU B O 1
ATOM 3243 N N . PHE B 1 137 ? -6.113 32.188 6.414 1 91.94 137 PHE B N 1
ATOM 3244 C CA . PHE B 1 137 ? -6.867 31.844 7.617 1 91.94 137 PHE B CA 1
ATOM 3245 C C . PHE B 1 137 ? -6.211 32.438 8.852 1 91.94 137 PHE B C 1
ATOM 3247 O O . PHE B 1 137 ? -4.996 32.344 9.023 1 91.94 137 PHE B O 1
ATOM 3254 N N . SER B 1 138 ? -7.008 33.156 9.625 1 90.44 138 SER B N 1
ATOM 3255 C CA . SER B 1 138 ? -6.516 33.812 10.844 1 90.44 138 SER B CA 1
ATOM 3256 C C . SER B 1 138 ? -7.453 33.531 12.016 1 90.44 138 SER B C 1
ATOM 3258 O O . SER B 1 138 ? -8.68 33.594 11.867 1 90.44 138 SER B O 1
ATOM 3260 N N . ASP B 1 139 ? -6.855 33.344 13.102 1 90.5 139 ASP B N 1
ATOM 3261 C CA . ASP B 1 139 ? -7.621 33.094 14.32 1 90.5 139 ASP B CA 1
ATOM 3262 C C . ASP B 1 139 ? -8.453 34.312 14.695 1 90.5 139 ASP B C 1
ATOM 3264 O O . ASP B 1 139 ? -9.477 34.219 15.375 1 90.5 139 ASP B O 1
ATOM 3268 N N . ASP B 1 140 ? -7.996 35.438 14.188 1 91.75 140 ASP B N 1
ATOM 3269 C CA . ASP B 1 140 ? -8.664 36.688 14.531 1 91.75 140 ASP B CA 1
ATOM 3270 C C . ASP B 1 140 ? -10.07 36.719 13.945 1 91.75 140 ASP B C 1
ATOM 3272 O O . ASP B 1 140 ? -10.938 37.469 14.438 1 91.75 140 ASP B O 1
ATOM 3276 N N . ASN B 1 141 ? -10.328 35.969 12.961 1 92.56 141 ASN B N 1
ATOM 3277 C CA . ASN B 1 141 ? -11.594 36.062 12.25 1 92.56 141 ASN B CA 1
ATOM 3278 C C . ASN B 1 141 ? -12.438 34.781 12.469 1 92.56 141 ASN B C 1
ATOM 3280 O O . ASN B 1 141 ? -13.398 34.562 11.734 1 92.56 141 ASN B O 1
ATOM 3284 N N . VAL B 1 142 ? -12.016 34.031 13.438 1 94.69 142 VAL B N 1
ATOM 3285 C CA . VAL B 1 142 ? -12.727 32.781 13.695 1 94.69 142 VAL B CA 1
ATOM 3286 C C . VAL B 1 142 ? -14.062 33.062 14.375 1 94.69 142 VAL B C 1
ATOM 3288 O O . VAL B 1 142 ? -14.117 33.844 15.344 1 94.69 142 VAL B O 1
ATOM 3291 N N . THR B 1 143 ? -15.164 32.5 13.891 1 93.69 143 THR B N 1
ATOM 3292 C CA . THR B 1 143 ? -16.516 32.75 14.391 1 93.69 143 THR B CA 1
ATOM 3293 C C . THR B 1 143 ? -17.047 31.562 15.172 1 93.69 143 THR B C 1
ATOM 3295 O O . THR B 1 143 ? -18 31.688 15.93 1 93.69 143 THR B O 1
ATOM 3298 N N . ALA B 1 144 ? -16.469 30.438 14.938 1 93.25 144 ALA B N 1
ATOM 3299 C CA . ALA B 1 144 ? -16.891 29.25 15.656 1 93.25 144 ALA B CA 1
ATOM 3300 C C . ALA B 1 144 ? -15.719 28.312 15.898 1 93.25 144 ALA B C 1
ATOM 3302 O O . ALA B 1 144 ? -14.852 28.141 15.031 1 93.25 144 ALA B O 1
ATOM 3303 N N . THR B 1 145 ? -15.664 27.703 17.062 1 93.75 145 THR B N 1
ATOM 3304 C CA . THR B 1 145 ? -14.633 26.75 17.438 1 93.75 145 THR B CA 1
ATOM 3305 C C . THR B 1 145 ? -15.242 25.562 18.188 1 93.75 145 THR B C 1
ATOM 3307 O O . THR B 1 145 ? -16.125 25.734 19.031 1 93.75 145 THR B O 1
ATOM 3310 N N . CYS B 1 146 ? -14.836 24.438 17.828 1 93.75 146 CYS B N 1
ATOM 3311 C CA . CYS B 1 146 ? -15.258 23.219 18.516 1 93.75 146 CYS B CA 1
ATOM 3312 C C . CYS B 1 146 ? -14.086 22.281 18.719 1 93.75 146 CYS B C 1
ATOM 3314 O O . CYS B 1 146 ? -13.328 22 17.781 1 93.75 146 CYS B O 1
ATOM 3316 N N . LEU B 1 147 ? -13.867 21.875 19.953 1 95.69 147 LEU B N 1
ATOM 3317 C CA . LEU B 1 147 ? -12.836 20.891 20.312 1 95.69 147 LEU B CA 1
ATOM 3318 C C . LEU B 1 147 ? -13.461 19.578 20.766 1 95.69 147 LEU B C 1
ATOM 3320 O O . LEU B 1 147 ? -14.312 19.562 21.656 1 95.69 147 LEU B O 1
ATOM 3324 N N . MET B 1 148 ? -13.086 18.5 20.141 1 95.19 148 MET B N 1
ATOM 3325 C CA . MET B 1 148 ? -13.68 17.219 20.5 1 95.19 148 MET B CA 1
ATOM 3326 C C . MET B 1 148 ? -12.711 16.078 20.203 1 95.19 148 MET B C 1
ATOM 3328 O O . MET B 1 148 ? -11.656 16.281 19.609 1 95.19 148 MET B O 1
ATOM 3332 N N . LYS B 1 149 ? -13.031 14.867 20.656 1 95.62 149 LYS B N 1
ATOM 3333 C CA . LYS B 1 149 ? -12.281 13.664 20.312 1 95.62 149 LYS B CA 1
ATOM 3334 C C . LYS B 1 149 ? -12.594 13.211 18.891 1 95.62 149 LYS B C 1
ATOM 3336 O O . LYS B 1 149 ? -13.734 13.312 18.438 1 95.62 149 LYS B O 1
ATOM 3341 N N . THR B 1 150 ? -11.594 12.664 18.156 1 96.06 150 THR B N 1
ATOM 3342 C CA . THR B 1 150 ? -11.758 12.305 16.766 1 96.06 150 THR B CA 1
ATOM 3343 C C . THR B 1 150 ? -12.688 11.109 16.609 1 96.06 150 THR B C 1
ATOM 3345 O O . THR B 1 150 ? -13.312 10.922 15.57 1 96.06 150 THR B O 1
ATOM 3348 N N . GLN B 1 151 ? -12.781 10.273 17.625 1 92.5 151 GLN B N 1
ATOM 3349 C CA . GLN B 1 151 ? -13.578 9.062 17.578 1 92.5 151 GLN B CA 1
ATOM 3350 C C . GLN B 1 151 ? -15.023 9.367 17.172 1 92.5 151 GLN B C 1
ATOM 3352 O O . GLN B 1 151 ? -15.656 8.594 16.469 1 92.5 151 GLN B O 1
ATOM 3357 N N . LEU B 1 152 ? -15.539 10.508 17.547 1 88.12 152 LEU B N 1
ATOM 3358 C CA . LEU B 1 152 ? -16.906 10.93 17.234 1 88.12 152 LEU B CA 1
ATOM 3359 C C . LEU B 1 152 ? -17.078 11.164 15.75 1 88.12 152 LEU B C 1
ATOM 3361 O O . LEU B 1 152 ? -18.141 10.883 15.195 1 88.12 152 LEU B O 1
ATOM 3365 N N . LEU B 1 153 ? -16.047 11.57 15.195 1 93 153 LEU B N 1
ATOM 3366 C CA . LEU B 1 153 ? -16.125 11.953 13.789 1 93 153 LEU B CA 1
ATOM 3367 C C . LEU B 1 153 ? -15.883 10.75 12.883 1 93 153 LEU B C 1
ATOM 3369 O O . LEU B 1 153 ? -16.328 10.734 11.734 1 93 153 LEU B O 1
ATOM 3373 N N . LYS B 1 154 ? -15.156 9.781 13.336 1 93 154 LYS B N 1
ATOM 3374 C CA . LYS B 1 154 ? -14.75 8.625 12.539 1 93 154 LYS B CA 1
ATOM 3375 C C . LYS B 1 154 ? -15.961 7.941 11.906 1 93 154 LYS B C 1
ATOM 3377 O O . LYS B 1 154 ? -16.016 7.777 10.688 1 93 154 LYS B O 1
ATOM 3382 N N . GLU B 1 155 ? -16.953 7.613 12.672 1 90.38 155 GLU B N 1
ATOM 3383 C CA . GLU B 1 155 ? -18.141 6.926 12.18 1 90.38 155 GLU B CA 1
ATOM 3384 C C . GLU B 1 155 ? -19 7.855 11.336 1 90.38 155 GLU B C 1
ATOM 3386 O O . GLU B 1 155 ? -19.547 7.445 10.312 1 90.38 155 GLU B O 1
ATOM 3391 N N . ILE B 1 156 ? -19.062 9.086 11.797 1 92.62 156 ILE B N 1
ATOM 3392 C CA . ILE B 1 156 ? -19.906 10.062 11.117 1 92.62 156 ILE B CA 1
ATOM 3393 C C . ILE B 1 156 ? -19.406 10.281 9.695 1 92.62 156 ILE B C 1
ATOM 3395 O O . ILE B 1 156 ? -20.172 10.211 8.734 1 92.62 156 ILE B O 1
ATOM 3399 N N . PHE B 1 157 ? -18.141 10.484 9.492 1 93.94 157 PHE B N 1
ATOM 3400 C CA . PHE B 1 157 ? -17.578 10.805 8.188 1 93.94 157 PHE B CA 1
ATOM 3401 C C . PHE B 1 157 ? -17.625 9.602 7.266 1 93.94 157 PHE B C 1
ATOM 3403 O O . PHE B 1 157 ? -17.797 9.742 6.055 1 93.94 157 PHE B O 1
ATOM 3410 N N . LYS B 1 158 ? -17.484 8.438 7.805 1 89.38 158 LYS B N 1
ATOM 3411 C CA . LYS B 1 158 ? -17.547 7.219 7.008 1 89.38 158 LYS B CA 1
ATOM 3412 C C . LYS B 1 158 ? -18.953 6.945 6.52 1 89.38 158 LYS B C 1
ATOM 3414 O O . LYS B 1 158 ? -19.156 6.32 5.477 1 89.38 158 LYS B O 1
ATOM 3419 N N . ASP B 1 159 ? -19.969 7.414 7.184 1 89.75 159 ASP B N 1
ATOM 3420 C CA . ASP B 1 159 ? -21.359 7.07 6.926 1 89.75 159 ASP B CA 1
ATOM 3421 C C . ASP B 1 159 ? -22.031 8.102 6.023 1 89.75 159 ASP B C 1
ATOM 3423 O O . ASP B 1 159 ? -23.203 7.965 5.668 1 89.75 159 ASP B O 1
ATOM 3427 N N . PHE B 1 160 ? -21.297 9.117 5.703 1 90.81 160 PHE B N 1
ATOM 3428 C CA . PHE B 1 160 ? -21.891 10.117 4.816 1 90.81 160 PHE B CA 1
ATOM 3429 C C . PHE B 1 160 ? -22.375 9.477 3.525 1 90.81 160 PHE B C 1
ATOM 3431 O O . PHE B 1 160 ? -21.766 8.539 3.016 1 90.81 160 PHE B O 1
ATOM 3438 N N . ASP B 1 161 ? -23.422 9.992 3.064 1 86.62 161 ASP B N 1
ATOM 3439 C CA . ASP B 1 161 ? -23.938 9.57 1.772 1 86.62 161 ASP B CA 1
ATOM 3440 C C . ASP B 1 161 ? -23.016 10 0.633 1 86.62 161 ASP B C 1
ATOM 3442 O O . ASP B 1 161 ? -22.969 11.18 0.287 1 86.62 161 ASP B O 1
ATOM 3446 N N . ALA B 1 162 ? -22.391 9.062 0.004 1 85.5 162 ALA B N 1
ATOM 3447 C CA . ALA B 1 162 ? -21.391 9.344 -1.018 1 85.5 162 ALA B CA 1
ATOM 3448 C C . ALA B 1 162 ? -22.031 9.938 -2.27 1 85.5 162 ALA B C 1
ATOM 3450 O O . ALA B 1 162 ? -21.344 10.531 -3.104 1 85.5 162 ALA B O 1
ATOM 3451 N N . SER B 1 163 ? -23.266 9.82 -2.369 1 92.19 163 SER B N 1
ATOM 3452 C CA . SER B 1 163 ? -23.953 10.383 -3.529 1 92.19 163 SER B CA 1
ATOM 3453 C C . SER B 1 163 ? -24.203 11.875 -3.346 1 92.19 163 SER B C 1
ATOM 3455 O O . SER B 1 163 ? -24.578 12.562 -4.297 1 92.19 163 SER B O 1
ATOM 3457 N N . SER B 1 164 ? -24 12.375 -2.156 1 93.94 164 SER B N 1
ATOM 3458 C CA . SER B 1 164 ? -24.125 13.812 -1.923 1 93.94 164 SER B CA 1
ATOM 3459 C C . SER B 1 164 ? -22.906 14.57 -2.457 1 93.94 164 SER B C 1
ATOM 3461 O O . SER B 1 164 ? -21.781 14.094 -2.338 1 93.94 164 SER B O 1
ATOM 3463 N N . ARG B 1 165 ? -23.156 15.68 -2.938 1 94.44 165 ARG B N 1
ATOM 3464 C CA . ARG B 1 165 ? -22.062 16.516 -3.438 1 94.44 165 ARG B CA 1
ATOM 3465 C C . ARG B 1 165 ? -21.422 17.312 -2.309 1 94.44 165 ARG B C 1
ATOM 3467 O O . ARG B 1 165 ? -20.219 17.562 -2.336 1 94.44 165 ARG B O 1
ATOM 3474 N N . THR B 1 166 ? -22.328 17.641 -1.282 1 96.25 166 THR B N 1
ATOM 3475 C CA . THR B 1 166 ? -21.859 18.547 -0.246 1 96.25 166 THR B CA 1
ATOM 3476 C C . THR B 1 166 ? -22.266 18.047 1.138 1 96.25 166 THR B C 1
ATOM 3478 O O . THR B 1 166 ? -23.078 17.125 1.259 1 96.25 166 THR B O 1
ATOM 3481 N N . VAL B 1 167 ? -21.641 18.609 2.088 1 96.88 167 VAL B N 1
ATOM 3482 C CA . VAL B 1 167 ? -22.016 18.469 3.49 1 96.88 167 VAL B CA 1
ATOM 3483 C C . VAL B 1 167 ? -22.156 19.859 4.125 1 96.88 167 VAL B C 1
ATOM 3485 O O . VAL B 1 167 ? -21.359 20.75 3.859 1 96.88 167 VAL B O 1
ATOM 3488 N N . VAL B 1 168 ? -23.172 20 4.859 1 96.25 168 VAL B N 1
ATOM 3489 C CA . VAL B 1 168 ? -23.375 21.25 5.605 1 96.25 168 VAL B CA 1
ATOM 3490 C C . VAL B 1 168 ? -22.953 21.047 7.059 1 96.25 168 VAL B C 1
ATOM 3492 O O . VAL B 1 168 ? -23.359 20.078 7.703 1 96.25 168 VAL B O 1
ATOM 3495 N N . ILE B 1 169 ? -22.125 21.891 7.527 1 96 169 ILE B N 1
ATOM 3496 C CA . ILE B 1 169 ? -21.719 21.906 8.922 1 96 169 ILE B CA 1
ATOM 3497 C C . ILE B 1 169 ? -22.359 23.094 9.641 1 96 169 ILE B C 1
ATOM 3499 O O . ILE B 1 169 ? -22.172 24.234 9.242 1 96 169 ILE B O 1
ATOM 3503 N N . THR B 1 170 ? -23.094 22.75 10.664 1 94.44 170 THR B N 1
ATOM 3504 C CA . THR B 1 170 ? -23.812 23.781 11.406 1 94.44 170 THR B CA 1
ATOM 3505 C C . THR B 1 170 ? -23.375 23.812 12.867 1 94.44 170 THR B C 1
ATOM 3507 O O . THR B 1 170 ? -23.375 22.766 13.531 1 94.44 170 THR B O 1
ATOM 3510 N N . PHE B 1 171 ? -22.922 24.953 13.273 1 91.75 171 PHE B N 1
ATOM 3511 C CA . PHE B 1 171 ? -22.656 25.219 14.68 1 91.75 171 PHE B CA 1
ATOM 3512 C C . PHE B 1 171 ? -23.844 25.891 15.352 1 91.75 171 PHE B C 1
ATOM 3514 O O . PHE B 1 171 ? -24.281 26.969 14.938 1 91.75 171 PHE B O 1
ATOM 3521 N N . ASP B 1 172 ? -24.328 25.156 16.344 1 86.88 172 ASP B N 1
ATOM 3522 C CA . ASP B 1 172 ? -25.438 25.656 17.141 1 86.88 172 ASP B CA 1
ATOM 3523 C C . ASP B 1 172 ? -25.109 25.609 18.625 1 86.88 172 ASP B C 1
ATOM 3525 O O . ASP B 1 172 ? -24.203 24.875 19.047 1 86.88 172 ASP B O 1
ATOM 3529 N N . PRO B 1 173 ? -25.766 26.438 19.484 1 79.56 173 PRO B N 1
ATOM 3530 C CA . PRO B 1 173 ? -25.484 26.469 20.922 1 79.56 173 PRO B CA 1
ATOM 3531 C C . PRO B 1 173 ? -25.547 25.094 21.578 1 79.56 173 PRO B C 1
ATOM 3533 O O . PRO B 1 173 ? -24.812 24.812 22.516 1 79.56 173 PRO B O 1
ATOM 3536 N N . ASN B 1 174 ? -26.312 24.25 21.047 1 84.5 174 ASN B N 1
ATOM 3537 C CA . ASN B 1 174 ? -26.531 23 21.766 1 84.5 174 ASN B CA 1
ATOM 3538 C C . ASN B 1 174 ? -25.969 21.812 21 1 84.5 174 ASN B C 1
ATOM 3540 O O . ASN B 1 174 ? -25.984 20.688 21.5 1 84.5 174 ASN B O 1
ATOM 3544 N N . LYS B 1 175 ? -25.453 22.109 19.797 1 90.31 175 LYS B N 1
ATOM 3545 C CA . LYS B 1 175 ? -25.047 20.938 19.031 1 90.31 175 LYS B CA 1
ATOM 3546 C C . LYS B 1 175 ? -24.156 21.328 17.859 1 90.31 175 LYS B C 1
ATOM 3548 O O . LYS B 1 175 ? -24.203 22.469 17.391 1 90.31 175 LYS B O 1
ATOM 3553 N N . LEU B 1 176 ? -23.359 20.438 17.406 1 93.38 176 LEU B N 1
ATOM 3554 C CA . LEU B 1 176 ? -22.703 20.406 16.109 1 93.38 176 LEU B CA 1
ATOM 3555 C C . LEU B 1 176 ? -23.422 19.453 15.156 1 93.38 176 LEU B C 1
ATOM 3557 O O . LEU B 1 176 ? -23.688 18.297 15.508 1 93.38 176 LEU B O 1
ATOM 3561 N N . GLU B 1 177 ? -23.75 19.984 14.023 1 94.5 177 GLU B N 1
ATOM 3562 C CA . GLU B 1 177 ? -24.562 19.172 13.133 1 94.5 177 GLU B CA 1
ATOM 3563 C C . GLU B 1 177 ? -23.922 19.062 11.75 1 94.5 177 GLU B C 1
ATOM 3565 O O . GLU B 1 177 ? -23.406 20.047 11.219 1 94.5 177 GLU B O 1
ATOM 3570 N N . PHE B 1 178 ? -24.031 17.859 11.195 1 95.94 178 PHE B N 1
ATOM 3571 C CA . PHE B 1 178 ? -23.641 17.578 9.82 1 95.94 178 PHE B CA 1
ATOM 3572 C C . PHE B 1 178 ? -24.844 17.109 9.008 1 95.94 178 PHE B C 1
ATOM 3574 O O . PHE B 1 178 ? -25.594 16.234 9.445 1 95.94 178 PHE B O 1
ATOM 3581 N N . SER B 1 179 ? -24.969 17.641 7.867 1 95.5 179 SER B N 1
ATOM 3582 C CA . SER B 1 179 ? -26.109 17.25 7.035 1 95.5 179 SER B CA 1
ATOM 3583 C C . SER B 1 179 ? -25.688 17.047 5.586 1 95.5 179 SER B C 1
ATOM 3585 O O . SER B 1 179 ? -24.891 17.812 5.043 1 95.5 179 SER B O 1
ATOM 3587 N N . THR B 1 180 ? -26.062 15.945 4.992 1 95.44 180 THR B N 1
ATOM 3588 C CA . THR B 1 180 ? -25.859 15.648 3.58 1 95.44 180 THR B CA 1
ATOM 3589 C C . THR B 1 180 ? -27.188 15.414 2.881 1 95.44 180 THR B C 1
ATOM 3591 O O . THR B 1 180 ? -28.203 15.125 3.533 1 95.44 180 THR B O 1
ATOM 3594 N N . ASN B 1 181 ? -27.25 15.688 1.597 1 94.31 181 ASN B N 1
ATOM 3595 C CA . ASN B 1 181 ? -28.438 15.477 0.769 1 94.31 181 ASN B CA 1
ATOM 3596 C C . ASN B 1 181 ? -28.109 14.664 -0.482 1 94.31 181 ASN B C 1
ATOM 3598 O O . ASN B 1 181 ? -27.797 15.234 -1.528 1 94.31 181 ASN B O 1
ATOM 3602 N N . GLY B 1 182 ? -28.203 13.32 -0.362 1 91.56 182 GLY B N 1
ATOM 3603 C CA . GLY B 1 182 ? -27.891 12.422 -1.467 1 91.56 182 GLY B CA 1
ATOM 3604 C C . GLY B 1 182 ? -29.125 11.906 -2.188 1 91.56 182 GLY B C 1
ATOM 3605 O O . GLY B 1 182 ? -30.219 12.469 -2.047 1 91.56 182 GLY B O 1
ATOM 3606 N N . ASP B 1 183 ? -28.938 10.906 -2.949 1 90.69 183 ASP B N 1
ATOM 3607 C CA . ASP B 1 183 ? -29.969 10.312 -3.793 1 90.69 183 ASP B CA 1
ATOM 3608 C C . ASP B 1 183 ? -31.109 9.75 -2.949 1 90.69 183 ASP B C 1
ATOM 3610 O O . ASP B 1 183 ? -32.281 9.844 -3.338 1 90.69 183 ASP B O 1
ATOM 3614 N N . VAL B 1 184 ? -30.766 9.211 -1.839 1 86.69 184 VAL B N 1
ATOM 3615 C CA . VAL B 1 184 ? -31.734 8.523 -1.001 1 86.69 184 VAL B CA 1
ATOM 3616 C C . VAL B 1 184 ? -32.438 9.531 -0.098 1 86.69 184 VAL B C 1
ATOM 3618 O O . VAL B 1 184 ? -33.438 9.203 0.556 1 86.69 184 VAL B O 1
ATOM 3621 N N . GLY B 1 185 ? -31.859 10.766 0.061 1 90.31 185 GLY B N 1
ATOM 3622 C CA . GLY B 1 185 ? -32.469 11.797 0.892 1 90.31 185 GLY B CA 1
ATOM 3623 C C . GLY B 1 185 ? -31.453 12.484 1.8 1 90.31 185 GLY B C 1
ATOM 3624 O O . GLY B 1 185 ? -30.25 12.398 1.577 1 90.31 185 GLY B O 1
ATOM 3625 N N . GLU B 1 186 ? -32.062 13.141 2.764 1 92.06 186 GLU B N 1
ATOM 3626 C CA . GLU B 1 186 ? -31.25 13.938 3.666 1 92.06 186 GLU B CA 1
ATOM 3627 C C . GLU B 1 186 ? -30.797 13.117 4.871 1 92.06 186 GLU B C 1
ATOM 3629 O O . GLU B 1 186 ? -31.594 12.359 5.438 1 92.06 186 GLU B O 1
ATOM 3634 N N . MET B 1 187 ? -29.562 13.172 5.188 1 93.25 187 MET B N 1
ATOM 3635 C CA . MET B 1 187 ? -28.984 12.602 6.395 1 93.25 187 MET B CA 1
ATOM 3636 C C . MET B 1 187 ? -28.5 13.695 7.336 1 93.25 187 MET B C 1
ATOM 3638 O O . MET B 1 187 ? -27.766 14.602 6.918 1 93.25 187 MET B O 1
ATOM 3642 N N . ILE B 1 188 ? -28.969 13.656 8.609 1 94.19 188 ILE B N 1
ATOM 3643 C CA . ILE B 1 188 ? -28.562 14.641 9.602 1 94.19 188 ILE B CA 1
ATOM 3644 C C . ILE B 1 188 ? -27.969 13.93 10.82 1 94.19 188 ILE B C 1
ATOM 3646 O O . ILE B 1 188 ? -28.578 13 11.352 1 94.19 188 ILE B O 1
ATOM 3650 N N . VAL B 1 189 ? -26.812 14.273 11.133 1 94.31 189 VAL B N 1
ATOM 3651 C CA . VAL B 1 189 ? -26.172 13.766 12.344 1 94.31 189 VAL B CA 1
ATOM 3652 C C . VAL B 1 189 ? -25.812 14.93 13.258 1 94.31 189 VAL B C 1
ATOM 3654 O O . VAL B 1 189 ? -25.203 15.914 12.812 1 94.31 189 VAL B O 1
ATOM 3657 N N . SER B 1 190 ? -26.156 14.805 14.539 1 92.25 190 SER B N 1
ATOM 3658 C CA . SER B 1 190 ? -25.891 15.867 15.5 1 92.25 190 SER B CA 1
ATOM 3659 C C . SER B 1 190 ? -25.062 15.359 16.672 1 92.25 190 SER B C 1
ATOM 3661 O O . SER B 1 190 ? -25.266 14.242 17.141 1 92.25 190 SER B O 1
ATOM 3663 N N . ILE B 1 191 ? -24.156 16.156 17.062 1 92.5 191 ILE B N 1
ATOM 3664 C CA . ILE B 1 191 ? -23.375 15.922 18.266 1 92.5 191 ILE B CA 1
ATOM 3665 C C . ILE B 1 191 ? -23.703 16.984 19.312 1 92.5 191 ILE B C 1
ATOM 3667 O O . ILE B 1 191 ? -23.344 18.156 19.156 1 92.5 191 ILE B O 1
ATOM 3671 N N . PRO B 1 192 ? -24.234 16.469 20.438 1 90.69 192 PRO B N 1
ATOM 3672 C CA . PRO B 1 192 ? -24.562 17.453 21.469 1 90.69 192 PRO B CA 1
ATOM 3673 C C . PRO B 1 192 ? -23.328 18.078 22.094 1 90.69 192 PRO B C 1
ATOM 3675 O O . PRO B 1 192 ? -22.312 17.391 22.281 1 90.69 192 PRO B O 1
ATOM 3678 N N . THR B 1 193 ? -23.453 19.375 22.438 1 85.75 193 THR B N 1
ATOM 3679 C CA . THR B 1 193 ? -22.328 20.078 23.047 1 85.75 193 THR B CA 1
ATOM 3680 C C . THR B 1 193 ? -22 19.5 24.422 1 85.75 193 THR B C 1
ATOM 3682 O O . THR B 1 193 ? -20.859 19.609 24.891 1 85.75 193 THR B O 1
ATOM 3685 N N . ARG B 1 194 ? -22.938 18.891 25.062 1 83 194 ARG B N 1
ATOM 3686 C CA . ARG B 1 194 ? -22.75 18.344 26.406 1 83 194 ARG B CA 1
ATOM 3687 C C . ARG B 1 194 ? -22.25 16.906 26.328 1 83 194 ARG B C 1
ATOM 3689 O O . ARG B 1 194 ? -22.109 16.234 27.359 1 83 194 ARG B O 1
ATOM 3696 N N . SER B 1 195 ? -21.953 16.516 25.141 1 81.88 195 SER B N 1
ATOM 3697 C CA . SER B 1 195 ? -21.422 15.156 24.984 1 81.88 195 SER B CA 1
ATOM 3698 C C . SER B 1 195 ? -20.078 15.016 25.688 1 81.88 195 SER B C 1
ATOM 3700 O O . SER B 1 195 ? -19.312 15.984 25.781 1 81.88 195 SER B O 1
ATOM 3702 N N . LEU B 1 196 ? -19.734 13.828 26.219 1 82.12 196 LEU B N 1
ATOM 3703 C CA . LEU B 1 196 ? -18.484 13.555 26.922 1 82.12 196 LEU B CA 1
ATOM 3704 C C . LEU B 1 196 ? -17.281 13.742 26 1 82.12 196 LEU B C 1
ATOM 3706 O O . LEU B 1 196 ? -16.188 14.047 26.469 1 82.12 196 LEU B O 1
ATOM 3710 N N . GLN B 1 197 ? -17.531 13.641 24.75 1 83.62 197 GLN B N 1
ATOM 3711 C CA . GLN B 1 197 ? -16.438 13.695 23.812 1 83.62 197 GLN B CA 1
ATOM 3712 C C . GLN B 1 197 ? -16.234 15.117 23.266 1 83.62 197 GLN B C 1
ATOM 3714 O O . GLN B 1 197 ? -15.289 15.383 22.547 1 83.62 197 GLN B O 1
ATOM 3719 N N . MET B 1 198 ? -17.156 16.016 23.641 1 86.12 198 MET B N 1
ATOM 3720 C CA . MET B 1 198 ? -17.062 17.422 23.328 1 86.12 198 MET B CA 1
ATOM 3721 C C . MET B 1 198 ? -16.328 18.188 24.438 1 86.12 198 MET B C 1
ATOM 3723 O O . MET B 1 198 ? -16.766 18.172 25.578 1 86.12 198 MET B O 1
ATOM 3727 N N . GLU B 1 199 ? -15.227 18.797 24.094 1 87.38 199 GLU B N 1
ATOM 3728 C CA . GLU B 1 199 ? -14.43 19.453 25.125 1 87.38 199 GLU B CA 1
ATOM 3729 C C . GLU B 1 199 ? -14.711 20.953 25.172 1 87.38 199 GLU B C 1
ATOM 3731 O O . GLU B 1 199 ? -14.641 21.562 26.25 1 87.38 199 GLU B O 1
ATOM 3736 N N . LYS B 1 200 ? -14.938 21.547 24.031 1 87.56 200 LYS B N 1
ATOM 3737 C CA . LYS B 1 200 ? -15.164 22.984 23.969 1 87.56 200 LYS B CA 1
ATOM 3738 C C . LYS B 1 200 ? -16.016 23.344 22.766 1 87.56 200 LYS B C 1
ATOM 3740 O O . LYS B 1 200 ? -15.867 22.766 21.688 1 87.56 200 LYS B O 1
ATOM 3745 N N . MET B 1 201 ? -16.922 24.219 22.969 1 88.5 201 MET B N 1
ATOM 3746 C CA . MET B 1 201 ? -17.672 24.828 21.875 1 88.5 201 MET B CA 1
ATOM 3747 C C . MET B 1 201 ? -17.828 26.328 22.094 1 88.5 201 MET B C 1
ATOM 3749 O O . MET B 1 201 ? -18.312 26.766 23.156 1 88.5 201 MET B O 1
ATOM 3753 N N . ASP B 1 202 ? -17.281 27.094 21.156 1 86.75 202 ASP B N 1
ATOM 3754 C CA . ASP B 1 202 ? -17.391 28.547 21.172 1 86.75 202 ASP B CA 1
ATOM 3755 C C . ASP B 1 202 ? -17.891 29.094 19.844 1 86.75 202 ASP B C 1
ATOM 3757 O O . ASP B 1 202 ? -17.391 28.703 18.781 1 86.75 202 ASP B O 1
ATOM 3761 N N . TYR B 1 203 ? -18.922 29.812 19.859 1 83.25 203 TYR B N 1
ATOM 3762 C CA . TYR B 1 203 ? -19.406 30.344 18.594 1 83.25 203 TYR B CA 1
ATOM 3763 C C . TYR B 1 203 ? -20.125 31.688 18.797 1 83.25 203 TYR B C 1
ATOM 3765 O O . TYR B 1 203 ? -20.672 31.938 19.875 1 83.25 203 TYR B O 1
ATOM 3773 N N . SER B 1 204 ? -19.969 32.562 17.922 1 80 204 SER B N 1
ATOM 3774 C CA . SER B 1 204 ? -20.578 33.906 17.953 1 80 204 SER B CA 1
ATOM 3775 C C . SER B 1 204 ? -22.047 33.844 17.594 1 80 204 SER B C 1
ATOM 3777 O O . SER B 1 204 ? -22.781 34.812 17.781 1 80 204 SER B O 1
ATOM 3779 N N . GLY B 1 205 ? -22.625 32.875 17.094 1 79.5 205 GLY B N 1
ATOM 3780 C CA . GLY B 1 205 ? -23.969 32.594 16.641 1 79.5 205 GLY B CA 1
ATOM 3781 C C . GLY B 1 205 ? -24.094 31.328 15.812 1 79.5 205 GLY B C 1
ATOM 3782 O O . GLY B 1 205 ? -23.094 30.641 15.578 1 79.5 205 GLY B O 1
ATOM 3783 N N . PRO B 1 206 ? -25.328 31.016 15.562 1 83.06 206 PRO B N 1
ATOM 3784 C CA . PRO B 1 206 ? -25.5 29.875 14.664 1 83.06 206 PRO B CA 1
ATOM 3785 C C . PRO B 1 206 ? -24.906 30.109 13.281 1 83.06 206 PRO B C 1
ATOM 3787 O O . PRO B 1 206 ? -25.125 31.156 12.68 1 83.06 206 PRO B O 1
ATOM 3790 N N . ILE B 1 207 ? -24.031 29.328 12.906 1 90.75 207 ILE B N 1
ATOM 3791 C CA . ILE B 1 207 ? -23.422 29.453 11.586 1 90.75 207 ILE B CA 1
ATOM 3792 C C . ILE B 1 207 ? -23.531 28.141 10.836 1 90.75 207 ILE B C 1
ATOM 3794 O O . ILE B 1 207 ? -23.516 27.062 11.445 1 90.75 207 ILE B O 1
ATOM 3798 N N . SER B 1 208 ? -23.812 28.25 9.562 1 93.94 208 SER B N 1
ATOM 3799 C CA . SER B 1 208 ? -23.906 27.094 8.68 1 93.94 208 SER B CA 1
ATOM 3800 C C . SER B 1 208 ? -23.156 27.328 7.375 1 93.94 208 SER B C 1
ATOM 3802 O O . SER B 1 208 ? -23.344 28.359 6.719 1 93.94 208 SER B O 1
ATOM 3804 N N . HIS B 1 209 ? -22.266 26.453 7.078 1 95.44 209 HIS B N 1
ATOM 3805 C CA . HIS B 1 209 ? -21.531 26.547 5.824 1 95.44 209 HIS B CA 1
ATOM 3806 C C . HIS B 1 209 ? -21.531 25.203 5.09 1 95.44 209 HIS B C 1
ATOM 3808 O O . HIS B 1 209 ? -21.641 24.156 5.715 1 95.44 209 HIS B O 1
ATOM 3814 N N . ARG B 1 210 ? -21.422 25.281 3.846 1 96.88 210 ARG B N 1
ATOM 3815 C CA . ARG B 1 210 ? -21.453 24.109 2.971 1 96.88 210 ARG B CA 1
ATOM 3816 C C . ARG B 1 210 ? -20.094 23.844 2.355 1 96.88 210 ARG B C 1
ATOM 3818 O O . ARG B 1 210 ? -19.422 24.766 1.884 1 96.88 210 ARG B O 1
ATOM 3825 N N . TYR B 1 211 ? -19.734 22.594 2.396 1 97.38 211 TYR B N 1
ATOM 3826 C CA . TYR B 1 211 ? -18.438 22.188 1.844 1 97.38 211 TYR B CA 1
ATOM 3827 C C . TYR B 1 211 ? -18.609 21 0.886 1 97.38 211 TYR B C 1
ATOM 3829 O O . TYR B 1 211 ? -19.531 20.203 1.033 1 97.38 211 TYR B O 1
ATOM 3837 N N . ARG B 1 212 ? -17.719 20.969 -0.096 1 96.5 212 ARG B N 1
ATOM 3838 C CA . ARG B 1 212 ? -17.703 19.781 -0.939 1 96.5 212 ARG B CA 1
ATOM 3839 C C . ARG B 1 212 ? -17.406 18.531 -0.115 1 96.5 212 ARG B C 1
ATOM 3841 O O . ARG B 1 212 ? -16.422 18.484 0.622 1 96.5 212 ARG B O 1
ATOM 3848 N N . LEU B 1 213 ? -18.219 17.547 -0.238 1 97 213 LEU B N 1
ATOM 3849 C CA . LEU B 1 213 ? -18.141 16.359 0.604 1 97 213 LEU B CA 1
ATOM 3850 C C . LEU B 1 213 ? -16.812 15.625 0.384 1 97 213 LEU B C 1
ATOM 3852 O O . LEU B 1 213 ? -16.203 15.133 1.338 1 97 213 LEU B O 1
ATOM 3856 N N . THR B 1 214 ? -16.328 15.539 -0.87 1 96 214 THR B N 1
ATOM 3857 C CA . THR B 1 214 ? -15.094 14.828 -1.209 1 96 214 THR B CA 1
ATOM 3858 C C . THR B 1 214 ? -13.906 15.43 -0.47 1 96 214 THR B C 1
ATOM 3860 O O . THR B 1 214 ? -12.984 14.711 -0.064 1 96 214 THR B O 1
ATOM 3863 N N . LEU B 1 215 ? -13.914 16.75 -0.224 1 97 215 LEU B N 1
ATOM 3864 C CA . LEU B 1 215 ? -12.82 17.422 0.484 1 97 215 LEU B CA 1
ATOM 3865 C C . LEU B 1 215 ? -12.836 17.062 1.967 1 97 215 LEU B C 1
ATOM 3867 O O . LEU B 1 215 ? -11.789 16.828 2.568 1 97 215 LEU B O 1
ATOM 3871 N N . ILE B 1 216 ? -14.039 16.984 2.492 1 97.31 216 ILE B N 1
ATOM 3872 C CA . ILE B 1 216 ? -14.195 16.641 3.9 1 97.31 216 ILE B CA 1
ATOM 3873 C C . ILE B 1 216 ? -13.789 15.195 4.125 1 97.31 216 ILE B C 1
ATOM 3875 O O . ILE B 1 216 ? -13.141 14.875 5.129 1 97.31 216 ILE B O 1
ATOM 3879 N N . GLN B 1 217 ? -14.094 14.375 3.182 1 96.19 217 GLN B N 1
ATOM 3880 C CA . GLN B 1 217 ? -13.781 12.953 3.285 1 96.19 217 GLN B CA 1
ATOM 3881 C C . GLN B 1 217 ? -12.273 12.719 3.219 1 96.19 217 GLN B C 1
ATOM 3883 O O . GLN B 1 217 ? -11.781 11.68 3.672 1 96.19 217 GLN B O 1
ATOM 3888 N N . ARG B 1 218 ? -11.492 13.625 2.705 1 97 218 ARG B N 1
ATOM 3889 C CA . ARG B 1 218 ? -10.039 13.523 2.674 1 97 218 ARG B CA 1
ATOM 3890 C C . ARG B 1 218 ? -9.461 13.5 4.086 1 97 218 ARG B C 1
ATOM 3892 O O . ARG B 1 218 ? -8.305 13.109 4.281 1 97 218 ARG B O 1
ATOM 3899 N N . MET B 1 219 ? -10.289 13.867 5.082 1 97.75 219 MET B N 1
ATOM 3900 C CA . MET B 1 219 ? -9.797 13.961 6.453 1 97.75 219 MET B CA 1
ATOM 3901 C C . MET B 1 219 ? -9.961 12.633 7.184 1 97.75 219 MET B C 1
ATOM 3903 O O . MET B 1 219 ? -9.508 12.484 8.32 1 97.75 219 MET B O 1
ATOM 3907 N N . ILE B 1 220 ? -10.57 11.664 6.535 1 97.25 220 ILE B N 1
ATOM 3908 C CA . ILE B 1 220 ? -10.875 10.398 7.191 1 97.25 220 ILE B CA 1
ATOM 3909 C C . ILE B 1 220 ? -9.586 9.742 7.68 1 97.25 220 ILE B C 1
ATOM 3911 O O . ILE B 1 220 ? -9.508 9.305 8.828 1 97.25 220 ILE B O 1
ATOM 3915 N N . PRO B 1 221 ? -8.508 9.727 6.867 1 97.5 221 PRO B N 1
ATOM 3916 C CA . PRO B 1 221 ? -7.285 9.094 7.363 1 97.5 221 PRO B CA 1
ATOM 3917 C C . PRO B 1 221 ? -6.742 9.758 8.625 1 97.5 221 PRO B C 1
ATOM 3919 O O . PRO B 1 221 ? -6.27 9.078 9.531 1 97.5 221 PRO B O 1
ATOM 3922 N N . VAL B 1 222 ? -6.789 11.047 8.711 1 98.06 222 VAL B N 1
ATOM 3923 C CA . VAL B 1 222 ? -6.223 11.734 9.867 1 98.06 222 VAL B CA 1
ATOM 3924 C C . VAL B 1 222 ? -7.148 11.562 11.07 1 98.06 222 VAL B C 1
ATOM 3926 O O . VAL B 1 222 ? -6.688 11.508 12.211 1 98.06 222 VAL B O 1
ATOM 3929 N N . ILE B 1 223 ? -8.453 11.477 10.812 1 97.69 223 ILE B N 1
ATOM 3930 C CA . ILE B 1 223 ? -9.414 11.234 11.891 1 97.69 223 ILE B CA 1
ATOM 3931 C C . ILE B 1 223 ? -9.086 9.914 12.586 1 97.69 223 ILE B C 1
ATOM 3933 O O . ILE B 1 223 ? -9.172 9.812 13.812 1 97.69 223 ILE B O 1
ATOM 3937 N N . THR B 1 224 ? -8.656 8.953 11.789 1 96.5 224 THR B N 1
ATOM 3938 C CA . THR B 1 224 ? -8.312 7.633 12.305 1 96.5 224 THR B CA 1
ATOM 3939 C C . THR B 1 224 ? -6.996 7.68 13.07 1 96.5 224 THR B C 1
ATOM 3941 O O . THR B 1 224 ? -6.816 6.953 14.047 1 96.5 224 THR B O 1
ATOM 3944 N N . LEU B 1 225 ? -6.121 8.5 12.711 1 97.25 225 LEU B N 1
ATOM 3945 C CA . LEU B 1 225 ? -4.785 8.594 13.289 1 97.25 225 LEU B CA 1
ATOM 3946 C C . LEU B 1 225 ? -4.789 9.477 14.531 1 97.25 225 LEU B C 1
ATOM 3948 O O . LEU B 1 225 ? -4.055 9.211 15.484 1 97.25 225 LEU B O 1
ATOM 3952 N N . GLY B 1 226 ? -5.566 10.531 14.477 1 97.69 226 GLY B N 1
ATOM 3953 C CA . GLY B 1 226 ? -5.555 11.555 15.5 1 97.69 226 GLY B CA 1
ATOM 3954 C C . GLY B 1 226 ? -6.379 11.195 16.719 1 97.69 226 GLY B C 1
ATOM 3955 O O . GLY B 1 226 ? -7.152 10.234 16.688 1 97.69 226 GLY B O 1
ATOM 3956 N N . THR B 1 227 ? -6.238 12 17.812 1 96.81 227 THR B N 1
ATOM 3957 C CA . THR B 1 227 ? -6.938 11.75 19.062 1 96.81 227 THR B CA 1
ATOM 3958 C C . THR B 1 227 ? -7.93 12.867 19.359 1 96.81 227 THR B C 1
ATOM 3960 O O . THR B 1 227 ? -8.984 12.633 19.953 1 96.81 227 THR B O 1
ATOM 3963 N N . LYS B 1 228 ? -7.578 14.07 18.938 1 96.81 228 LYS B N 1
ATOM 3964 C CA . LYS B 1 228 ? -8.422 15.25 19.125 1 96.81 228 LYS B CA 1
ATOM 3965 C C . LYS B 1 228 ? -8.469 16.109 17.875 1 96.81 228 LYS B C 1
ATOM 3967 O O . LYS B 1 228 ? -7.551 16.062 17.047 1 96.81 228 LYS B O 1
ATOM 3972 N N . VAL B 1 229 ? -9.531 16.828 17.766 1 97.94 229 VAL B N 1
ATOM 3973 C CA . VAL B 1 229 ? -9.648 17.766 16.656 1 97.94 229 VAL B CA 1
ATOM 3974 C C . VAL B 1 229 ? -10.234 19.078 17.141 1 97.94 229 VAL B C 1
ATOM 3976 O O . VAL B 1 229 ? -11.133 19.094 17.984 1 97.94 229 VAL B O 1
ATOM 3979 N N . ILE B 1 230 ? -9.703 20.156 16.672 1 97.06 230 ILE B N 1
ATOM 3980 C CA . ILE B 1 230 ? -10.297 21.484 16.844 1 97.06 230 ILE B CA 1
ATOM 3981 C C . ILE B 1 230 ? -10.812 21.984 15.492 1 97.06 230 ILE B C 1
ATOM 3983 O O . ILE B 1 230 ? -10.047 22.109 14.539 1 97.06 230 ILE B O 1
ATOM 3987 N N . LEU B 1 231 ? -12.102 22.156 15.359 1 96.56 231 LEU B N 1
ATOM 3988 C CA . LEU B 1 231 ? -12.734 22.75 14.188 1 96.56 231 LEU B CA 1
ATOM 3989 C C . LEU B 1 231 ? -12.922 24.25 14.383 1 96.56 231 LEU B C 1
ATOM 3991 O O . LEU B 1 231 ? -13.484 24.688 15.391 1 96.56 231 LEU B O 1
ATOM 3995 N N . ARG B 1 232 ? -12.406 24.969 13.445 1 96.31 232 ARG B N 1
ATOM 3996 C CA . ARG B 1 232 ? -12.602 26.406 13.453 1 96.31 232 ARG B CA 1
ATOM 3997 C C . ARG B 1 232 ? -13.125 26.891 12.102 1 96.31 232 ARG B C 1
ATOM 3999 O O . ARG B 1 232 ? -12.688 26.422 11.055 1 96.31 232 ARG B O 1
ATOM 4006 N N . ILE B 1 233 ? -14.055 27.766 12.125 1 95.88 233 ILE B N 1
ATOM 4007 C CA . ILE B 1 233 ? -14.562 28.406 10.914 1 95.88 233 ILE B CA 1
ATOM 4008 C C . ILE B 1 233 ? -14.406 29.922 11.023 1 95.88 233 ILE B C 1
ATOM 4010 O O . ILE B 1 233 ? -14.789 30.516 12.031 1 95.88 233 ILE B O 1
ATOM 4014 N N . ASP B 1 234 ? -13.812 30.5 10.016 1 95 234 ASP B N 1
ATOM 4015 C CA . ASP B 1 234 ? -13.664 31.953 10.055 1 95 234 ASP B CA 1
ATOM 4016 C C . ASP B 1 234 ? -14.852 32.656 9.398 1 95 234 ASP B C 1
ATOM 4018 O O . ASP B 1 234 ? -15.828 32 9.016 1 95 234 ASP B O 1
ATOM 4022 N N . ASP B 1 235 ? -14.828 33.969 9.281 1 93 235 ASP B N 1
ATOM 4023 C CA . ASP B 1 235 ? -15.969 34.75 8.844 1 93 235 ASP B CA 1
ATOM 4024 C C . ASP B 1 235 ? -16.219 34.594 7.344 1 93 235 ASP B C 1
ATOM 4026 O O . ASP B 1 235 ? -17.281 34.969 6.836 1 93 235 ASP B O 1
ATOM 4030 N N . ARG B 1 236 ? -15.305 34 6.609 1 93.69 236 ARG B N 1
ATOM 4031 C CA . ARG B 1 236 ? -15.492 33.75 5.188 1 93.69 236 ARG B CA 1
ATOM 4032 C C . ARG B 1 236 ? -16.016 32.312 4.961 1 93.69 236 ARG B C 1
ATOM 4034 O O . ARG B 1 236 ? -16.312 31.938 3.828 1 93.69 236 ARG B O 1
ATOM 4041 N N . GLY B 1 237 ? -16.016 31.516 6.055 1 94.81 237 GLY B N 1
ATOM 4042 C CA . GLY B 1 237 ? -16.5 30.141 5.965 1 94.81 237 GLY B CA 1
ATOM 4043 C C . GLY B 1 237 ? -15.375 29.141 5.77 1 94.81 237 GLY B C 1
ATOM 4044 O O . GLY B 1 237 ? -15.625 27.938 5.59 1 94.81 237 GLY B O 1
ATOM 4045 N N . VAL B 1 238 ? -14.172 29.641 5.805 1 96.31 238 VAL B N 1
ATOM 4046 C CA . VAL B 1 238 ? -13.047 28.719 5.672 1 96.31 238 VAL B CA 1
ATOM 4047 C C . VAL B 1 238 ? -12.969 27.812 6.906 1 96.31 238 VAL B C 1
ATOM 4049 O O . VAL B 1 238 ? -12.969 28.312 8.039 1 96.31 238 VAL B O 1
ATOM 4052 N N . LEU B 1 239 ? -12.961 26.609 6.648 1 97.44 239 LEU B N 1
ATOM 4053 C CA . LEU B 1 239 ? -12.875 25.625 7.719 1 97.44 239 LEU B CA 1
ATOM 4054 C C . LEU B 1 239 ? -11.422 25.25 7.996 1 97.44 239 LEU B C 1
ATOM 4056 O O . LEU B 1 239 ? -10.68 24.875 7.078 1 97.44 239 LEU B O 1
ATOM 4060 N N . CYS B 1 240 ? -11.016 25.391 9.203 1 98.06 240 CYS B N 1
ATOM 4061 C CA . CYS B 1 240 ? -9.734 24.875 9.68 1 98.06 240 CYS B CA 1
ATOM 4062 C C . CYS B 1 240 ? -9.938 23.703 10.641 1 98.06 240 CYS B C 1
ATOM 4064 O O . CYS B 1 240 ? -10.43 23.891 11.75 1 98.06 240 CYS B O 1
ATOM 4066 N N . ALA B 1 241 ? -9.633 22.531 10.211 1 98.38 241 ALA B N 1
ATOM 4067 C CA . ALA B 1 241 ? -9.672 21.344 11.055 1 98.38 241 ALA B CA 1
ATOM 4068 C C . ALA B 1 241 ? -8.258 20.922 11.461 1 98.38 241 ALA B C 1
ATOM 4070 O O . ALA B 1 241 ? -7.469 20.484 10.617 1 98.38 241 ALA B O 1
ATOM 4071 N N . GLN B 1 242 ? -7.953 21.031 12.719 1 98.38 242 GLN B N 1
ATOM 4072 C CA . GLN B 1 242 ? -6.629 20.672 13.203 1 98.38 242 GLN B CA 1
ATOM 4073 C C . GLN B 1 242 ? -6.695 19.438 14.109 1 98.38 242 GLN B C 1
ATOM 4075 O O . GLN B 1 242 ? -7.375 19.453 15.141 1 98.38 242 GLN B O 1
ATOM 4080 N N . PHE B 1 243 ? -5.941 18.453 13.773 1 98.62 243 PHE B N 1
ATOM 4081 C 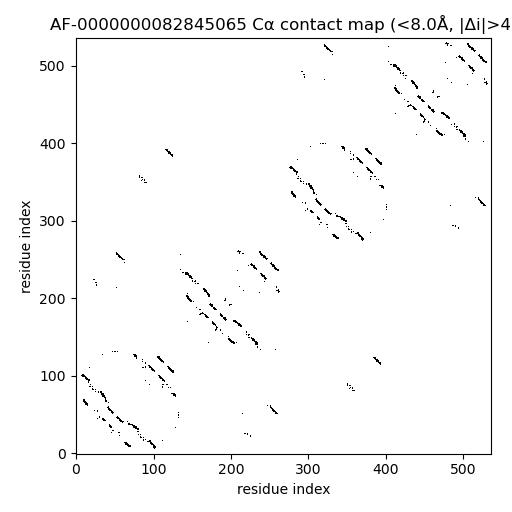CA . PHE B 1 243 ? -5.934 17.172 14.484 1 98.62 243 PHE B CA 1
ATOM 4082 C C . PHE B 1 243 ? -4.652 17.016 15.297 1 98.62 243 PHE B C 1
ATOM 4084 O O . PHE B 1 243 ? -3.568 17.359 14.82 1 98.62 243 PHE B O 1
ATOM 4091 N N . THR B 1 244 ? -4.824 16.547 16.516 1 98.19 244 THR B N 1
ATOM 4092 C CA . THR B 1 244 ? -3.676 16.219 17.344 1 98.19 244 THR B CA 1
ATOM 4093 C C . THR B 1 244 ? -3.281 14.75 17.172 1 98.19 244 THR B C 1
ATOM 4095 O O . THR B 1 244 ? -4.129 13.859 17.25 1 98.19 244 THR B O 1
ATOM 4098 N N . VAL B 1 245 ? -2.025 14.531 16.844 1 97.81 245 VAL B N 1
ATOM 4099 C CA . VAL B 1 245 ? -1.464 13.188 16.797 1 97.81 245 VAL B CA 1
ATOM 4100 C C . VAL B 1 245 ? -0.478 12.992 17.953 1 97.81 245 VAL B C 1
ATOM 4102 O O . VAL B 1 245 ? 0.538 13.688 18.031 1 97.81 245 VAL B O 1
ATOM 4105 N N . GLU B 1 246 ? -0.71 12.047 18.734 1 96.75 246 GLU B N 1
ATOM 4106 C CA . GLU B 1 246 ? 0.098 11.836 19.938 1 96.75 246 GLU B CA 1
ATOM 4107 C C . GLU B 1 246 ? 1.171 10.781 19.703 1 96.75 246 GLU B C 1
ATOM 4109 O O . GLU B 1 246 ? 0.9 9.734 19.109 1 96.75 246 GLU B O 1
ATOM 4114 N N . HIS B 1 247 ? 2.412 11 20.109 1 94.44 247 HIS B N 1
ATOM 4115 C CA . HIS B 1 247 ? 3.543 10.094 19.938 1 94.44 247 HIS B CA 1
ATOM 4116 C C . HIS B 1 247 ? 3.984 9.5 21.266 1 94.44 247 HIS B C 1
ATOM 4118 O O . HIS B 1 247 ? 4.945 8.727 21.328 1 94.44 247 HIS B O 1
ATOM 4124 N N . GLY B 1 248 ? 3.412 9.797 22.328 1 91.06 248 GLY B N 1
ATOM 4125 C CA . GLY B 1 248 ? 3.855 9.406 23.656 1 91.06 248 GLY B CA 1
ATOM 4126 C C . GLY B 1 248 ? 4.715 10.461 24.328 1 91.06 248 GLY B C 1
ATOM 4127 O O . GLY B 1 248 ? 5.227 11.367 23.672 1 91.06 248 GLY B O 1
ATOM 4128 N N . ASP B 1 249 ? 4.902 10.422 25.625 1 92.12 249 ASP B N 1
ATOM 4129 C CA . ASP B 1 249 ? 5.754 11.289 26.438 1 92.12 249 ASP B CA 1
ATOM 4130 C C . ASP B 1 249 ? 5.406 12.758 26.219 1 92.12 249 ASP B C 1
ATOM 4132 O O . ASP B 1 249 ? 6.301 13.602 26.109 1 92.12 249 ASP B O 1
ATOM 4136 N N . ASN B 1 250 ? 4.219 13.016 25.938 1 90.19 250 ASN B N 1
ATOM 4137 C CA . ASN B 1 250 ? 3.686 14.359 25.781 1 90.19 250 ASN B CA 1
ATOM 4138 C C . ASN B 1 250 ? 4.195 15.023 24.5 1 90.19 250 ASN B C 1
ATOM 4140 O O . ASN B 1 250 ? 4.348 16.25 24.453 1 90.19 250 ASN B O 1
ATOM 4144 N N . LYS B 1 251 ? 4.652 14.211 23.609 1 94.62 251 LYS B N 1
ATOM 4145 C CA . LYS B 1 251 ? 5.027 14.719 22.297 1 94.62 251 LYS B CA 1
ATOM 4146 C C . LYS B 1 251 ? 3.854 14.641 21.312 1 94.62 251 LYS B C 1
ATOM 4148 O O . LYS B 1 251 ? 3.186 13.609 21.219 1 94.62 251 LYS B O 1
ATOM 4153 N N . ASN B 1 252 ? 3.584 15.812 20.672 1 96.12 252 ASN B N 1
ATOM 4154 C CA . ASN B 1 252 ? 2.449 15.859 19.766 1 96.12 252 ASN B CA 1
ATOM 4155 C C . ASN B 1 252 ? 2.842 16.453 18.406 1 96.12 252 ASN B C 1
ATOM 4157 O O . ASN B 1 252 ? 3.754 17.281 18.328 1 96.12 252 ASN B O 1
ATOM 4161 N N . SER B 1 253 ? 2.277 15.93 17.438 1 97.31 253 SER B N 1
ATOM 4162 C CA . SER B 1 253 ? 2.244 16.547 16.109 1 97.31 253 SER B CA 1
ATOM 4163 C C . SER B 1 253 ? 0.835 17.016 15.75 1 97.31 253 SER B C 1
ATOM 4165 O O . SER B 1 253 ? -0.134 16.625 16.406 1 97.31 253 SER B O 1
ATOM 4167 N N . TYR B 1 254 ? 0.782 17.859 14.758 1 98.19 254 TYR B N 1
ATOM 4168 C CA . TYR B 1 254 ? -0.512 18.391 14.344 1 98.19 254 TYR B CA 1
ATOM 4169 C C . TYR B 1 254 ? -0.689 18.297 12.836 1 98.19 254 TYR B C 1
ATOM 4171 O O . TYR B 1 254 ? 0.253 18.531 12.07 1 98.19 254 TYR B O 1
ATOM 4179 N N . ILE B 1 255 ? -1.854 17.938 12.461 1 98.69 255 ILE B N 1
ATOM 4180 C CA . ILE B 1 255 ? -2.23 17.922 11.055 1 98.69 255 ILE B CA 1
ATOM 4181 C C . ILE B 1 255 ? -3.471 18.797 10.852 1 98.69 255 ILE B C 1
ATOM 4183 O O . ILE B 1 255 ? -4.484 18.609 11.523 1 98.69 255 ILE B O 1
ATOM 4187 N N . GLU B 1 256 ? -3.344 19.703 9.906 1 98.12 256 GLU B N 1
ATOM 4188 C CA . GLU B 1 256 ? -4.375 20.719 9.703 1 98.12 256 GLU B CA 1
ATOM 4189 C C . GLU B 1 256 ? -4.879 20.719 8.266 1 98.12 256 GLU B C 1
ATOM 4191 O O . GLU B 1 256 ? -4.086 20.609 7.324 1 98.12 256 GLU B O 1
ATOM 4196 N N . PHE B 1 257 ? -6.176 20.75 8.102 1 98.38 257 PHE B N 1
ATOM 4197 C CA . PHE B 1 257 ? -6.797 20.938 6.793 1 98.38 257 PHE B CA 1
ATOM 4198 C C . PHE B 1 257 ? -7.5 22.281 6.715 1 98.38 257 PHE B C 1
ATOM 4200 O O . PHE B 1 257 ? -8.32 22.609 7.578 1 98.38 257 PHE B O 1
ATOM 4207 N N . LEU B 1 258 ? -7.184 23.078 5.746 1 97.88 258 LEU B N 1
ATOM 4208 C CA . LEU B 1 258 ? -7.914 24.281 5.395 1 97.88 258 LEU B CA 1
ATOM 4209 C C . LEU B 1 258 ? -8.789 24.047 4.168 1 97.88 258 LEU B C 1
ATOM 4211 O O . LEU B 1 258 ? -8.297 23.656 3.113 1 97.88 258 LEU B O 1
ATOM 4215 N N . THR B 1 259 ? -10.078 24.25 4.336 1 97.62 259 THR B N 1
ATOM 4216 C CA . THR B 1 259 ? -11.023 23.953 3.264 1 97.62 259 THR B CA 1
ATOM 4217 C C . THR B 1 259 ? -11.938 25.156 3.01 1 97.62 259 THR B C 1
ATOM 4219 O O . THR B 1 259 ? -12.531 25.688 3.945 1 97.62 259 THR B O 1
ATOM 4222 N N . VAL B 1 260 ? -12.055 25.547 1.778 1 96.31 260 VAL B N 1
ATOM 4223 C CA . VAL B 1 260 ? -12.938 26.656 1.444 1 96.31 260 VAL B CA 1
ATOM 4224 C C . VAL B 1 260 ? -14.375 26.156 1.313 1 96.31 260 VAL B C 1
ATOM 4226 O O . VAL B 1 260 ? -14.602 25 0.945 1 96.31 260 VAL B O 1
ATOM 4229 N N . PRO B 1 261 ? -15.352 26.969 1.669 1 96.56 261 PRO B N 1
ATOM 4230 C CA . PRO B 1 261 ? -16.75 26.562 1.479 1 96.56 261 PRO B CA 1
ATOM 4231 C C . PRO B 1 261 ? -17.125 26.422 0.006 1 96.56 261 PRO B C 1
ATOM 4233 O O . PRO B 1 261 ? -16.422 26.953 -0.865 1 96.56 261 PRO B O 1
ATOM 4236 N N . ASP B 1 262 ? -18.094 25.547 -0.261 1 93.81 262 ASP B N 1
ATOM 4237 C CA . ASP B 1 262 ? -18.609 25.359 -1.616 1 93.81 262 ASP B CA 1
ATOM 4238 C C . ASP B 1 262 ? -19.516 26.516 -2.023 1 93.81 262 ASP B C 1
ATOM 4240 O O . ASP B 1 262 ? -20.516 26.797 -1.351 1 93.81 262 ASP B O 1
ATOM 4244 N N . ASP B 1 263 ? -19.031 27.5 -2.895 1 76.81 263 ASP B N 1
ATOM 4245 C CA . ASP B 1 263 ? -19.844 28.656 -3.316 1 76.81 263 ASP B CA 1
ATOM 4246 C C . ASP B 1 263 ? -20.891 28.234 -4.34 1 76.81 263 ASP B C 1
ATOM 4248 O O . ASP B 1 263 ? -20.562 27.609 -5.352 1 76.81 263 ASP B O 1
ATOM 4252 N N . GLU B 1 264 ? -21.969 27.562 -4.125 1 58.16 264 GLU B N 1
ATOM 4253 C CA . GLU B 1 264 ? -23 27.297 -5.129 1 58.16 264 GLU B CA 1
ATOM 4254 C C . GLU B 1 264 ? -22.969 28.344 -6.234 1 58.16 264 GLU B C 1
ATOM 4256 O O . GLU B 1 264 ? -23.609 28.172 -7.277 1 58.16 264 GLU B O 1
ATOM 4261 N N . ASN B 1 265 ? -22.484 29.656 -6 1 46.44 265 ASN B N 1
ATOM 4262 C CA . ASN B 1 265 ? -22.828 30.469 -7.16 1 46.44 265 ASN B CA 1
ATOM 4263 C C . ASN B 1 265 ? -21.969 30.109 -8.367 1 46.44 265 ASN B C 1
ATOM 4265 O O . ASN B 1 265 ? -22 30.797 -9.391 1 46.44 265 ASN B O 1
ATOM 4269 N N . PHE B 1 266 ? -20.922 29.531 -8.258 1 38.66 266 PHE B N 1
ATOM 4270 C CA . PHE B 1 266 ? -20.188 29.422 -9.516 1 38.66 266 PHE B CA 1
ATOM 4271 C C . PHE B 1 266 ? -20.766 28.312 -10.383 1 38.66 266 PHE B C 1
ATOM 4273 O O . PHE B 1 266 ? -20.609 27.125 -10.07 1 38.66 266 PHE B O 1
ATOM 4280 N N . THR B 1 267 ? -21.984 28.406 -10.93 1 34.16 267 THR B N 1
ATOM 4281 C CA . THR B 1 267 ? -22.484 27.719 -12.109 1 34.16 267 THR B CA 1
ATOM 4282 C C . THR B 1 267 ? -21.344 27.422 -13.086 1 34.16 267 THR B C 1
ATOM 4284 O O . THR B 1 267 ? -20.641 28.328 -13.523 1 34.16 267 THR B O 1
ATOM 4287 N N . ASP B 1 268 ? -20.594 26.344 -12.93 1 31.12 268 ASP B N 1
ATOM 4288 C CA . ASP B 1 268 ? -20.031 26.016 -14.242 1 31.12 268 ASP B CA 1
ATOM 4289 C C . ASP B 1 268 ? -21.094 26.141 -15.336 1 31.12 268 ASP B C 1
ATOM 4291 O O . ASP B 1 268 ? -22.234 25.703 -15.148 1 31.12 268 ASP B O 1
#

Secondary structure (DSSP, 8-state):
-----GGG-SEEEEEESHHHHHHHHHTTTTSSEEEEEEETTEEEEEEE-SSSEEEEEEEEGGGSSEEEE-STT--EEEEHHHHHHHHT---SSSEEEEEEE-STTPPEEEEEEETTS-EEEEEE--B---PPP-----GGGEEEEEEEETHHHHHHHHTS-TT-SEEEEEEETTEEEEEEEETTEEEEEEEETTSTTEEEEEESS-EEEEEEHHHHHTTHHHHHH-SEEEEEEETT--EEEEEEEEEETTEEEEEEEEE----TT---/----GGGG-SEEEEEESHHHHHHHHHTTTTSSEEEEEEETTEEEEEEE-SSSEEEEEEEEGGGSSEEEE-STT--EEEEHHHHHHHHT---SSSEEEEEEE-STTPPEEEEEEETTS-EEEEEE--B---PPP-----GGGEEEEEEEETHHHHHHHHTS-TT-SEEEEEEETTEEEEEEEETTEEEEEEEETTSTTEEEEEESS-EEEEEEHHHHHTTHHHHHH-SEEEEEEETT--EEEEEEEEEETTEEEEEEEEE----TT---

Nearest PDB structures (foldseek):
  3g65-assembly1_B  TM=9.503E-01  e=8.089E-25  Homo sapiens
  5yco-assembly1_D  TM=8.669E-01  e=5.600E-17  Homo sapiens
  5iy4-assembly1_A  TM=8.821E-01  e=2.010E-16  Homo sapiens
  5hac-assembly1_B  TM=8.541E-01  e=5.600E-17  Leishmania donovani
  6gis-assembly1_B  TM=8.800E-01  e=8.028E-16  Homo sapiens